Protein AF-A0A2M7G965-F1 (afdb_monomer)

Radius of gyration: 26.77 Å; Cα contacts (8 Å, |Δi|>4): 1631; chains: 1; bounding box: 67×63×74 Å

InterPro domains:
  IPR008928 Six-hairpin glycosidase superfamily [SSF48208] (296-675)
  IPR011613 GH15-like domain [PF00723] (325-667)
  IPR012341 Six-hairpin glycosidase-like superfamily [G3DSA:1.50.10.10] (325-678)

Mean predicted aligned error: 6.91 Å

Solvent-accessible surface area (backbone atoms only — not comparable to full-atom values): 34037 Å² total; per-residue (Å²): 139,88,85,85,85,86,82,86,83,90,78,88,84,88,87,87,86,82,89,76,94,77,78,91,80,74,77,78,80,75,79,66,72,75,85,74,64,77,84,58,80,70,55,25,70,82,32,62,48,42,24,42,46,53,58,22,38,49,15,36,31,33,41,30,33,20,25,64,72,4,39,40,50,31,36,63,22,37,46,40,32,21,45,68,35,46,48,39,54,30,37,30,37,33,42,51,29,42,30,38,72,92,42,63,44,50,54,52,75,25,48,77,77,49,55,38,46,47,82,70,46,50,40,37,35,35,30,29,34,34,88,84,64,39,39,38,38,36,40,41,36,38,38,43,77,90,50,49,31,41,38,39,43,39,38,39,32,32,67,33,95,50,65,40,41,56,33,26,47,34,44,38,40,27,57,14,39,79,66,43,29,69,61,21,34,31,33,56,41,78,93,75,38,25,39,38,40,32,23,95,61,38,20,31,26,36,36,49,64,56,73,51,67,37,38,23,25,4,30,34,79,26,86,84,55,88,46,58,35,19,73,67,39,44,60,83,73,57,53,88,52,42,50,55,40,66,12,84,57,53,74,15,36,28,34,25,38,23,46,62,66,38,75,42,47,50,69,38,73,52,75,51,41,40,38,46,17,50,22,76,37,67,66,51,4,47,51,51,44,54,55,53,56,73,51,54,68,71,56,57,52,48,54,48,38,50,51,38,46,59,54,55,70,53,42,68,76,68,88,84,55,50,75,68,46,46,54,34,47,54,41,27,56,51,48,49,55,41,38,29,21,76,61,22,31,32,30,41,16,92,39,82,44,91,80,64,31,45,32,23,30,60,55,51,32,47,50,38,27,49,35,35,41,75,28,60,35,54,72,58,26,51,33,29,54,52,34,51,58,70,43,46,42,97,74,24,43,56,52,54,26,19,38,38,87,50,49,68,70,47,67,72,50,83,50,50,18,45,50,28,35,42,8,40,54,32,28,49,50,46,50,50,22,68,78,70,63,42,51,73,58,46,61,73,44,42,70,56,33,52,32,20,49,61,35,52,60,76,28,42,38,89,86,54,28,37,46,35,45,17,25,39,98,82,74,79,51,66,58,24,25,36,44,48,34,38,22,24,33,27,26,15,19,47,28,38,15,50,57,23,47,79,70,67,39,53,71,59,14,52,53,27,42,54,48,20,50,34,23,52,52,15,47,62,69,61,27,51,38,77,94,78,44,31,57,25,43,16,33,37,70,87,82,71,40,61,35,77,40,51,37,46,62,50,52,27,32,35,54,65,31,46,76,41,59,50,77,39,67,59,53,47,37,30,51,52,49,40,58,70,71,30,46,46,96,80,57,36,20,21,62,41,63,87,48,62,70,79,75,34,36,26,21,40,43,42,20,19,50,52,14,31,49,28,18,54,55,71,38,50,72,61,14,50,55,28,50,48,39,49,44,50,58,12,63,68,42,56,53,31,51,40,28,46,27,42,37,82,88,79,63,42,54,66,28,52,28,48,16,36,48,21,26,27,29,49,49,49,24,51,48,20,63,74,36,39,77,75,68,67,89

Organism: NCBI:txid2014261

pLDDT: mean 90.23, std 17.29, range [21.44, 98.94]

Secondary structure (DSSP, 8-state):
---------------------------------TTTSTT-PPPGGGS--S-EEEEEE-SS-EEEEE-TTSGGG-TT-EEEEE-STT--B-EEEEEEEEEETTEEEEGGGSEEEEEEEPTTS--EEEEEE-TTSSEEEEEEEEE-SSSSEEEEEEEEEE-SSSPEEEEEEEEEEEE-TTSSSTT-EEEEETTTTEEEEEETTEEEEEEESS--SEEEEEEES-TT-----HHHHGGGT------EEE-SSSSEEEEEEEPPPEEE-TT-EEEEEEEEEEESSHHHHHHHHHHHHHS-HHHHHHHHHHHHHHHHHTS---TT--HHHHHHHHHHHHHHHHTB-TTS-B-S-S--SSS---SB-HHHHHHHHHHHHHHT-HHHHHHHHHHHHHH--TTS---SEE-TTS-EEE---TTTS-HHHHHHHHHHHHHHHHHH--HHHHHHHHHHHHHHHHHHHTTB-TTT--B-SB--TTSS--SBEEHHHHHHHHHHHHHHHHHHHHHT-HHHHHHHHHHHHHHHHHIIIIIEETTTTEE-SEEETTTTEEE---BGGGGGGTTTT-SS-TT-HHHHHHHHHHHHHHB-TTS-B-SBTT--GGGG---HHHHHHHHHHHHHHT-HHHHHHHHHHHHHHHHTSTT----S-EETTTTEE-S-SS-HHHHHHHHHHHHHHH-GGGS--

Sequence (681 aa):
MNSRIRLLTCLAFVLAGCSTASPPLTPPLSQAPAALTAQREAISAIVGDAPNFAASSNGDFLTVVSGPDGRGAKAGALVELYWPNLGEDHLWDAYSGVRYNGKFYWLHQFKLEKQWVEPDSDIVVSRFLSPDGKLQAESRDLVLRDQPVHTRNLTLRNLSGQALEDLSVYFYEFLTANLLPQGDHLAFLPASGSLHHYDQNSHFAIGLEKAPAQFQCGGVQNLLTRAKDARQDAQDGKLTGNSQVSAYVGLGVNGTLATAPVRLEAGQSLSERSFITAGNSVEAAQEALQRARQTPWPAMVQQNQVFWRDYLAKTRMPAHLSVEEQAVYRRALIVLQQNSARTGAHIAAPTSTSPPYRFSWPRDGSFIALTQLQTGHPEETRRFLEFMAKAQKSNGGWAINYRTDGRPWYDFGDRQNEHDEVGTIPWMMVEYARQTGEWAWLQTQWPVIQKACEFLLRFQDSRTGLIGPTRDLWELSTSDSWTYSNAAVFAGFKAGAEAARRRGENAAAQRYEAAAERVKQGIYQYLWVEQGGYYGRGYHLDSRRQDLKVEAANLALVWPFGVFEAQDVRMQKMAEKIMTDLSSAQGGIRRYTGDRYYDGQPWPVTTSWMAIYYARLGKPELARKLQAVNTRYAQMTGSLQLGEQYDEKLQRWVSATPLTWSEAKYILSALALENPAGLKP

Structure (mmCIF, N/CA/C/O backbone):
data_AF-A0A2M7G965-F1
#
_entry.id   AF-A0A2M7G965-F1
#
loop_
_atom_site.group_PDB
_atom_site.id
_atom_site.type_symbol
_atom_site.label_atom_id
_atom_site.label_alt_id
_atom_site.label_comp_id
_atom_site.label_asym_id
_atom_site.label_entity_id
_atom_site.label_seq_id
_atom_site.pdbx_PDB_ins_code
_atom_site.Cartn_x
_atom_site.Cartn_y
_atom_site.Cartn_z
_atom_site.occupancy
_atom_site.B_iso_or_equiv
_atom_site.auth_seq_id
_atom_site.auth_comp_id
_atom_site.auth_asym_id
_atom_site.auth_atom_id
_atom_site.pdbx_PDB_model_num
ATOM 1 N N . MET A 1 1 ? 25.036 38.001 27.177 1.00 28.09 1 MET A N 1
ATOM 2 C CA . MET A 1 1 ? 26.089 37.202 26.504 1.00 28.09 1 MET A CA 1
ATOM 3 C C . MET A 1 1 ? 26.277 35.928 27.320 1.00 28.09 1 MET A C 1
ATOM 5 O O . MET A 1 1 ? 26.886 35.977 28.370 1.00 28.09 1 MET A O 1
ATOM 9 N N . ASN A 1 2 ? 25.433 34.925 27.090 1.00 26.36 2 ASN A N 1
ATOM 10 C CA . ASN A 1 2 ? 25.642 33.778 26.189 1.00 26.36 2 ASN A CA 1
ATOM 11 C C . ASN A 1 2 ? 26.622 32.729 26.737 1.00 26.36 2 ASN A C 1
ATOM 13 O O . ASN A 1 2 ? 27.746 32.600 26.266 1.00 26.36 2 ASN A O 1
ATOM 17 N N . SER A 1 3 ? 26.120 31.919 27.665 1.00 21.44 3 SER A N 1
ATOM 18 C CA . SER A 1 3 ? 26.615 30.584 27.997 1.00 21.44 3 SER A CA 1
ATOM 19 C C . SER A 1 3 ? 25.645 29.560 27.389 1.00 21.44 3 SER A C 1
ATOM 21 O O . SER A 1 3 ? 24.506 29.419 27.826 1.00 21.44 3 SER A O 1
ATOM 23 N N . ARG A 1 4 ? 26.071 28.892 26.308 1.00 27.06 4 ARG A N 1
ATOM 24 C CA . ARG A 1 4 ? 25.324 27.815 25.639 1.00 27.06 4 ARG A CA 1
ATOM 25 C C . ARG A 1 4 ? 25.779 26.468 26.197 1.00 27.06 4 ARG A C 1
ATOM 27 O O . ARG A 1 4 ? 26.908 26.058 25.950 1.00 27.06 4 ARG A O 1
ATOM 34 N N . ILE A 1 5 ? 24.878 25.775 26.884 1.00 25.30 5 ILE A N 1
ATOM 35 C CA . ILE A 1 5 ? 24.984 24.345 27.186 1.00 25.30 5 ILE A CA 1
ATOM 36 C C . ILE A 1 5 ? 24.265 23.606 26.050 1.00 25.30 5 ILE A C 1
ATOM 38 O O . ILE A 1 5 ? 23.071 23.802 25.838 1.00 25.30 5 ILE A O 1
ATOM 42 N N . ARG A 1 6 ? 25.007 22.808 25.273 1.00 26.36 6 ARG A N 1
ATOM 43 C CA . ARG A 1 6 ? 24.467 21.853 24.292 1.00 26.36 6 ARG A CA 1
ATOM 44 C C . ARG A 1 6 ? 24.345 20.498 24.987 1.00 26.36 6 ARG A C 1
ATOM 46 O O . ARG A 1 6 ? 25.364 19.959 25.408 1.00 26.36 6 ARG A O 1
ATOM 53 N N . LEU A 1 7 ? 23.132 19.956 25.084 1.00 24.11 7 LEU A N 1
ATOM 54 C CA . LEU A 1 7 ? 22.889 18.582 25.522 1.00 24.11 7 LEU A CA 1
ATOM 55 C C . LEU A 1 7 ? 22.423 17.733 24.326 1.00 24.11 7 LEU A C 1
ATOM 57 O O . LEU A 1 7 ? 21.395 18.015 23.722 1.00 24.11 7 LEU A O 1
ATOM 61 N N . LEU A 1 8 ? 23.268 16.755 23.994 1.00 24.86 8 LEU A N 1
ATOM 62 C CA . LEU A 1 8 ? 23.039 15.437 23.382 1.00 24.86 8 LEU A CA 1
ATOM 63 C C . LEU A 1 8 ? 21.819 15.217 22.462 1.00 24.86 8 LEU A C 1
ATOM 65 O O . LEU A 1 8 ? 20.726 14.875 22.900 1.00 24.86 8 LEU A O 1
ATOM 69 N N . THR A 1 9 ? 22.098 15.243 21.158 1.00 23.14 9 THR A N 1
ATOM 70 C CA . THR A 1 9 ? 21.414 14.493 20.095 1.00 23.14 9 THR A CA 1
ATOM 71 C C . THR A 1 9 ? 22.074 13.116 19.948 1.00 23.14 9 THR A C 1
ATOM 73 O O . THR A 1 9 ? 23.281 13.044 19.718 1.00 23.14 9 THR A O 1
ATOM 76 N N . CYS A 1 10 ? 21.315 12.020 20.029 1.00 23.47 10 CYS A N 1
ATOM 77 C CA . CYS A 1 10 ? 21.798 10.704 19.596 1.00 23.47 10 CYS A CA 1
ATOM 78 C C . CYS A 1 10 ? 21.475 10.498 18.111 1.00 23.47 10 CYS A C 1
ATOM 80 O O . CYS A 1 10 ? 20.319 10.376 17.716 1.00 23.47 10 CYS A O 1
ATOM 82 N N . LEU A 1 11 ? 22.543 10.501 17.313 1.00 25.81 11 LEU A N 1
ATOM 83 C CA . LEU A 1 11 ? 22.617 10.171 15.893 1.00 25.81 11 LEU A CA 1
ATOM 84 C C . LEU A 1 11 ? 22.506 8.653 15.681 1.00 25.81 11 LEU A C 1
ATOM 86 O O . LEU A 1 11 ? 23.224 7.884 16.319 1.00 25.81 11 LEU A O 1
ATOM 90 N N . ALA A 1 12 ? 21.710 8.253 14.693 1.00 25.64 12 ALA A N 1
ATOM 91 C CA . ALA A 1 12 ? 21.940 7.038 13.921 1.00 25.64 12 ALA A CA 1
ATOM 92 C C . ALA A 1 12 ? 23.026 7.321 12.867 1.00 25.64 12 ALA A C 1
ATOM 94 O O . ALA A 1 12 ? 22.913 8.308 12.143 1.00 25.64 12 ALA A O 1
ATOM 95 N N . PHE A 1 13 ? 24.053 6.473 12.758 1.00 24.20 13 PHE A N 1
ATOM 96 C CA . PHE A 1 13 ? 24.934 6.410 11.585 1.00 24.20 13 PHE A CA 1
ATOM 97 C C . PHE A 1 13 ? 25.390 4.974 11.314 1.00 24.20 13 PHE A C 1
ATOM 99 O O . PHE A 1 13 ? 25.798 4.245 12.215 1.00 24.20 13 PHE A O 1
ATOM 106 N N . VAL A 1 14 ? 25.323 4.616 10.033 1.00 25.00 14 VAL A N 1
ATOM 107 C CA . VAL A 1 14 ? 25.831 3.394 9.402 1.00 25.00 14 VAL A CA 1
ATOM 108 C C . VAL A 1 14 ? 27.294 3.602 8.997 1.00 25.00 14 VAL A C 1
ATOM 110 O O . VAL A 1 14 ? 27.613 4.646 8.433 1.00 25.00 14 VAL A O 1
ATOM 113 N N . LEU A 1 15 ? 28.150 2.590 9.178 1.00 23.97 15 LEU A N 1
ATOM 114 C CA . LEU A 1 15 ? 29.378 2.390 8.394 1.00 23.97 15 LEU A CA 1
ATOM 115 C C . LEU A 1 15 ? 29.600 0.887 8.151 1.00 23.97 15 LEU A C 1
ATOM 117 O O . LEU A 1 15 ? 29.485 0.079 9.069 1.00 23.97 15 LEU A O 1
ATOM 121 N N . ALA A 1 16 ? 29.929 0.531 6.907 1.00 26.11 16 ALA A N 1
ATOM 122 C CA . ALA A 1 16 ? 30.300 -0.812 6.466 1.00 26.11 16 ALA A CA 1
ATOM 123 C C . ALA A 1 16 ? 31.820 -0.914 6.229 1.00 26.11 16 ALA A C 1
ATOM 125 O O . ALA A 1 16 ? 32.428 0.053 5.771 1.00 26.11 16 ALA A O 1
ATOM 126 N N . GLY A 1 17 ? 32.413 -2.095 6.461 1.00 21.48 17 GLY A N 1
ATOM 127 C CA . GLY A 1 17 ? 33.759 -2.432 5.976 1.00 21.48 17 GLY A CA 1
ATOM 128 C C . GLY A 1 17 ? 34.437 -3.657 6.619 1.00 21.48 17 GLY A C 1
ATOM 129 O O . GLY A 1 17 ? 34.958 -3.557 7.719 1.00 21.48 17 GLY A O 1
ATOM 130 N N . CYS A 1 18 ? 34.508 -4.751 5.848 1.00 22.33 18 CYS A N 1
ATOM 131 C CA . CYS A 1 18 ? 35.461 -5.883 5.873 1.00 22.33 18 CYS A CA 1
ATOM 132 C C . CYS A 1 18 ? 35.489 -6.927 7.022 1.00 22.33 18 CYS A C 1
ATOM 134 O O . CYS A 1 18 ? 35.914 -6.679 8.140 1.00 22.33 18 CYS A O 1
ATOM 136 N N . SER A 1 19 ? 35.138 -8.160 6.616 1.00 25.80 19 SER A N 1
ATOM 137 C CA . SER A 1 19 ? 35.571 -9.503 7.056 1.00 25.80 19 SER A CA 1
ATOM 138 C C . SER A 1 19 ? 36.103 -9.719 8.481 1.00 25.80 19 SER A C 1
ATOM 140 O O . SER A 1 19 ? 37.234 -9.372 8.803 1.00 25.80 19 SER A O 1
ATOM 142 N N . THR A 1 20 ? 35.386 -10.522 9.261 1.00 23.69 20 THR A N 1
ATOM 143 C CA . THR A 1 20 ? 35.738 -11.904 9.660 1.00 23.69 20 THR A CA 1
ATOM 144 C C . THR A 1 20 ? 34.626 -12.418 10.580 1.00 23.69 20 THR A C 1
ATOM 146 O O . THR A 1 20 ? 33.887 -11.635 11.167 1.00 23.69 20 THR A O 1
ATOM 149 N N . ALA A 1 21 ? 34.421 -13.735 10.605 1.00 35.72 21 ALA A N 1
ATOM 150 C CA . ALA A 1 21 ? 33.314 -14.399 11.288 1.00 35.72 21 ALA A CA 1
ATOM 151 C C . ALA A 1 21 ? 33.079 -13.890 12.724 1.00 35.72 21 ALA A C 1
ATOM 153 O O . ALA A 1 21 ? 34.016 -13.773 13.511 1.00 35.72 21 ALA A O 1
ATOM 154 N N . SER A 1 22 ? 31.820 -13.627 13.080 1.00 23.62 22 SER A N 1
ATOM 155 C CA . SER A 1 22 ? 31.388 -13.391 14.462 1.00 23.62 22 SER A CA 1
ATOM 156 C C . SER A 1 22 ? 29.929 -13.847 14.660 1.00 23.62 22 SER A C 1
ATOM 158 O O . SER A 1 22 ? 29.160 -13.836 13.696 1.00 23.62 22 SER A O 1
ATOM 160 N N . PRO A 1 23 ? 29.585 -14.343 15.865 1.00 24.80 23 PRO A N 1
ATOM 161 C CA . PRO A 1 23 ? 28.440 -15.222 16.156 1.00 24.80 23 PRO A CA 1
ATOM 162 C C . PRO A 1 23 ? 27.104 -14.448 16.202 1.00 24.80 23 PRO A C 1
ATOM 164 O O . PRO A 1 23 ? 27.127 -13.220 16.104 1.00 24.80 23 PRO A O 1
ATOM 167 N N . PRO A 1 24 ? 25.930 -15.113 16.314 1.00 25.56 24 PRO A N 1
ATOM 168 C CA . PRO A 1 24 ? 24.646 -14.421 16.210 1.00 25.56 24 PRO A CA 1
ATOM 169 C C . PRO A 1 24 ? 24.498 -13.388 17.333 1.00 25.56 24 PRO A C 1
ATOM 171 O O . PRO A 1 24 ? 24.444 -13.728 18.513 1.00 25.56 24 PRO A O 1
ATOM 174 N N . LEU A 1 25 ? 24.435 -12.113 16.953 1.00 25.77 25 LEU A N 1
ATOM 175 C CA . LEU A 1 25 ? 24.103 -11.010 17.845 1.00 25.77 25 LEU A CA 1
ATOM 176 C C . LEU A 1 25 ? 22.585 -10.988 18.051 1.00 25.77 25 LEU A C 1
ATOM 178 O O . LEU A 1 25 ? 21.855 -10.297 17.348 1.00 25.77 25 LEU A O 1
ATOM 182 N N . THR A 1 26 ? 22.104 -11.737 19.041 1.00 30.33 26 THR A N 1
ATOM 183 C CA . THR A 1 26 ? 20.927 -11.310 19.808 1.00 30.33 26 THR A CA 1
ATOM 184 C C . THR A 1 26 ? 21.256 -9.957 20.444 1.00 30.33 26 THR A C 1
ATOM 186 O O . THR A 1 26 ? 22.244 -9.885 21.182 1.00 30.33 26 THR A O 1
ATOM 189 N N . PRO A 1 27 ? 20.490 -8.881 20.200 1.00 26.42 27 PRO A N 1
ATOM 190 C CA . PRO A 1 27 ? 20.708 -7.643 20.928 1.00 26.42 27 PRO A CA 1
ATOM 191 C C . PRO A 1 27 ? 20.364 -7.887 22.407 1.00 26.42 27 PRO A C 1
ATOM 193 O O . PRO A 1 27 ? 19.311 -8.463 22.701 1.00 26.42 27 PRO A O 1
ATOM 196 N N . PRO A 1 28 ? 21.210 -7.473 23.363 1.00 25.08 28 PRO A N 1
ATOM 197 C CA . PRO A 1 28 ? 20.785 -7.419 24.746 1.00 25.08 28 PRO A CA 1
ATOM 198 C C . PRO A 1 28 ? 19.730 -6.316 24.841 1.00 25.08 28 PRO A C 1
ATOM 200 O O . PRO A 1 28 ? 20.027 -5.141 24.629 1.00 25.08 28 PRO A O 1
ATOM 203 N N . LEU A 1 29 ? 18.490 -6.702 25.146 1.00 29.89 29 LEU A N 1
ATOM 204 C CA . LEU A 1 29 ? 17.491 -5.805 25.719 1.00 29.89 29 LEU A CA 1
ATOM 205 C C . LEU A 1 29 ? 18.148 -5.116 26.920 1.00 29.89 29 LEU A C 1
ATOM 207 O O . LEU A 1 29 ? 18.305 -5.724 27.981 1.00 29.89 29 LEU A O 1
ATOM 211 N N . SER A 1 30 ? 18.593 -3.871 26.748 1.00 29.30 30 SER A N 1
ATOM 212 C CA . SER A 1 30 ? 19.029 -3.067 27.878 1.00 29.30 30 SER A CA 1
ATOM 213 C C . SER A 1 30 ? 17.794 -2.830 28.739 1.00 29.30 30 SER A C 1
ATOM 215 O O . SER A 1 30 ? 16.777 -2.292 28.299 1.00 29.30 30 SER A O 1
ATOM 217 N N . GLN A 1 31 ? 17.846 -3.350 29.962 1.00 32.12 31 GLN A N 1
ATOM 218 C CA . GLN A 1 31 ? 16.770 -3.236 30.928 1.00 32.12 31 GLN A CA 1
ATOM 219 C C . GLN A 1 31 ? 16.563 -1.754 31.255 1.00 32.12 31 GLN A C 1
ATOM 221 O O . GLN A 1 31 ? 17.319 -1.159 32.023 1.00 32.12 31 GLN A O 1
ATOM 226 N N . ALA A 1 32 ? 15.525 -1.155 30.670 1.00 29.23 32 ALA A N 1
ATOM 227 C CA . ALA A 1 32 ? 14.912 0.041 31.228 1.00 29.23 32 ALA A CA 1
ATOM 228 C C . ALA A 1 32 ? 14.488 -0.262 32.681 1.00 29.23 32 ALA A C 1
ATOM 230 O O . ALA A 1 32 ? 14.146 -1.414 32.973 1.00 29.23 32 ALA A O 1
ATOM 231 N N . PRO A 1 33 ? 14.500 0.716 33.606 1.00 30.86 33 PRO A N 1
ATOM 232 C CA . PRO A 1 33 ? 14.264 0.454 35.023 1.00 30.86 33 PRO A CA 1
ATOM 233 C C . PRO A 1 33 ? 12.919 -0.257 35.229 1.00 30.86 33 PRO A C 1
ATOM 235 O O . PRO A 1 33 ? 11.853 0.328 35.037 1.00 30.86 33 PRO A O 1
ATOM 238 N N . ALA A 1 34 ? 12.984 -1.529 35.628 1.00 32.78 34 ALA A N 1
ATOM 239 C CA . ALA A 1 34 ? 11.876 -2.485 35.691 1.00 32.78 34 ALA A CA 1
ATOM 240 C C . ALA A 1 34 ? 10.718 -2.105 36.643 1.00 32.78 34 ALA A C 1
ATOM 242 O O . ALA A 1 34 ? 9.738 -2.836 36.745 1.00 32.78 34 ALA A O 1
ATOM 243 N N . ALA A 1 35 ? 10.797 -0.967 37.336 1.00 29.77 35 ALA A N 1
ATOM 244 C CA . ALA A 1 35 ? 9.801 -0.535 38.315 1.00 29.77 35 ALA A CA 1
ATOM 245 C C . ALA A 1 35 ? 8.691 0.378 37.745 1.00 29.77 35 ALA A C 1
ATOM 247 O O . ALA A 1 35 ? 7.685 0.577 38.418 1.00 29.77 35 ALA A O 1
ATOM 248 N N . LEU A 1 36 ? 8.826 0.911 36.519 1.00 33.28 36 LEU A N 1
ATOM 249 C CA . LEU A 1 36 ? 7.827 1.810 35.892 1.00 33.28 36 LEU A CA 1
ATOM 250 C C . LEU A 1 36 ? 7.246 1.284 34.565 1.00 33.28 36 LEU A C 1
ATOM 252 O O . LEU A 1 36 ? 6.258 1.815 34.064 1.00 33.28 36 LEU A O 1
ATOM 256 N N . THR A 1 37 ? 7.810 0.204 34.024 1.00 36.97 37 THR A N 1
ATOM 257 C CA . THR A 1 37 ? 7.294 -0.553 32.869 1.00 36.97 37 THR A CA 1
ATOM 258 C C . THR A 1 37 ? 6.225 -1.586 33.248 1.00 36.97 37 THR A C 1
ATOM 260 O O . THR A 1 37 ? 5.579 -2.145 32.371 1.00 36.97 37 THR A O 1
ATOM 263 N N . ALA A 1 38 ? 5.976 -1.811 34.542 1.00 35.00 38 ALA A N 1
ATOM 264 C CA . ALA A 1 38 ? 5.057 -2.843 35.029 1.00 35.00 38 ALA A CA 1
ATOM 265 C C . ALA A 1 38 ? 3.551 -2.496 34.923 1.00 35.00 38 ALA A C 1
ATOM 267 O O . ALA A 1 38 ? 2.721 -3.352 35.214 1.00 35.00 38 ALA A O 1
ATOM 268 N N . GLN A 1 39 ? 3.170 -1.270 34.529 1.00 48.78 39 GLN A N 1
ATOM 269 C CA . GLN A 1 39 ? 1.764 -0.808 34.548 1.00 48.78 39 GLN A CA 1
ATOM 270 C C . GLN A 1 39 ? 1.172 -0.394 33.190 1.00 48.78 39 GLN A C 1
ATOM 272 O O . GLN A 1 39 ? 0.000 -0.018 33.132 1.00 48.78 39 GLN A O 1
ATOM 277 N N . ARG A 1 40 ? 1.925 -0.475 32.087 1.00 59.69 40 ARG A N 1
ATOM 278 C CA . ARG A 1 40 ? 1.427 -0.080 30.762 1.00 59.69 40 ARG A CA 1
ATOM 279 C C . ARG A 1 40 ? 1.667 -1.188 29.746 1.00 59.69 40 ARG A C 1
ATOM 281 O O . ARG A 1 40 ? 2.793 -1.646 29.590 1.00 59.69 40 ARG A O 1
ATOM 288 N N . GLU A 1 41 ? 0.609 -1.593 29.044 1.00 69.12 41 GLU A N 1
ATOM 289 C CA . GLU A 1 41 ? 0.755 -2.376 27.813 1.00 69.12 41 GLU A CA 1
ATOM 290 C C . GLU A 1 41 ? 1.631 -1.601 26.823 1.00 69.12 41 GLU A C 1
ATOM 292 O O . GLU A 1 41 ? 1.655 -0.366 26.835 1.00 69.12 41 GLU A O 1
ATOM 297 N N . ALA A 1 42 ? 2.343 -2.320 25.959 1.00 66.12 42 ALA A N 1
ATOM 298 C CA . ALA A 1 42 ? 3.178 -1.699 24.947 1.00 66.12 42 ALA A CA 1
ATOM 299 C C . ALA A 1 42 ? 2.386 -0.678 24.112 1.00 66.12 42 ALA A C 1
ATOM 301 O O . ALA A 1 42 ? 1.246 -0.935 23.718 1.00 66.12 42 ALA A O 1
ATOM 302 N N . ILE A 1 43 ? 2.986 0.484 23.844 1.00 72.81 43 ILE A N 1
ATOM 303 C CA . ILE A 1 43 ? 2.454 1.411 22.841 1.00 72.81 43 ILE A CA 1
ATOM 304 C C . ILE A 1 43 ? 2.597 0.706 21.500 1.00 72.81 43 ILE A C 1
ATOM 306 O O . ILE A 1 43 ? 3.704 0.259 21.184 1.00 72.81 43 ILE A O 1
ATOM 310 N N . SER A 1 44 ? 1.515 0.621 20.725 1.00 72.31 44 SER A N 1
ATOM 311 C CA . SER A 1 44 ? 1.565 -0.046 19.418 1.00 72.31 44 SER A CA 1
ATOM 312 C C . SER A 1 44 ? 2.671 0.573 18.571 1.00 72.31 44 SER A C 1
ATOM 314 O O . SER A 1 44 ? 3.477 -0.141 17.985 1.00 72.31 44 SER A O 1
ATOM 316 N N . ALA A 1 45 ? 2.839 1.895 18.668 1.00 66.69 45 ALA A N 1
ATOM 317 C CA . ALA A 1 45 ? 3.916 2.627 18.025 1.00 66.69 45 ALA A CA 1
ATOM 318 C C . ALA A 1 45 ? 5.320 1.995 18.101 1.00 66.69 45 ALA A C 1
ATOM 320 O O . ALA A 1 45 ? 6.098 2.099 17.152 1.00 66.69 45 ALA A O 1
ATOM 321 N N . ILE A 1 46 ? 5.617 1.360 19.237 1.00 65.38 46 ILE A N 1
ATOM 322 C CA . ILE A 1 46 ? 6.945 0.903 19.657 1.00 65.38 46 ILE A CA 1
ATOM 3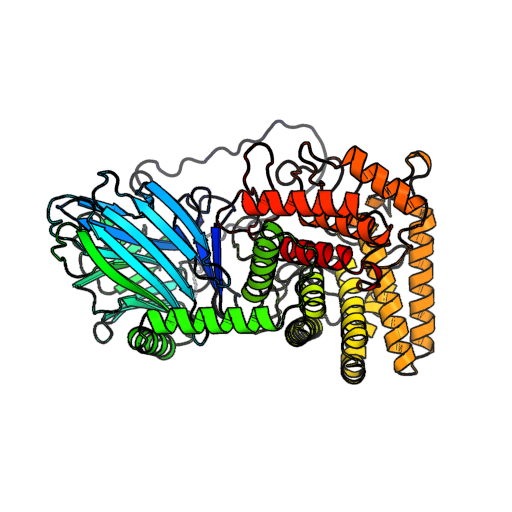23 C C . ILE A 1 46 ? 7.095 -0.622 19.522 1.00 65.38 46 ILE A C 1
ATOM 325 O O . ILE A 1 46 ? 8.217 -1.125 19.503 1.00 65.38 46 ILE A O 1
ATOM 329 N N . VAL A 1 47 ? 5.990 -1.372 19.454 1.00 59.62 47 VAL A N 1
ATOM 330 C CA . VAL A 1 47 ? 6.007 -2.839 19.531 1.00 59.62 47 VAL A CA 1
ATOM 331 C C . VAL A 1 47 ? 5.194 -3.454 18.403 1.00 59.62 47 VAL A C 1
ATOM 333 O O . VAL A 1 47 ? 4.010 -3.171 18.257 1.00 59.62 47 VAL A O 1
ATOM 336 N N . GLY A 1 48 ? 5.825 -4.371 17.674 1.00 53.91 48 GLY A N 1
ATOM 337 C CA . GLY A 1 48 ? 5.216 -5.129 16.586 1.00 53.91 48 GLY A CA 1
ATOM 338 C C . GLY A 1 48 ? 5.502 -4.513 15.221 1.00 53.91 48 GLY A C 1
ATOM 339 O O . GLY A 1 48 ? 5.353 -3.308 15.028 1.00 53.91 48 GLY A O 1
ATOM 340 N N . ASP A 1 49 ? 5.897 -5.370 14.287 1.00 54.66 49 ASP A N 1
ATOM 341 C CA . ASP A 1 49 ? 5.888 -5.067 12.861 1.00 54.66 49 ASP A CA 1
ATOM 342 C C . ASP A 1 49 ? 4.543 -5.506 12.259 1.00 54.66 49 ASP A C 1
ATOM 344 O O . ASP A 1 49 ? 3.727 -6.153 12.922 1.00 54.66 49 ASP A O 1
ATOM 348 N N . ALA A 1 50 ? 4.306 -5.135 11.002 1.00 57.91 50 ALA A N 1
ATOM 349 C CA . ALA A 1 50 ? 3.231 -5.658 10.163 1.00 57.91 50 ALA A CA 1
ATOM 350 C C . ALA A 1 50 ? 3.000 -7.184 10.366 1.00 57.91 50 ALA A C 1
ATOM 352 O O . ALA A 1 50 ? 3.960 -7.927 10.594 1.00 57.91 50 ALA A O 1
ATOM 353 N N . PRO A 1 51 ? 1.748 -7.675 10.256 1.00 66.00 51 PRO A N 1
ATOM 354 C CA . PRO A 1 51 ? 0.698 -7.102 9.412 1.00 66.00 51 PRO A CA 1
ATOM 355 C C . PRO A 1 51 ? -0.421 -6.347 10.144 1.00 66.00 51 PRO A C 1
ATOM 357 O O . PRO A 1 51 ? -1.048 -6.838 11.082 1.00 66.00 51 PRO A O 1
ATOM 360 N N . ASN A 1 52 ? -0.745 -5.161 9.630 1.00 81.12 52 ASN A N 1
ATOM 361 C CA . ASN A 1 52 ? -2.003 -4.483 9.930 1.00 81.12 52 ASN A CA 1
ATOM 362 C C . ASN A 1 52 ? -3.185 -5.221 9.268 1.00 81.12 52 ASN A C 1
ATOM 364 O O . ASN A 1 52 ? -2.988 -5.983 8.321 1.00 81.12 52 ASN A O 1
ATOM 368 N N . PHE A 1 53 ? -4.416 -5.025 9.762 1.00 91.31 53 PHE A N 1
ATOM 369 C CA . PHE A 1 53 ? -5.571 -5.764 9.236 1.00 91.31 53 PHE A CA 1
ATOM 370 C C . PHE A 1 53 ? -6.147 -5.133 7.966 1.00 91.31 53 PHE A C 1
ATOM 372 O O . PHE A 1 53 ? -6.210 -5.786 6.925 1.00 91.31 53 PHE A O 1
ATOM 379 N N . ALA A 1 54 ? -6.610 -3.884 8.065 1.00 94.62 54 ALA A N 1
ATOM 380 C CA . ALA A 1 54 ? -7.198 -3.150 6.950 1.00 94.62 54 ALA A CA 1
ATOM 381 C C . ALA A 1 54 ? -7.228 -1.642 7.234 1.00 94.62 54 ALA A C 1
ATOM 383 O O . ALA A 1 54 ? -7.307 -1.211 8.385 1.00 94.62 54 ALA A O 1
ATOM 384 N N . ALA A 1 55 ? -7.212 -0.849 6.164 1.00 95.38 55 ALA A N 1
ATOM 385 C CA . ALA A 1 55 ? -7.323 0.603 6.216 1.00 95.38 55 ALA A CA 1
ATOM 386 C C . ALA A 1 55 ? -8.678 1.095 5.687 1.00 95.38 55 ALA A C 1
ATOM 388 O O . ALA A 1 55 ? -9.349 0.373 4.941 1.00 95.38 55 ALA A O 1
ATOM 389 N N . SER A 1 56 ? -9.021 2.343 6.019 1.00 97.50 56 SER A N 1
ATOM 390 C CA . SER A 1 56 ? -10.043 3.162 5.351 1.00 97.50 56 SER A CA 1
ATOM 391 C C . SER A 1 56 ? -9.449 4.522 4.975 1.00 97.50 56 SER A C 1
ATOM 393 O O . SER A 1 56 ? -8.626 5.051 5.721 1.00 97.50 56 SER A O 1
ATOM 395 N N . SER A 1 57 ? -9.805 5.069 3.807 1.00 97.38 57 SER A N 1
ATOM 396 C CA . SER A 1 57 ? -9.139 6.261 3.255 1.00 97.38 57 SER A CA 1
ATOM 397 C C . SER A 1 57 ? -10.005 7.055 2.284 1.00 97.38 57 SER A C 1
ATOM 399 O O . SER A 1 57 ? -10.765 6.482 1.504 1.00 97.38 57 SER A O 1
ATOM 401 N N . ASN A 1 58 ? -9.814 8.378 2.251 1.00 96.38 58 ASN A N 1
ATOM 402 C CA . ASN A 1 58 ? -10.388 9.280 1.242 1.00 96.38 58 ASN A CA 1
ATOM 403 C C . ASN A 1 58 ? -9.338 9.990 0.352 1.00 96.38 58 ASN A C 1
ATOM 405 O O . ASN A 1 58 ? -9.675 10.942 -0.363 1.00 96.38 58 ASN A O 1
ATOM 409 N N . GLY A 1 59 ? -8.077 9.544 0.409 1.00 94.50 59 GLY A N 1
ATOM 410 C CA . GLY A 1 59 ? -6.933 10.118 -0.314 1.00 94.50 59 GLY A CA 1
ATOM 411 C C . GLY A 1 59 ? -6.322 11.376 0.324 1.00 94.50 59 GLY A C 1
ATOM 412 O O . GLY A 1 59 ? -5.253 11.816 -0.095 1.00 94.50 59 GLY A O 1
ATOM 413 N N . ASP A 1 60 ? -6.975 11.963 1.328 1.00 95.69 60 ASP A N 1
ATOM 414 C CA . ASP A 1 60 ? -6.404 13.007 2.194 1.00 95.69 60 ASP A CA 1
ATOM 415 C C . ASP A 1 60 ? -6.110 12.471 3.601 1.00 95.69 60 ASP A C 1
ATOM 417 O O . ASP A 1 60 ? -5.073 12.760 4.194 1.00 95.69 60 ASP A O 1
ATOM 421 N N . PHE A 1 61 ? -7.017 11.636 4.100 1.00 97.44 61 PHE A N 1
ATOM 422 C CA . PHE A 1 61 ? -7.010 11.055 5.430 1.00 97.44 61 PHE A CA 1
ATOM 423 C C . PHE A 1 61 ? -7.108 9.533 5.319 1.00 97.44 61 PHE A C 1
ATOM 425 O O . PHE A 1 61 ? -7.954 9.035 4.570 1.00 97.44 61 PHE A O 1
ATOM 432 N N . LEU A 1 62 ? -6.269 8.804 6.055 1.00 97.56 62 LEU A N 1
ATOM 433 C CA . LEU A 1 62 ? -6.283 7.338 6.113 1.00 97.56 62 LEU A CA 1
ATOM 434 C C . LEU A 1 62 ? -6.092 6.872 7.547 1.00 97.56 62 LEU A C 1
ATOM 436 O O . LEU A 1 62 ? -5.218 7.379 8.240 1.00 97.56 62 LEU A O 1
ATOM 440 N N . THR A 1 63 ? -6.866 5.881 7.978 1.00 97.06 63 THR A N 1
ATOM 441 C CA . THR A 1 63 ? -6.633 5.195 9.254 1.00 97.06 63 THR A CA 1
ATOM 442 C C . THR A 1 63 ? -6.488 3.701 9.056 1.00 97.06 63 THR A C 1
ATOM 444 O O . THR A 1 63 ? -7.087 3.122 8.146 1.00 97.06 63 THR A O 1
ATOM 447 N N . VAL A 1 64 ? -5.699 3.077 9.928 1.00 95.00 64 VAL A N 1
ATOM 448 C CA . VAL A 1 64 ? -5.416 1.642 9.886 1.00 95.00 64 VAL A CA 1
ATOM 449 C C . VAL A 1 64 ? -5.905 0.969 11.159 1.00 95.00 64 VAL A C 1
ATOM 451 O O . VAL A 1 64 ? -5.532 1.368 12.263 1.00 95.00 64 VAL A O 1
ATOM 454 N N . VAL A 1 65 ? -6.724 -0.071 10.992 1.00 94.81 65 VAL A N 1
ATOM 455 C CA . VAL A 1 65 ? -7.172 -0.950 12.074 1.00 94.81 65 VAL A CA 1
ATOM 456 C C . VAL A 1 65 ? -6.227 -2.149 12.172 1.00 94.81 65 VAL A C 1
ATOM 458 O O . VAL A 1 65 ? -5.913 -2.796 11.169 1.00 94.81 65 VAL A O 1
ATOM 461 N N . SER A 1 66 ? -5.782 -2.473 13.382 1.00 92.06 66 SER A N 1
ATOM 462 C CA . SER A 1 66 ? -4.896 -3.607 13.664 1.00 92.06 66 SER A CA 1
ATOM 463 C C . SER A 1 66 ? -5.641 -4.941 13.786 1.00 92.06 66 SER A C 1
ATOM 465 O O . SER A 1 66 ? -6.793 -5.018 14.231 1.00 92.06 66 SER A O 1
ATOM 467 N N . GLY A 1 67 ? -4.944 -6.016 13.413 1.00 89.19 67 GLY A N 1
ATOM 468 C CA . GLY A 1 67 ? -5.344 -7.399 13.680 1.00 89.19 67 GLY A CA 1
ATOM 469 C C . GLY A 1 67 ? -4.774 -7.929 15.004 1.00 89.19 67 GLY A C 1
ATOM 470 O O . GLY A 1 67 ? -4.108 -7.184 15.725 1.00 89.19 67 GLY A O 1
ATOM 471 N N . PRO A 1 68 ? -5.006 -9.214 15.332 1.00 82.88 68 PRO A N 1
ATOM 472 C CA . PRO A 1 68 ? -4.471 -9.837 16.548 1.00 82.88 68 PRO A CA 1
ATOM 473 C C . PRO A 1 68 ? -2.937 -9.901 16.564 1.00 82.88 68 PRO A C 1
ATOM 475 O O . PRO A 1 68 ? -2.336 -9.703 17.613 1.00 82.88 68 PRO A O 1
ATOM 478 N N . ASP A 1 69 ? -2.318 -10.101 15.399 1.00 76.38 69 ASP A N 1
ATOM 479 C CA . ASP A 1 69 ? -0.859 -10.157 15.232 1.00 76.38 69 ASP A CA 1
ATOM 480 C C . ASP A 1 69 ? -0.260 -8.825 14.751 1.00 76.38 69 ASP A C 1
ATOM 482 O O . ASP A 1 69 ? 0.913 -8.772 14.389 1.00 76.38 69 ASP A O 1
ATOM 486 N N . GLY A 1 70 ? -1.073 -7.765 14.689 1.00 72.50 70 GLY A N 1
ATOM 487 C CA . GLY A 1 70 ? -0.645 -6.460 14.195 1.00 72.50 70 GLY A CA 1
ATOM 488 C C . GLY A 1 70 ? 0.121 -5.646 15.232 1.00 72.50 70 GLY A C 1
ATOM 489 O O . GLY A 1 70 ? 0.378 -6.089 16.354 1.00 72.50 70 GLY A O 1
ATOM 490 N N . ARG A 1 71 ? 0.437 -4.403 14.862 1.00 72.06 71 ARG A N 1
ATOM 491 C CA . ARG A 1 71 ? 1.122 -3.424 15.713 1.00 72.06 71 ARG A CA 1
ATOM 492 C C . ARG A 1 71 ? 0.478 -3.358 17.113 1.00 72.06 71 ARG A C 1
ATOM 494 O O . ARG A 1 71 ? -0.730 -3.178 17.253 1.00 72.06 71 ARG A O 1
ATOM 501 N N . GLY A 1 72 ? 1.284 -3.571 18.152 1.00 72.62 72 GLY A N 1
ATOM 502 C CA . GLY A 1 72 ? 0.879 -3.618 19.562 1.00 72.62 72 GLY A CA 1
ATOM 503 C C . GLY A 1 72 ? 0.072 -4.840 20.010 1.00 72.62 72 GLY A C 1
ATOM 504 O O . GLY A 1 72 ? -0.247 -4.919 21.195 1.00 72.62 72 GLY A O 1
ATOM 505 N N . ALA A 1 73 ? -0.255 -5.775 19.108 1.00 80.06 73 ALA A N 1
ATOM 506 C CA . ALA A 1 73 ? -1.130 -6.930 19.345 1.00 80.06 73 ALA A CA 1
ATOM 507 C C . ALA A 1 73 ? -2.505 -6.555 19.942 1.00 80.06 73 ALA A C 1
ATOM 509 O O . ALA A 1 73 ? -3.085 -7.282 20.751 1.00 80.06 73 ALA A O 1
ATOM 510 N N . LYS A 1 74 ? -3.036 -5.385 19.557 1.00 88.38 74 LYS A N 1
ATOM 511 C CA . LYS A 1 74 ? -4.335 -4.873 20.020 1.00 88.38 74 LYS A CA 1
ATOM 512 C C . LYS A 1 74 ? -5.361 -4.983 18.905 1.00 88.38 74 LYS A C 1
ATOM 514 O O . LYS A 1 74 ? -5.531 -4.040 18.141 1.00 88.38 74 LYS A O 1
ATOM 519 N N . ALA A 1 75 ? -6.045 -6.117 18.786 1.00 91.62 75 ALA A N 1
ATOM 520 C CA . ALA A 1 75 ? -7.047 -6.296 17.735 1.00 91.62 75 ALA A CA 1
ATOM 521 C C . ALA A 1 75 ? -8.138 -5.205 17.782 1.00 91.62 75 ALA A C 1
ATOM 523 O O . ALA A 1 75 ? -8.712 -4.931 18.837 1.00 91.62 75 ALA A O 1
ATOM 524 N N . GLY A 1 76 ? -8.431 -4.596 16.629 1.00 93.69 76 GLY A N 1
ATOM 525 C CA . GLY A 1 76 ? -9.440 -3.542 16.484 1.00 93.69 76 GLY A CA 1
ATOM 526 C C . GLY A 1 76 ? -9.038 -2.167 17.020 1.00 93.69 76 GLY A C 1
ATOM 527 O O . GLY A 1 76 ? -9.887 -1.274 17.081 1.00 93.69 76 GLY A O 1
ATOM 528 N N . ALA A 1 77 ? -7.783 -1.958 17.417 1.00 94.44 77 ALA A N 1
ATOM 529 C CA . ALA A 1 77 ? -7.267 -0.617 17.670 1.00 94.44 77 ALA A CA 1
ATOM 530 C C . ALA A 1 77 ? -6.996 0.113 16.347 1.00 94.44 77 ALA A C 1
ATOM 532 O O . ALA A 1 77 ? -6.754 -0.510 15.315 1.00 94.44 77 ALA A O 1
ATOM 533 N N . LEU A 1 78 ? -7.041 1.440 16.377 1.00 94.56 78 LEU A N 1
ATOM 534 C CA . LEU A 1 78 ? -6.395 2.264 15.368 1.00 94.56 78 LEU A CA 1
ATOM 535 C C . LEU A 1 78 ? -4.929 2.407 15.756 1.00 94.56 78 LEU A C 1
ATOM 537 O O . LEU A 1 78 ? -4.623 2.765 16.896 1.00 94.56 78 LEU A O 1
ATOM 541 N N . VAL A 1 79 ? -4.041 2.124 14.811 1.00 91.12 79 VAL A N 1
ATOM 542 C CA . VAL A 1 79 ? -2.595 2.072 15.073 1.00 91.12 79 VAL A CA 1
ATOM 543 C C . VAL A 1 79 ? -1.781 3.021 14.208 1.00 91.12 79 VAL A C 1
ATOM 545 O O . VAL A 1 79 ? -0.614 3.254 14.518 1.00 91.12 79 VAL A O 1
ATOM 548 N N . GLU A 1 80 ? -2.388 3.559 13.148 1.00 91.69 80 GLU A N 1
ATOM 549 C CA . GLU A 1 80 ? -1.808 4.561 12.251 1.00 91.69 80 GLU A CA 1
ATOM 550 C C . GLU A 1 80 ? -2.919 5.486 11.727 1.00 91.69 80 GLU A C 1
ATOM 552 O O . GLU A 1 80 ? -4.059 5.050 11.499 1.00 91.69 80 GLU A O 1
ATOM 557 N N . LEU A 1 81 ? -2.583 6.765 11.545 1.00 94.69 81 LEU A N 1
ATOM 558 C CA . LEU A 1 81 ? -3.478 7.802 11.029 1.00 94.69 81 LEU A CA 1
ATOM 559 C C . LEU A 1 81 ? -2.671 8.775 10.179 1.00 94.69 81 LEU A C 1
ATOM 561 O O . LEU A 1 81 ? -1.890 9.561 10.711 1.00 94.69 81 LEU A O 1
ATOM 565 N N . TYR A 1 82 ? -2.890 8.755 8.868 1.00 95.06 82 TYR A N 1
ATOM 566 C CA . TYR A 1 82 ? -2.138 9.567 7.926 1.00 95.06 82 TYR A CA 1
ATOM 567 C C . TYR A 1 82 ? -2.904 10.803 7.473 1.00 95.06 82 TYR A C 1
ATOM 569 O O . TYR A 1 82 ? -3.999 10.683 6.919 1.00 95.06 82 TYR A O 1
ATOM 577 N N . TRP A 1 83 ? -2.303 11.980 7.653 1.00 95.12 83 TRP A N 1
ATOM 578 C CA . TRP A 1 83 ? -2.847 13.267 7.209 1.00 95.12 83 TRP A CA 1
ATOM 579 C C . TRP A 1 83 ? -1.748 14.352 7.139 1.00 95.12 83 TRP A C 1
ATOM 581 O O . TRP A 1 83 ? -0.753 14.252 7.851 1.00 95.12 83 TRP A O 1
ATOM 591 N N . PRO A 1 84 ? -1.888 15.409 6.320 1.00 93.88 84 PRO A N 1
ATOM 592 C CA . PRO A 1 84 ? -2.742 15.493 5.136 1.00 93.88 84 PRO A CA 1
ATOM 593 C C . PRO A 1 84 ? -2.172 14.671 3.979 1.00 93.88 84 PRO A C 1
ATOM 595 O O . PRO A 1 84 ? -0.990 14.321 3.976 1.00 93.88 84 PRO A O 1
ATOM 598 N N . ASN A 1 85 ? -2.995 14.390 2.968 1.00 94.12 85 ASN A N 1
ATOM 599 C CA . ASN A 1 85 ? -2.608 13.671 1.747 1.00 94.12 85 ASN A CA 1
ATOM 600 C C . ASN A 1 85 ? -1.848 12.363 2.008 1.00 94.12 85 ASN A C 1
ATOM 602 O O . ASN A 1 85 ? -0.870 12.066 1.321 1.00 94.12 85 ASN A O 1
ATOM 606 N N . LEU A 1 86 ? -2.256 11.609 3.033 1.00 94.88 86 LEU A N 1
ATOM 607 C CA . LEU A 1 86 ? -1.594 10.364 3.451 1.00 94.88 86 LEU A CA 1
ATOM 608 C C . LEU A 1 86 ? -0.115 10.546 3.871 1.00 94.88 86 LEU A C 1
ATOM 610 O O . LEU A 1 86 ? 0.663 9.595 3.871 1.00 94.88 86 LEU A O 1
ATOM 614 N N . GLY A 1 87 ? 0.301 11.781 4.166 1.00 86.69 87 GLY A N 1
ATOM 615 C CA . GLY A 1 87 ? 1.708 12.171 4.159 1.00 86.69 87 GLY A CA 1
ATOM 616 C C . GLY A 1 87 ? 2.465 12.019 5.471 1.00 86.69 87 GLY A C 1
ATOM 617 O O . GLY A 1 87 ? 3.662 11.757 5.415 1.00 86.69 87 GLY A O 1
ATOM 618 N N . GLU A 1 88 ? 1.834 12.190 6.630 1.00 89.00 88 GLU A N 1
ATOM 619 C CA . GLU A 1 88 ? 2.457 12.005 7.950 1.00 89.00 88 GLU A CA 1
ATOM 620 C C . GLU A 1 88 ? 1.558 11.157 8.834 1.00 89.00 88 GLU A C 1
ATOM 622 O O . GLU A 1 88 ? 0.349 11.342 8.791 1.00 89.00 88 GLU A O 1
ATOM 627 N N . ASP A 1 89 ? 2.151 10.257 9.618 1.00 91.31 89 ASP A N 1
ATOM 628 C CA . ASP A 1 89 ? 1.449 9.474 10.637 1.00 91.31 89 ASP A CA 1
ATOM 629 C C . ASP A 1 89 ? 1.348 10.283 11.935 1.00 91.31 89 ASP A C 1
ATOM 631 O O . ASP A 1 89 ? 2.354 10.813 12.415 1.00 91.31 89 ASP A O 1
ATOM 635 N N . HIS A 1 90 ? 0.142 10.373 12.491 1.00 92.50 90 HIS A N 1
ATOM 636 C CA . HIS A 1 90 ? -0.155 11.139 13.701 1.00 92.50 90 HIS A CA 1
ATOM 637 C C . HIS A 1 90 ? -0.727 10.291 14.827 1.00 92.50 90 HIS A C 1
ATOM 639 O O . HIS A 1 90 ? -1.306 10.846 15.756 1.00 92.50 90 HIS A O 1
ATOM 645 N N . LEU A 1 91 ? -0.627 8.963 14.762 1.00 90.81 91 LEU A N 1
ATOM 646 C CA . LEU A 1 91 ? -1.241 8.100 15.764 1.00 90.81 91 LEU A CA 1
ATOM 647 C C . LEU A 1 91 ? -0.249 7.105 16.345 1.00 90.81 91 LEU A C 1
ATOM 649 O O . LEU A 1 91 ? 0.450 6.388 15.634 1.00 90.81 91 LEU A O 1
ATOM 653 N N . TRP A 1 92 ? -0.250 7.014 17.672 1.00 88.31 92 TRP A N 1
ATOM 654 C CA . TRP A 1 92 ? 0.395 5.912 18.370 1.00 88.31 92 TRP A CA 1
ATOM 655 C C . TRP A 1 92 ? -0.582 4.816 18.760 1.00 88.31 92 TRP A C 1
ATOM 657 O O . TRP A 1 92 ? -0.229 3.640 18.680 1.00 88.31 92 TRP A O 1
ATOM 667 N N . ASP A 1 93 ? -1.772 5.198 19.224 1.00 88.88 93 ASP A N 1
ATOM 668 C CA . ASP A 1 93 ? -2.823 4.276 19.640 1.00 88.88 93 ASP A CA 1
ATOM 669 C C . ASP A 1 93 ? -4.165 5.002 19.772 1.00 88.88 93 ASP A C 1
ATOM 671 O O . ASP A 1 93 ? -4.245 6.031 20.436 1.00 88.88 93 ASP A O 1
ATOM 675 N N . ALA A 1 94 ? -5.244 4.436 19.237 1.00 94.69 94 ALA A N 1
ATOM 676 C CA . ALA A 1 94 ? -6.597 4.811 19.642 1.00 94.69 94 ALA A CA 1
ATOM 677 C C . ALA A 1 94 ? -7.510 3.585 19.689 1.00 94.69 94 ALA A C 1
ATOM 679 O O . ALA A 1 94 ? -7.508 2.746 18.790 1.00 94.69 94 ALA A O 1
ATOM 680 N N . TYR A 1 95 ? -8.286 3.446 20.759 1.00 95.00 95 TYR A N 1
ATOM 681 C CA . TYR A 1 95 ? -9.160 2.290 20.954 1.00 95.00 95 TYR A CA 1
ATOM 682 C C . TYR A 1 95 ? -10.276 2.581 21.953 1.00 95.00 95 TYR A C 1
ATOM 684 O O . TYR A 1 95 ? -10.272 3.580 22.673 1.00 95.00 95 TYR A O 1
ATOM 692 N N . SER A 1 96 ? -11.258 1.685 21.982 1.00 97.19 96 SER A N 1
ATOM 693 C CA . SER A 1 96 ? -12.413 1.796 22.865 1.00 97.19 96 SER A CA 1
ATOM 694 C C . SER A 1 96 ? -12.272 0.893 24.089 1.00 97.19 96 SER A C 1
ATOM 696 O O . SER A 1 96 ? -11.661 -0.178 24.034 1.00 97.19 96 SER A O 1
ATOM 698 N N . GLY A 1 97 ? -12.876 1.317 25.192 1.00 97.06 97 GLY A N 1
ATOM 699 C CA . GLY A 1 97 ? -13.076 0.533 26.403 1.00 97.06 97 GLY A CA 1
ATOM 700 C C . GLY A 1 97 ? -14.541 0.537 26.812 1.00 97.06 97 GLY A C 1
ATOM 701 O O . GLY A 1 97 ? -15.319 1.391 26.386 1.00 97.06 97 GLY A O 1
ATOM 702 N N . VAL A 1 98 ? -14.921 -0.428 27.636 1.00 97.81 98 VAL A N 1
ATOM 703 C CA . VAL A 1 98 ? -16.269 -0.553 28.185 1.00 97.81 98 VAL A CA 1
ATOM 704 C C . VAL A 1 98 ? -16.196 -0.817 29.678 1.00 97.81 98 VAL A C 1
ATOM 706 O O . VAL A 1 98 ? -15.364 -1.596 30.150 1.00 97.81 98 VAL A O 1
ATOM 709 N N . ARG A 1 99 ? -17.096 -0.189 30.428 1.00 97.44 99 ARG A N 1
ATOM 710 C CA . ARG A 1 99 ? -17.363 -0.522 31.824 1.00 97.44 99 ARG A CA 1
ATOM 711 C C . ARG A 1 99 ? -18.785 -1.030 31.937 1.00 97.44 99 ARG A C 1
ATOM 713 O O . ARG A 1 99 ? -19.657 -0.442 31.323 1.00 97.44 99 ARG A O 1
ATOM 720 N N . TYR A 1 100 ? -19.010 -2.093 32.700 1.00 97.31 100 TYR A N 1
ATOM 721 C CA . TYR A 1 100 ? -20.344 -2.554 33.094 1.00 97.31 100 TYR A CA 1
ATOM 722 C C . TYR A 1 100 ? -20.246 -3.415 34.353 1.00 97.31 100 TYR A C 1
ATOM 724 O O . TYR A 1 100 ? -19.224 -4.062 34.597 1.00 97.31 100 TYR A O 1
ATOM 732 N N . ASN A 1 101 ? -21.298 -3.420 35.174 1.00 95.44 101 ASN A N 1
ATOM 733 C CA . ASN A 1 101 ? -21.360 -4.159 36.440 1.00 95.44 101 ASN A CA 1
ATOM 734 C C . ASN A 1 101 ? -20.113 -3.934 37.323 1.00 95.44 101 ASN A C 1
ATOM 736 O O . ASN A 1 101 ? -19.552 -4.872 37.895 1.00 95.44 101 ASN A O 1
ATOM 740 N N . GLY A 1 102 ? -19.628 -2.687 37.369 1.00 92.69 102 GLY A N 1
ATOM 741 C CA . GLY A 1 102 ? -18.450 -2.285 38.144 1.00 92.69 102 GLY A CA 1
ATOM 742 C C . GLY A 1 102 ? -17.088 -2.739 37.600 1.00 92.69 102 GLY A C 1
ATOM 743 O O . GLY A 1 102 ? -16.078 -2.454 38.240 1.00 92.69 102 GLY A O 1
ATOM 744 N N . LYS A 1 103 ? -17.022 -3.412 36.444 1.00 94.75 103 LYS A N 1
ATOM 745 C CA . LYS A 1 103 ? -15.767 -3.872 35.823 1.00 94.75 103 LYS A CA 1
ATOM 746 C C . LYS A 1 103 ? -15.450 -3.077 34.567 1.00 94.75 103 LYS A C 1
ATOM 748 O O . LYS A 1 103 ? -16.358 -2.774 33.803 1.00 94.75 103 LYS A O 1
ATOM 753 N N . PHE A 1 104 ? -1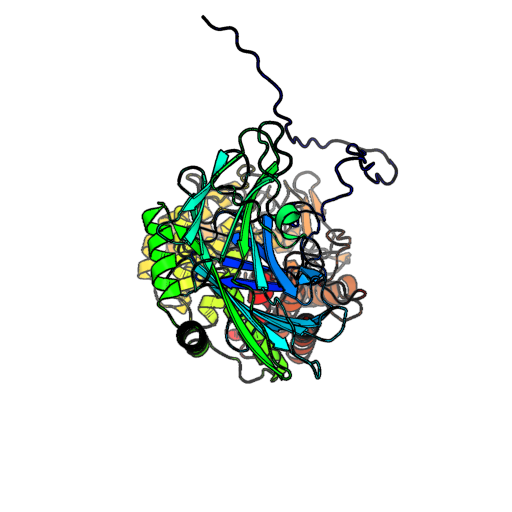4.172 -2.781 34.349 1.00 95.81 104 PHE A N 1
ATOM 754 C CA . PHE A 1 104 ? -13.664 -2.093 33.163 1.00 95.81 104 PHE A CA 1
ATOM 755 C C . PHE A 1 104 ? -12.831 -3.045 32.300 1.00 95.81 104 PHE A C 1
ATOM 757 O O . PHE A 1 104 ? -12.041 -3.828 32.831 1.00 95.81 104 PHE A O 1
ATOM 764 N N . TYR A 1 105 ? -12.968 -2.923 30.982 1.00 95.56 105 TYR A N 1
ATOM 765 C CA . TYR A 1 105 ? -12.178 -3.650 29.995 1.00 95.56 105 TYR A CA 1
ATOM 766 C C . TYR A 1 105 ? -11.849 -2.757 28.799 1.00 95.56 105 TYR A C 1
ATOM 768 O O . TYR A 1 105 ? -12.711 -2.031 28.303 1.00 95.56 105 TYR A O 1
ATOM 776 N N . TRP A 1 106 ? -10.633 -2.870 28.271 1.00 95.62 106 TRP A N 1
ATOM 777 C CA . TRP A 1 106 ? -10.357 -2.411 26.909 1.00 95.62 106 TRP A CA 1
ATOM 778 C C . TRP A 1 106 ? -10.855 -3.450 25.900 1.00 95.62 106 TRP A C 1
ATOM 780 O O . TRP A 1 106 ? -10.790 -4.648 26.176 1.00 95.62 106 TRP A O 1
ATOM 790 N N . LEU A 1 107 ? -11.338 -3.028 24.726 1.00 95.88 107 LEU A N 1
ATOM 791 C CA . LEU A 1 107 ? -11.912 -3.974 23.759 1.00 95.88 107 LEU A CA 1
ATOM 792 C C . LEU A 1 107 ? -10.905 -5.011 23.250 1.00 95.88 107 LEU A C 1
ATOM 794 O O . LEU A 1 107 ? -11.292 -6.149 23.019 1.00 95.88 107 LEU A O 1
ATOM 798 N N . HIS A 1 108 ? -9.615 -4.683 23.142 1.00 93.06 108 HIS A N 1
ATOM 799 C CA . HIS A 1 108 ? -8.596 -5.665 22.744 1.00 93.06 108 HIS A CA 1
ATOM 800 C C . HIS A 1 108 ? -8.341 -6.751 23.803 1.00 93.06 108 HIS A C 1
ATOM 802 O O . HIS A 1 108 ? -7.645 -7.721 23.525 1.00 93.06 108 HIS A O 1
ATOM 808 N N . GLN A 1 109 ? -8.903 -6.610 25.008 1.00 93.75 109 GLN A N 1
ATOM 809 C CA . GLN A 1 109 ? -8.899 -7.646 26.047 1.00 93.75 109 GLN A CA 1
ATOM 810 C C . GLN A 1 109 ? -10.094 -8.604 25.914 1.00 93.75 109 GLN A C 1
ATOM 812 O O . GLN A 1 109 ? -10.156 -9.619 26.609 1.00 93.75 109 GLN A O 1
ATOM 817 N N . PHE A 1 110 ? -11.065 -8.286 25.052 1.00 96.81 110 PHE A N 1
ATOM 818 C CA . PHE A 1 110 ? -12.134 -9.208 24.694 1.00 96.81 110 PHE A CA 1
ATOM 819 C C . PHE A 1 110 ? -11.609 -10.254 23.707 1.00 96.81 110 PHE A C 1
ATOM 821 O O . PHE A 1 110 ? -10.643 -10.033 22.977 1.00 96.81 110 PHE A O 1
ATOM 828 N N . LYS A 1 111 ? -12.290 -11.400 23.632 1.00 97.12 111 LYS A N 1
ATOM 829 C CA . LYS A 1 111 ? -11.999 -12.398 22.604 1.00 97.12 111 LYS A CA 1
ATOM 830 C C . LYS A 1 111 ? -12.441 -11.851 21.247 1.00 97.12 111 LYS A C 1
ATOM 832 O O . LYS A 1 111 ? -13.636 -11.641 21.049 1.00 97.12 111 LYS A O 1
ATOM 837 N N . LEU A 1 112 ? -11.512 -11.680 20.308 1.00 96.44 112 LEU A N 1
ATOM 838 C CA . LEU A 1 112 ? -11.845 -11.414 18.906 1.00 96.44 112 LEU A CA 1
ATOM 839 C C . LEU A 1 112 ? -12.589 -12.630 18.327 1.00 96.44 112 LEU A C 1
ATOM 841 O O . LEU A 1 112 ? -12.027 -13.718 18.222 1.00 96.44 112 LEU A O 1
ATOM 845 N N . GLU A 1 113 ? -13.864 -12.458 17.976 1.00 96.75 113 GLU A N 1
ATOM 846 C CA . GLU A 1 113 ? -14.675 -13.501 17.337 1.00 96.75 113 GLU A CA 1
ATOM 847 C C . GLU A 1 113 ? -14.467 -13.511 15.825 1.00 96.75 113 GLU A C 1
ATOM 849 O O . GLU A 1 113 ? -14.398 -14.574 15.208 1.00 96.75 113 GLU A O 1
ATOM 854 N N . LYS A 1 114 ? -14.413 -12.317 15.223 1.00 96.12 114 LYS A N 1
ATOM 855 C CA . LYS A 1 114 ? -14.267 -12.150 13.778 1.00 96.12 114 LYS A CA 1
ATOM 856 C C . LYS A 1 114 ? -13.775 -10.747 13.437 1.00 96.12 114 LYS A C 1
ATOM 858 O O . LYS A 1 114 ? -14.204 -9.774 14.054 1.00 96.12 114 LYS A O 1
ATOM 863 N N . GLN A 1 115 ? -12.958 -10.653 12.395 1.00 95.75 115 GLN A N 1
ATOM 864 C CA . GLN A 1 115 ? -12.591 -9.399 11.746 1.00 95.75 115 GLN A CA 1
ATOM 865 C C . GLN A 1 115 ? -12.781 -9.544 10.233 1.00 95.75 115 GLN A C 1
ATOM 867 O O . GLN A 1 115 ? -12.440 -10.588 9.675 1.00 95.75 115 GLN A O 1
ATOM 872 N N . TRP A 1 116 ? -13.383 -8.551 9.583 1.00 96.94 116 TRP A N 1
ATOM 873 C CA . TRP A 1 116 ? -13.583 -8.535 8.129 1.00 96.94 116 TRP A CA 1
ATOM 874 C C . TRP A 1 116 ? -13.706 -7.103 7.610 1.00 96.94 116 TRP A C 1
ATOM 876 O O . TRP A 1 116 ? -13.897 -6.166 8.384 1.00 96.94 116 TRP A O 1
ATOM 886 N N . VAL A 1 117 ? -13.609 -6.936 6.296 1.00 97.75 117 VAL A N 1
ATOM 887 C CA . VAL A 1 117 ? -13.996 -5.695 5.615 1.00 97.75 117 VAL A CA 1
ATOM 888 C C . VAL A 1 117 ? -15.349 -5.924 4.955 1.00 97.75 117 VAL A C 1
ATOM 890 O O . VAL A 1 117 ? -15.556 -6.972 4.338 1.00 97.75 117 VAL A O 1
ATOM 893 N N . GLU A 1 118 ? -16.295 -4.998 5.117 1.00 96.69 118 GLU A N 1
ATOM 894 C CA . GLU A 1 118 ? -17.592 -5.120 4.447 1.00 96.69 118 GLU A CA 1
ATOM 895 C C . GLU A 1 118 ? -17.402 -5.178 2.919 1.00 96.69 118 GLU A C 1
ATOM 897 O O . GLU A 1 118 ? -16.652 -4.360 2.374 1.00 96.69 118 GLU A O 1
ATOM 902 N N . PRO A 1 119 ? -18.059 -6.125 2.217 1.00 94.25 119 PRO A N 1
ATOM 903 C CA . PRO A 1 119 ? -17.915 -6.274 0.772 1.00 94.25 119 PRO A CA 1
ATOM 904 C C . PRO A 1 119 ? -18.164 -4.970 0.013 1.00 94.25 119 PRO A C 1
ATOM 906 O O . PRO A 1 119 ? -19.063 -4.209 0.368 1.00 94.25 119 PRO A O 1
ATOM 909 N N . ASP A 1 120 ? -17.383 -4.744 -1.044 1.00 95.06 120 ASP A N 1
ATOM 910 C CA . ASP A 1 120 ? -17.478 -3.571 -1.923 1.00 95.06 120 ASP A CA 1
ATOM 911 C C . ASP A 1 120 ? -17.471 -2.232 -1.160 1.00 95.06 120 ASP A C 1
ATOM 913 O O . ASP A 1 120 ? -18.127 -1.264 -1.543 1.00 95.06 120 ASP A O 1
ATOM 917 N N . SER A 1 121 ? -16.709 -2.186 -0.064 1.00 96.88 121 SER A N 1
ATOM 918 C CA . SER A 1 121 ? -16.479 -0.998 0.752 1.00 96.88 121 SER A CA 1
ATOM 919 C C . SER A 1 121 ? -15.079 -1.016 1.374 1.00 96.88 121 SER A C 1
ATOM 921 O O . SER A 1 121 ? -14.307 -1.968 1.209 1.00 96.88 121 SER A O 1
ATOM 923 N N . ASP A 1 122 ? -14.757 0.018 2.144 1.00 96.75 122 ASP A N 1
ATOM 924 C CA . ASP A 1 122 ? -13.617 0.009 3.055 1.00 96.75 122 ASP A CA 1
ATOM 925 C C . ASP A 1 122 ? -13.993 0.110 4.536 1.00 96.75 122 ASP A C 1
ATOM 927 O O . ASP A 1 122 ? -13.166 0.495 5.362 1.00 96.75 122 ASP A O 1
ATOM 931 N N . ILE A 1 123 ? -15.223 -0.273 4.884 1.00 98.44 123 ILE A N 1
ATOM 932 C CA . ILE A 1 123 ? -15.668 -0.316 6.276 1.00 98.44 123 ILE A CA 1
ATOM 933 C C . ILE A 1 123 ? -15.040 -1.536 6.948 1.00 98.44 123 ILE A C 1
ATOM 935 O O . ILE A 1 123 ? -15.323 -2.684 6.589 1.00 98.44 123 ILE A O 1
ATOM 939 N N . VAL A 1 124 ? -14.189 -1.287 7.938 1.00 98.31 124 VAL A N 1
ATOM 940 C CA . VAL A 1 124 ? -13.516 -2.341 8.699 1.00 98.31 124 VAL A CA 1
ATOM 941 C C . VAL A 1 124 ? -14.374 -2.716 9.899 1.00 98.31 124 VAL A C 1
ATOM 943 O O . VAL A 1 124 ? -14.818 -1.843 10.644 1.00 98.31 124 VAL A O 1
ATOM 946 N N . VAL A 1 125 ? -14.605 -4.014 10.100 1.00 98.44 125 VAL A N 1
ATOM 947 C CA . VAL A 1 125 ? -15.455 -4.521 11.179 1.00 98.44 125 VAL A CA 1
ATOM 948 C C . VAL A 1 125 ? -14.675 -5.460 12.083 1.00 98.44 125 VAL A C 1
ATOM 950 O O . VAL A 1 125 ? -14.057 -6.419 11.618 1.00 98.44 125 VAL A O 1
ATOM 953 N N . SER A 1 126 ? -14.746 -5.205 13.388 1.00 98.06 126 SER A N 1
ATOM 954 C CA . SER A 1 126 ? -14.163 -6.068 14.416 1.00 98.06 126 SER A CA 1
ATOM 955 C C . SER A 1 126 ? -15.232 -6.448 15.435 1.00 98.06 126 SER A C 1
ATOM 957 O O . SER A 1 126 ? -15.874 -5.579 16.025 1.00 98.06 126 SER A O 1
ATOM 959 N N . ARG A 1 127 ? -15.440 -7.752 15.640 1.00 98.44 127 ARG A N 1
ATOM 960 C CA . ARG A 1 127 ? -16.423 -8.288 16.587 1.00 98.44 127 ARG A CA 1
ATOM 961 C C . ARG A 1 127 ? -15.737 -9.024 17.722 1.00 98.44 127 ARG A C 1
ATOM 963 O O . ARG A 1 127 ? -14.889 -9.885 17.491 1.00 98.44 127 ARG A O 1
ATOM 970 N N . PHE A 1 128 ? -16.176 -8.728 18.934 1.00 98.50 128 PHE A N 1
ATOM 971 C CA . PHE A 1 128 ? -15.579 -9.196 20.167 1.00 98.50 128 PHE A CA 1
ATOM 972 C C . PHE A 1 128 ? -16.622 -9.735 21.142 1.00 98.50 128 PHE A C 1
ATOM 974 O O . PHE A 1 128 ? -17.745 -9.232 21.201 1.00 98.50 128 PHE A O 1
ATOM 981 N N . LEU A 1 129 ? -16.207 -10.691 21.969 1.00 98.56 129 LEU A N 1
ATOM 982 C CA . LEU A 1 129 ? -16.984 -11.216 23.086 1.00 98.56 129 LEU A CA 1
ATOM 983 C C . LEU A 1 129 ? -16.262 -10.944 24.408 1.00 98.56 129 LEU A C 1
ATOM 985 O O . LEU A 1 129 ? -15.072 -11.248 24.546 1.00 98.56 129 LEU A O 1
ATOM 989 N N . SER A 1 130 ? -16.986 -10.386 25.380 1.00 98.25 130 SER A N 1
ATOM 990 C CA . SER A 1 130 ? -16.442 -10.083 26.702 1.00 98.25 130 SER A CA 1
ATOM 991 C C . SER A 1 130 ? -15.893 -11.333 27.402 1.00 98.25 130 SER A C 1
ATOM 993 O O . SER A 1 130 ? -16.397 -12.436 27.172 1.00 98.25 130 SER A O 1
ATOM 995 N N . PRO A 1 131 ? -14.900 -11.198 28.306 1.00 97.06 131 PRO A N 1
ATOM 996 C CA . PRO A 1 131 ? -14.327 -12.342 29.020 1.00 97.06 131 PRO A CA 1
ATOM 997 C C . PRO A 1 131 ? -15.346 -13.181 29.806 1.00 97.06 131 PRO A C 1
ATOM 999 O O . PRO A 1 131 ? -15.137 -14.373 30.003 1.00 97.06 131 PRO A O 1
ATOM 1002 N N . ASP A 1 132 ? -16.448 -12.573 30.255 1.00 96.38 132 ASP A N 1
ATOM 1003 C CA . ASP A 1 132 ? -17.544 -13.255 30.956 1.00 96.38 132 ASP A CA 1
ATOM 1004 C C . ASP A 1 132 ? -18.682 -13.733 30.031 1.00 96.38 132 ASP A C 1
ATOM 1006 O O . ASP A 1 132 ? -19.675 -14.273 30.519 1.00 96.38 132 ASP A O 1
ATOM 1010 N N . GLY A 1 133 ? -18.562 -13.521 28.716 1.00 97.31 133 GLY A N 1
ATOM 1011 C CA . GLY A 1 133 ? -19.537 -13.929 27.704 1.00 97.31 133 GLY A CA 1
ATOM 1012 C C . GLY A 1 133 ? -20.861 -13.154 27.712 1.00 97.31 133 GLY A C 1
ATOM 1013 O O . GLY A 1 133 ? -21.794 -13.553 27.018 1.00 97.31 133 GLY A O 1
ATOM 1014 N N . LYS A 1 134 ? -20.983 -12.074 28.496 1.00 98.00 134 LYS A N 1
ATOM 1015 C CA . LYS A 1 134 ? -22.248 -11.338 28.678 1.00 98.00 134 LYS A CA 1
ATOM 1016 C C . LYS A 1 134 ? -22.470 -10.203 27.684 1.00 98.00 134 LYS A C 1
ATOM 1018 O O . LYS A 1 134 ? -23.615 -9.802 27.486 1.00 98.00 134 LYS A O 1
ATOM 1023 N N . LEU A 1 135 ? -21.408 -9.671 27.085 1.00 98.56 135 LEU A N 1
ATOM 1024 C CA . LEU A 1 135 ? -21.462 -8.503 26.211 1.00 98.56 135 LEU A CA 1
ATOM 1025 C C . LEU A 1 135 ? -20.728 -8.801 24.903 1.00 98.56 135 LEU A C 1
ATOM 1027 O O . LEU A 1 135 ? -19.546 -9.141 24.910 1.00 98.56 135 LEU A O 1
ATOM 1031 N N . GLN A 1 136 ? -21.421 -8.637 23.780 1.00 98.62 136 GLN A N 1
ATOM 1032 C CA . GLN A 1 136 ? -20.794 -8.611 22.460 1.00 98.62 136 GLN A CA 1
ATOM 1033 C C . GLN A 1 136 ? -20.579 -7.162 22.035 1.00 98.62 136 GLN A C 1
ATOM 1035 O O . GLN A 1 136 ? -21.477 -6.333 22.186 1.00 98.62 136 GLN A O 1
ATOM 1040 N N . ALA A 1 137 ? -19.404 -6.874 21.491 1.00 98.69 137 ALA A N 1
ATOM 1041 C CA . ALA A 1 137 ? -19.045 -5.574 20.948 1.00 98.69 137 ALA A CA 1
ATOM 1042 C C . ALA A 1 137 ? -18.718 -5.710 19.457 1.00 98.69 137 ALA A C 1
ATOM 1044 O O . ALA A 1 137 ? -17.938 -6.579 19.077 1.00 98.69 137 ALA A O 1
ATOM 1045 N N . GLU A 1 138 ? -19.291 -4.862 18.609 1.00 98.75 138 GLU A N 1
ATOM 1046 C CA . GLU A 1 138 ? -18.955 -4.763 17.186 1.00 98.75 138 GLU A CA 1
ATOM 1047 C C . GLU A 1 138 ? -18.534 -3.323 16.878 1.00 98.75 138 GLU A C 1
ATOM 1049 O O . GLU A 1 138 ? -19.342 -2.404 17.016 1.00 98.75 138 GLU A O 1
ATOM 1054 N N . SER A 1 139 ? -17.273 -3.121 16.489 1.00 98.38 139 SER A N 1
ATOM 1055 C CA . SER A 1 139 ? -16.796 -1.839 15.968 1.00 98.38 139 SER A CA 1
ATOM 1056 C C . SER A 1 139 ? -16.898 -1.833 14.449 1.00 98.38 139 SER A C 1
ATOM 1058 O O . SER A 1 139 ? -16.506 -2.802 13.796 1.00 98.38 139 SER A O 1
ATOM 1060 N N . ARG A 1 140 ? -17.421 -0.738 13.895 1.00 98.69 140 ARG A N 1
ATOM 1061 C CA . ARG A 1 140 ? -17.367 -0.430 12.465 1.00 98.69 140 ARG A CA 1
ATOM 1062 C C . ARG A 1 140 ? -16.629 0.878 12.262 1.00 98.69 140 ARG A C 1
ATOM 1064 O O . ARG A 1 140 ? -17.044 1.908 12.794 1.00 98.69 140 ARG A O 1
ATOM 1071 N N . ASP A 1 141 ? -15.552 0.808 11.503 1.00 98.62 141 ASP A N 1
ATOM 1072 C CA . ASP A 1 141 ? -14.559 1.856 11.327 1.00 98.62 141 ASP A CA 1
ATOM 1073 C C . ASP A 1 141 ? -14.556 2.321 9.868 1.00 98.62 141 ASP A C 1
ATOM 1075 O O . ASP A 1 141 ? -14.419 1.497 8.962 1.00 98.62 141 ASP A O 1
ATOM 1079 N N . LEU A 1 142 ? -14.704 3.629 9.631 1.00 97.44 142 LEU A N 1
ATOM 1080 C CA . LEU A 1 142 ? -14.604 4.208 8.286 1.00 97.44 142 LEU A CA 1
ATOM 1081 C C . LEU A 1 142 ? -14.086 5.649 8.307 1.00 97.44 142 LEU A C 1
ATOM 1083 O O . LEU A 1 142 ? -14.277 6.388 9.275 1.00 97.44 142 LEU A O 1
ATOM 1087 N N . VAL A 1 143 ? -13.456 6.056 7.209 1.00 98.50 143 VAL A N 1
ATOM 1088 C CA . VAL A 1 143 ? -13.109 7.446 6.906 1.00 98.50 143 VAL A CA 1
ATOM 1089 C C . VAL A 1 143 ? -14.186 8.047 6.000 1.00 98.50 143 VAL A C 1
ATOM 1091 O O . VAL A 1 143 ? -14.580 7.452 4.993 1.00 98.50 143 VAL A O 1
ATOM 1094 N N . LEU A 1 144 ? -14.679 9.236 6.353 1.00 97.56 144 LEU A N 1
ATOM 1095 C CA . LEU A 1 144 ? -15.689 9.942 5.562 1.00 97.56 144 LEU A CA 1
ATOM 1096 C C . LEU A 1 144 ? -15.114 10.407 4.219 1.00 97.56 144 LEU A C 1
ATOM 1098 O O . LEU A 1 144 ? -13.958 10.816 4.116 1.00 97.56 144 LEU A O 1
ATOM 1102 N N . ARG A 1 145 ? -15.923 10.342 3.157 1.00 92.25 145 ARG A N 1
ATOM 1103 C CA . ARG A 1 145 ? -15.451 10.580 1.781 1.00 92.25 145 ARG A CA 1
ATOM 1104 C C . ARG A 1 145 ? -15.135 12.044 1.477 1.00 92.25 145 ARG A C 1
ATOM 1106 O O . ARG A 1 145 ? -14.269 12.314 0.647 1.00 92.25 145 ARG A O 1
ATOM 1113 N N . ASP A 1 146 ? -15.833 12.965 2.124 1.00 91.25 146 ASP A N 1
ATOM 1114 C CA . ASP A 1 146 ? -15.838 14.402 1.843 1.00 91.25 146 ASP A CA 1
ATOM 1115 C C . ASP A 1 146 ? -15.006 15.234 2.832 1.00 91.25 146 ASP A C 1
ATOM 1117 O O . ASP A 1 146 ? -14.680 16.384 2.539 1.00 91.25 146 ASP A O 1
ATOM 1121 N N . GLN A 1 147 ? -14.600 14.658 3.966 1.00 94.00 147 GLN A N 1
ATOM 1122 C CA . GLN A 1 147 ? -13.852 15.356 5.013 1.00 94.00 147 GLN A CA 1
ATOM 1123 C C . GLN A 1 147 ? -12.845 14.442 5.736 1.00 94.00 147 GLN A C 1
ATOM 1125 O O . GLN A 1 147 ? -13.063 13.231 5.798 1.00 94.00 147 GLN A O 1
ATOM 1130 N N . PRO A 1 148 ? -11.746 14.990 6.293 1.00 96.81 148 PRO A N 1
ATOM 1131 C CA . PRO A 1 148 ? -10.707 14.233 7.000 1.00 96.81 148 PRO A CA 1
ATOM 1132 C C . PRO A 1 148 ? -11.184 13.797 8.394 1.00 96.81 148 PRO A C 1
ATOM 1134 O O . PRO A 1 148 ? -10.792 14.346 9.424 1.00 96.81 148 PRO A O 1
ATOM 1137 N N . VAL A 1 149 ? -12.104 12.835 8.411 1.00 98.38 149 VAL A N 1
ATOM 1138 C CA . VAL A 1 149 ? -12.761 12.338 9.618 1.00 98.38 149 VAL A CA 1
ATOM 1139 C C . VAL A 1 149 ? -12.742 10.824 9.603 1.00 98.38 149 VAL A C 1
ATOM 1141 O O . VAL A 1 149 ? -13.355 10.203 8.735 1.00 98.38 149 VAL A O 1
ATOM 1144 N N . HIS A 1 150 ? -12.104 10.239 10.608 1.00 98.62 150 HIS A N 1
ATOM 1145 C CA . HIS A 1 150 ? -12.361 8.861 10.987 1.00 98.62 150 HIS A CA 1
ATOM 1146 C C . HIS A 1 150 ? -13.538 8.814 11.958 1.00 98.62 150 HIS A C 1
ATOM 1148 O O . HIS A 1 150 ? -13.618 9.608 12.900 1.00 98.62 150 HIS A O 1
ATOM 1154 N N . THR A 1 151 ? -14.432 7.854 11.754 1.00 98.44 151 THR A N 1
ATOM 1155 C CA . THR A 1 151 ? -15.501 7.545 12.693 1.00 98.44 151 THR A CA 1
ATOM 1156 C C . THR A 1 151 ? -15.535 6.060 13.017 1.00 98.44 151 THR A C 1
ATOM 1158 O O . THR A 1 151 ? -15.341 5.205 12.149 1.00 98.44 151 THR A O 1
ATOM 1161 N N . ARG A 1 152 ? -15.823 5.774 14.287 1.00 98.44 152 ARG A N 1
ATOM 1162 C CA . ARG A 1 152 ? -16.069 4.432 14.801 1.00 98.44 152 ARG A CA 1
ATOM 1163 C C . ARG A 1 152 ? -17.465 4.376 15.387 1.00 98.44 152 ARG A C 1
ATOM 1165 O O . ARG A 1 152 ? -17.771 5.124 16.314 1.00 98.44 152 ARG A O 1
ATOM 1172 N N . ASN A 1 153 ? -18.284 3.458 14.891 1.00 98.44 153 ASN A N 1
ATOM 1173 C CA . ASN A 1 153 ? -19.555 3.097 15.504 1.00 98.44 153 ASN A CA 1
ATOM 1174 C C . ASN A 1 153 ? -19.378 1.801 16.304 1.00 98.44 153 ASN A C 1
ATOM 1176 O O . ASN A 1 153 ? -19.134 0.747 15.717 1.00 98.44 153 ASN A O 1
ATOM 1180 N N . LEU A 1 154 ? -19.489 1.884 17.631 1.00 98.62 154 LEU A N 1
ATOM 1181 C CA . LEU A 1 154 ? -19.399 0.740 18.533 1.00 98.62 154 LEU A CA 1
ATOM 1182 C C . LEU A 1 154 ? -20.800 0.306 18.963 1.00 98.62 154 LEU A C 1
ATOM 1184 O O . LEU A 1 154 ? -21.459 1.003 19.734 1.00 98.62 154 LEU A O 1
ATOM 1188 N N . THR A 1 155 ? -21.235 -0.863 18.501 1.00 98.69 155 THR A N 1
ATOM 1189 C CA . THR A 1 155 ? -22.495 -1.478 18.922 1.00 98.69 155 THR A CA 1
ATOM 1190 C C . THR A 1 155 ? -22.233 -2.522 20.002 1.00 98.69 155 THR A C 1
ATOM 1192 O O . THR A 1 155 ? -21.468 -3.463 19.804 1.00 98.69 155 THR A O 1
ATOM 1195 N N . LEU A 1 156 ? -22.892 -2.366 21.146 1.00 98.75 156 LEU A N 1
ATOM 1196 C CA . LEU A 1 156 ? -22.812 -3.246 22.306 1.00 98.75 156 LEU A CA 1
ATOM 1197 C C . LEU A 1 156 ? -24.133 -3.989 22.472 1.00 98.75 156 LEU A C 1
ATOM 1199 O O . LEU A 1 156 ? -25.182 -3.354 22.549 1.00 98.75 156 LEU A O 1
ATOM 1203 N N . ARG A 1 157 ? -24.102 -5.321 22.536 1.00 98.69 157 ARG A N 1
ATOM 1204 C CA . ARG A 1 157 ? -25.288 -6.171 22.704 1.00 98.69 157 ARG A CA 1
ATOM 1205 C C . ARG A 1 157 ? -25.186 -7.001 23.976 1.00 98.69 157 ARG A C 1
ATOM 1207 O O . ARG A 1 157 ? -24.243 -7.775 24.137 1.00 98.69 157 ARG A O 1
ATOM 1214 N N . ASN A 1 158 ? -26.187 -6.878 24.844 1.00 98.62 158 ASN A N 1
ATOM 1215 C CA . ASN A 1 158 ? -26.303 -7.708 26.036 1.00 98.62 158 ASN A CA 1
ATOM 1216 C C . ASN A 1 158 ? -26.771 -9.118 25.644 1.00 98.62 158 ASN A C 1
ATOM 1218 O O . ASN A 1 158 ? -27.888 -9.301 25.159 1.00 98.62 158 ASN A O 1
ATOM 1222 N N . LEU A 1 159 ? -25.905 -10.108 25.850 1.00 98.31 159 LEU A N 1
ATOM 1223 C CA . LEU A 1 159 ? -26.175 -11.522 25.582 1.00 98.31 159 LEU A CA 1
ATOM 1224 C C . LEU A 1 159 ? -26.650 -12.286 26.825 1.00 98.31 159 LEU A C 1
ATOM 1226 O O . LEU A 1 159 ? -26.990 -13.464 26.732 1.00 98.31 159 LEU A O 1
ATOM 1230 N N . SER A 1 160 ? -26.652 -11.645 27.993 1.00 96.94 160 SER A N 1
ATOM 1231 C CA . SER A 1 160 ? -27.068 -12.277 29.241 1.00 96.94 160 SER A CA 1
ATOM 12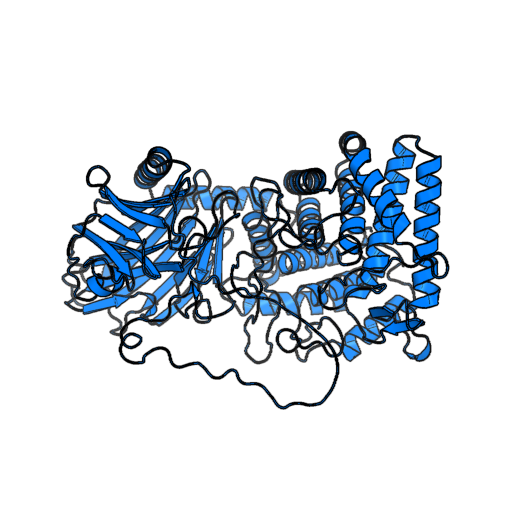32 C C . SER A 1 160 ? -28.589 -12.240 29.433 1.00 96.94 160 SER A C 1
ATOM 1234 O O . SER A 1 160 ? -29.300 -11.452 28.810 1.00 96.94 160 SER A O 1
ATOM 1236 N N . GLY A 1 161 ? -29.095 -13.083 30.337 1.00 97.06 161 GLY A N 1
ATOM 1237 C CA . GLY A 1 161 ? -30.506 -13.083 30.745 1.00 97.06 161 GLY A CA 1
ATOM 1238 C C . GLY A 1 161 ? -30.874 -12.005 31.772 1.00 97.06 161 GLY A C 1
ATOM 1239 O O . GLY A 1 161 ? -31.968 -12.051 32.323 1.00 97.06 161 GLY A O 1
ATOM 1240 N N . GLN A 1 162 ? -29.964 -11.078 32.086 1.00 97.19 162 GLN A N 1
ATOM 1241 C CA . GLN A 1 162 ? -30.150 -10.022 33.086 1.00 97.19 162 GLN A CA 1
ATOM 1242 C C . GLN A 1 162 ? -29.712 -8.671 32.513 1.00 97.19 162 GLN A C 1
ATOM 1244 O O . GLN A 1 162 ? -28.996 -8.618 31.515 1.00 97.19 162 GLN A O 1
ATOM 1249 N N . ALA A 1 163 ? -30.130 -7.572 33.138 1.00 97.94 163 ALA A N 1
ATOM 1250 C CA . ALA A 1 163 ? -29.633 -6.250 32.775 1.00 97.94 163 ALA A CA 1
ATOM 1251 C C . ALA A 1 163 ? -28.134 -6.113 33.096 1.00 97.94 163 ALA A C 1
ATOM 1253 O O . ALA A 1 163 ? -27.643 -6.670 34.081 1.00 97.94 163 ALA A O 1
ATOM 1254 N N . LEU A 1 164 ? -27.413 -5.364 32.262 1.00 98.12 164 LEU A N 1
ATOM 1255 C CA . LEU A 1 164 ? -26.076 -4.869 32.580 1.00 98.12 164 LEU A CA 1
ATOM 1256 C C . LEU A 1 164 ? -26.218 -3.452 33.132 1.00 98.12 164 LEU A C 1
ATOM 1258 O O . LEU A 1 164 ? -26.766 -2.578 32.459 1.00 98.12 164 LEU A O 1
ATOM 1262 N N . GLU A 1 165 ? -25.737 -3.244 34.351 1.00 97.62 165 GLU A N 1
ATOM 1263 C CA . GLU A 1 165 ? -25.764 -1.950 35.029 1.00 97.62 165 GLU A CA 1
ATOM 1264 C C . GLU A 1 165 ? -24.486 -1.161 34.735 1.00 97.62 165 GLU A C 1
ATOM 1266 O O . GLU A 1 165 ? -23.437 -1.738 34.425 1.00 97.62 165 GLU A O 1
ATOM 1271 N N . ASP A 1 166 ? -24.565 0.161 34.881 1.00 95.12 166 ASP A N 1
ATOM 1272 C CA . ASP A 1 166 ? -23.436 1.085 34.735 1.00 95.12 166 ASP A CA 1
ATOM 1273 C C . ASP A 1 166 ? -22.648 0.908 33.425 1.00 95.12 166 ASP A C 1
ATOM 1275 O O . ASP A 1 166 ? -21.420 1.032 33.417 1.00 95.12 166 ASP A O 1
ATOM 1279 N N . LEU A 1 167 ? -23.337 0.587 32.322 1.00 97.94 167 LEU A N 1
ATOM 1280 C CA . LEU A 1 167 ? -22.704 0.434 31.019 1.00 97.94 167 LEU A CA 1
ATOM 1281 C C . LEU A 1 167 ? -22.237 1.800 30.512 1.00 97.94 167 LEU A C 1
ATOM 1283 O O . LEU A 1 167 ? -23.063 2.655 30.203 1.00 97.94 167 LEU A O 1
ATOM 1287 N N . SER A 1 168 ? -20.930 1.998 30.378 1.00 97.69 168 SER A N 1
ATOM 1288 C CA . SER A 1 168 ? -20.349 3.185 29.748 1.00 97.69 168 SER A CA 1
ATOM 1289 C C . SER A 1 168 ? -19.241 2.813 28.769 1.00 97.69 168 SER A C 1
ATOM 1291 O O . SER A 1 168 ? -18.567 1.788 28.908 1.00 97.69 168 SER A O 1
ATOM 1293 N N . VAL A 1 169 ? -19.069 3.656 27.752 1.00 98.25 169 VAL A N 1
ATOM 1294 C CA . VAL A 1 169 ? -18.059 3.500 26.705 1.00 98.25 169 VAL A CA 1
ATOM 1295 C C . VAL A 1 169 ? -16.993 4.564 26.879 1.00 98.25 169 VAL A C 1
ATOM 1297 O O . VAL A 1 169 ? -17.306 5.730 27.106 1.00 98.25 169 VAL A O 1
ATOM 1300 N N . TYR A 1 170 ? -15.740 4.151 26.747 1.00 98.44 170 TYR A N 1
ATOM 1301 C CA . TYR A 1 170 ? -14.560 4.997 26.818 1.00 98.44 170 TYR A CA 1
ATOM 1302 C C . TYR A 1 170 ? -13.880 5.006 25.458 1.00 98.44 170 TYR A C 1
ATOM 1304 O O . TYR A 1 170 ? -13.733 3.960 24.827 1.00 98.44 170 TYR A O 1
ATOM 1312 N N . PHE A 1 171 ? -13.439 6.174 25.019 1.00 97.88 171 PHE A N 1
ATOM 1313 C CA . PHE A 1 171 ? -12.688 6.352 23.786 1.00 97.88 171 PHE A CA 1
ATOM 1314 C C . PHE A 1 171 ? -11.357 6.985 24.140 1.00 97.88 171 PHE A C 1
ATOM 1316 O O . PHE A 1 171 ? -11.323 8.114 24.626 1.00 97.88 171 PHE A O 1
ATOM 1323 N N . TYR A 1 172 ? -10.294 6.213 23.944 1.00 97.19 172 TYR A N 1
ATOM 1324 C CA . TYR A 1 172 ? -8.924 6.600 24.222 1.00 97.19 172 TYR A CA 1
ATOM 1325 C C . TYR A 1 172 ? -8.216 6.981 22.926 1.00 97.19 172 TYR A C 1
ATOM 1327 O O . TYR A 1 172 ? -8.322 6.257 21.933 1.00 97.19 172 TYR A O 1
ATOM 1335 N N . GLU A 1 173 ? -7.468 8.076 22.963 1.00 95.44 173 GLU A N 1
ATOM 1336 C CA . GLU A 1 173 ? -6.573 8.501 21.894 1.00 95.44 173 GLU A CA 1
ATOM 1337 C C . GLU A 1 173 ? -5.193 8.836 22.453 1.00 95.44 173 GLU A C 1
ATOM 1339 O O . GLU A 1 173 ? -5.052 9.364 23.559 1.00 95.44 173 GLU A O 1
ATOM 1344 N N . PHE A 1 174 ? -4.176 8.491 21.677 1.00 93.50 174 PHE A N 1
ATOM 1345 C CA . PHE A 1 174 ? -2.813 8.938 21.857 1.00 93.50 174 PHE A CA 1
ATOM 1346 C C . PHE A 1 174 ? -2.247 9.315 20.489 1.00 93.50 174 PHE A C 1
ATOM 1348 O O . PHE A 1 174 ? -1.645 8.487 19.794 1.00 93.50 174 PHE A O 1
ATOM 1355 N N . LEU A 1 175 ? -2.499 10.559 20.090 1.00 92.19 175 LEU A N 1
ATOM 1356 C CA . LEU A 1 175 ? -1.964 11.135 18.862 1.00 92.19 175 LEU A CA 1
ATOM 1357 C C . LEU A 1 175 ? -0.532 11.670 19.046 1.00 92.19 175 LEU A C 1
ATOM 1359 O O . LEU A 1 175 ? -0.076 11.921 20.162 1.00 92.19 175 LEU A O 1
ATOM 1363 N N . THR A 1 176 ? 0.158 11.837 17.920 1.00 87.75 176 THR A N 1
ATOM 1364 C CA . THR A 1 176 ? 1.435 12.548 17.778 1.00 87.75 176 THR A CA 1
ATOM 1365 C C . THR A 1 176 ? 1.332 13.543 16.640 1.00 87.75 176 THR A C 1
ATOM 1367 O O . THR A 1 176 ? 1.585 13.187 15.485 1.00 87.75 176 THR A O 1
ATOM 1370 N N . ALA A 1 177 ? 0.925 14.774 16.936 1.00 79.44 177 ALA A N 1
ATOM 1371 C CA . ALA A 1 177 ? 0.742 15.776 15.899 1.00 79.44 177 ALA A CA 1
ATOM 1372 C C . ALA A 1 177 ? 2.127 16.132 15.320 1.00 79.44 177 ALA A C 1
ATOM 1374 O O . ALA A 1 177 ? 2.932 16.775 15.968 1.00 79.44 177 ALA A O 1
ATOM 1375 N N . ASN A 1 178 ? 2.427 15.689 14.093 1.00 72.38 178 ASN A N 1
ATOM 1376 C CA . ASN A 1 178 ? 3.735 15.806 13.416 1.00 72.38 178 ASN A CA 1
ATOM 1377 C C . ASN A 1 178 ? 4.824 14.784 13.832 1.00 72.38 178 ASN A C 1
ATOM 1379 O O . ASN A 1 178 ? 5.991 15.149 13.982 1.00 72.38 178 ASN A O 1
ATOM 1383 N N . LEU A 1 179 ? 4.480 13.488 13.904 1.00 67.12 179 LEU A N 1
ATOM 1384 C CA . LEU A 1 179 ? 5.375 12.319 14.098 1.00 67.12 179 LEU A CA 1
ATOM 1385 C C . LEU A 1 179 ? 6.011 12.159 15.485 1.00 67.12 179 LEU A C 1
ATOM 1387 O O . LEU A 1 179 ? 6.184 11.029 15.948 1.00 67.12 179 LEU A O 1
ATOM 1391 N N . LEU A 1 180 ? 6.430 13.252 16.121 1.00 73.06 180 LEU A N 1
ATOM 1392 C CA . LEU A 1 180 ? 7.060 13.226 17.436 1.00 73.06 180 LEU A CA 1
ATOM 1393 C C . LEU A 1 180 ? 6.102 13.797 18.482 1.00 73.06 180 LEU A C 1
ATOM 1395 O O . LEU A 1 180 ? 5.495 14.829 18.242 1.00 73.06 180 LEU A O 1
ATOM 1399 N N . PRO A 1 181 ? 6.000 13.177 19.666 1.00 73.56 181 PRO A N 1
ATOM 1400 C CA . PRO A 1 181 ? 5.073 13.612 20.710 1.00 73.56 181 PRO A CA 1
ATOM 1401 C C . PRO A 1 181 ? 5.531 14.895 21.427 1.00 73.56 181 PRO A C 1
ATOM 1403 O O . PRO A 1 181 ? 4.825 15.407 22.295 1.00 73.56 181 PRO A O 1
ATOM 1406 N N . GLN A 1 182 ? 6.758 15.367 21.171 1.00 78.19 182 GLN A N 1
ATOM 1407 C CA . GLN A 1 182 ? 7.282 16.583 21.787 1.00 78.19 182 GLN A CA 1
ATOM 1408 C C . GLN A 1 182 ? 6.731 17.810 21.063 1.00 78.19 182 GLN A C 1
ATOM 1410 O O . GLN A 1 182 ? 6.993 17.986 19.880 1.00 78.19 182 GLN A O 1
ATOM 1415 N N . GLY A 1 183 ? 6.053 18.688 21.803 1.00 81.88 183 GLY A N 1
ATOM 1416 C CA . GLY A 1 183 ? 5.339 19.838 21.234 1.00 81.88 183 GLY A CA 1
ATOM 1417 C C . GLY A 1 183 ? 3.822 19.671 21.246 1.00 81.88 183 GLY A C 1
ATOM 1418 O O . GLY A 1 183 ? 3.110 20.662 21.129 1.00 81.88 183 GLY A O 1
ATOM 1419 N N . ASP A 1 184 ? 3.327 18.458 21.498 1.00 89.19 184 ASP A N 1
ATOM 1420 C CA . ASP A 1 184 ? 1.894 18.201 21.532 1.00 89.19 184 ASP A CA 1
ATOM 1421 C C . ASP A 1 184 ? 1.203 18.864 22.725 1.00 89.19 184 ASP A C 1
ATOM 1423 O O . ASP A 1 184 ? 1.617 18.763 23.891 1.00 89.19 184 ASP A O 1
ATOM 1427 N N . HIS A 1 185 ? 0.074 19.486 22.420 1.00 92.62 185 HIS A N 1
ATOM 1428 C CA . HIS A 1 185 ? -0.849 20.078 23.367 1.00 92.62 185 HIS A CA 1
ATOM 1429 C C . HIS A 1 185 ? -2.201 19.383 23.256 1.00 92.62 185 HIS A C 1
ATOM 1431 O O . HIS A 1 185 ? -2.700 19.153 22.157 1.00 92.62 185 HIS A O 1
ATOM 1437 N N . LEU A 1 186 ? -2.815 19.092 24.400 1.00 95.25 186 LEU A N 1
ATOM 1438 C CA . LEU A 1 186 ? -4.155 18.525 24.465 1.00 95.25 186 LEU A CA 1
ATOM 1439 C C . LEU A 1 186 ? -5.004 19.350 25.422 1.00 95.25 186 LEU A C 1
ATOM 1441 O O . LEU A 1 186 ? -4.613 19.558 26.573 1.00 95.25 186 LEU A O 1
ATOM 1445 N N . ALA A 1 187 ? -6.167 19.792 24.958 1.00 97.00 187 ALA A N 1
ATOM 1446 C CA . ALA A 1 187 ? -7.134 20.522 25.765 1.00 97.00 187 ALA A CA 1
ATOM 1447 C C . ALA A 1 187 ? -8.555 19.995 25.545 1.00 97.00 187 ALA A C 1
ATOM 1449 O O . ALA A 1 187 ? -8.945 19.662 24.432 1.00 97.00 187 ALA A O 1
ATOM 1450 N N . PHE A 1 188 ? -9.363 19.963 26.597 1.00 98.00 188 PHE A N 1
ATOM 1451 C CA . PHE A 1 188 ? -10.801 19.766 26.491 1.00 98.00 188 PHE A CA 1
ATOM 1452 C C . PHE A 1 188 ? -11.472 21.111 26.211 1.00 98.00 188 PHE A C 1
ATOM 1454 O O . PHE A 1 188 ? -11.290 22.066 26.965 1.00 98.00 188 PHE A O 1
ATOM 1461 N N . LEU A 1 189 ? -12.269 21.177 25.145 1.00 97.50 189 LEU A N 1
ATOM 1462 C CA . LEU A 1 189 ? -13.046 22.351 24.757 1.00 97.50 189 LEU A CA 1
ATOM 1463 C C . LEU A 1 189 ? -14.500 22.182 25.230 1.00 97.50 189 LEU A C 1
ATOM 1465 O O . LEU A 1 189 ? -15.250 21.412 24.621 1.00 97.50 189 LEU A O 1
ATOM 1469 N N . PRO A 1 190 ? -14.949 22.901 26.280 1.00 95.81 190 PRO A N 1
ATOM 1470 C CA . PRO A 1 190 ? -16.286 22.703 26.845 1.00 95.81 190 PRO A CA 1
ATOM 1471 C C . PRO A 1 190 ? -17.420 23.056 25.880 1.00 95.81 190 PRO A C 1
ATOM 1473 O O . PRO A 1 190 ? -18.457 22.402 25.895 1.00 95.81 190 PRO A O 1
ATOM 1476 N N . ALA A 1 191 ? -17.217 24.061 25.020 1.00 94.06 191 ALA A N 1
ATOM 1477 C CA . ALA A 1 191 ? -18.231 24.530 24.076 1.00 94.06 191 ALA A CA 1
ATOM 1478 C C . ALA A 1 191 ? -18.652 23.446 23.071 1.00 94.06 191 ALA A C 1
ATOM 1480 O O . ALA A 1 191 ? -19.824 23.349 22.718 1.00 94.06 191 ALA A O 1
ATOM 1481 N N . SER A 1 192 ? -17.703 22.615 22.635 1.00 94.75 192 SER A N 1
ATOM 1482 C CA . SER A 1 192 ? -17.954 21.507 21.714 1.00 94.75 192 SER A CA 1
ATOM 1483 C C . SER A 1 192 ? -17.978 20.140 22.402 1.00 94.75 192 SER A C 1
ATOM 1485 O O . SER A 1 192 ? -18.323 19.149 21.758 1.00 94.75 192 SER A O 1
ATOM 1487 N N . GLY A 1 193 ? -17.628 20.046 23.690 1.00 96.81 193 GLY A N 1
ATOM 1488 C CA . GLY A 1 193 ? -17.528 18.772 24.405 1.00 96.81 193 GLY A CA 1
ATOM 1489 C C . GLY A 1 193 ? -16.574 17.804 23.702 1.00 96.81 193 GLY A C 1
ATOM 1490 O O . GLY A 1 193 ? -16.943 16.662 23.420 1.00 96.81 193 GLY A O 1
ATOM 1491 N N . SER A 1 194 ? -15.393 18.289 23.321 1.00 98.19 194 SER A N 1
ATOM 1492 C CA . SER A 1 194 ? -14.395 17.536 22.552 1.00 98.19 194 SER A CA 1
ATOM 1493 C C . SER A 1 194 ? -12.996 17.764 23.102 1.00 98.19 194 SER A C 1
ATOM 1495 O O . SER A 1 194 ? -12.732 18.814 23.687 1.00 98.19 194 SER A O 1
ATOM 1497 N N . LEU A 1 195 ? -12.095 16.822 22.860 1.00 98.31 195 LEU A N 1
ATOM 1498 C CA . LEU A 1 195 ? -10.666 17.052 23.010 1.00 98.31 195 LEU A CA 1
ATOM 1499 C C . LEU A 1 195 ? -10.122 17.718 21.744 1.00 98.31 195 LEU A C 1
ATOM 1501 O O . LEU A 1 195 ? -10.559 17.410 20.635 1.00 98.31 195 LEU A O 1
ATOM 1505 N N . HIS A 1 196 ? -9.163 18.615 21.915 1.00 97.75 196 HIS A N 1
ATOM 1506 C CA . HIS A 1 196 ? -8.404 19.258 20.857 1.00 97.75 196 HIS A CA 1
ATOM 1507 C C . HIS A 1 196 ? -6.923 18.966 21.081 1.00 97.75 196 HIS A C 1
ATOM 1509 O O . HIS A 1 196 ? -6.324 19.479 22.026 1.00 97.75 196 HIS A O 1
ATOM 1515 N N . HIS A 1 197 ? -6.368 18.116 20.221 1.00 96.31 197 HIS A N 1
ATOM 1516 C CA . HIS A 1 197 ? -4.952 17.764 20.183 1.00 96.31 197 HIS A CA 1
ATOM 1517 C C . HIS A 1 197 ? -4.280 18.555 19.069 1.00 96.31 197 HIS A C 1
ATOM 1519 O O . HIS A 1 197 ? -4.797 18.586 17.952 1.00 96.31 197 HIS A O 1
ATOM 1525 N N . TYR A 1 198 ? -3.153 19.208 19.330 1.00 94.25 198 TYR A N 1
ATOM 1526 C CA . TYR A 1 198 ? -2.444 19.939 18.286 1.00 94.25 198 TYR A CA 1
ATOM 1527 C C . TYR A 1 198 ? -0.945 20.084 18.537 1.00 94.25 198 TYR A C 1
ATOM 1529 O O . TYR A 1 198 ? -0.495 20.158 19.678 1.00 94.25 198 TYR A O 1
ATOM 1537 N N . ASP A 1 199 ? -0.214 20.213 17.433 1.00 90.62 199 ASP A N 1
ATOM 1538 C CA . ASP A 1 199 ? 1.142 20.756 17.370 1.00 90.62 199 ASP A CA 1
ATOM 1539 C C . ASP A 1 199 ? 1.288 21.544 16.062 1.00 90.62 199 ASP A C 1
ATOM 1541 O O . ASP A 1 199 ? 0.965 21.060 14.969 1.00 90.62 199 ASP A O 1
ATOM 1545 N N . GLN A 1 200 ? 1.777 22.777 16.179 1.00 85.69 200 GLN A N 1
ATOM 1546 C CA . GLN A 1 200 ? 1.929 23.725 15.073 1.00 85.69 200 GLN A CA 1
ATOM 1547 C C . GLN A 1 200 ? 0.663 23.824 14.203 1.00 85.69 200 GLN A C 1
ATOM 1549 O O . GLN A 1 200 ? -0.340 24.364 14.655 1.00 85.69 200 GLN A O 1
ATOM 1554 N N . ASN A 1 201 ? 0.720 23.325 12.963 1.00 84.81 201 ASN A N 1
ATOM 1555 C CA . ASN A 1 201 ? -0.343 23.445 11.961 1.00 84.81 201 ASN A CA 1
ATOM 1556 C C . ASN A 1 201 ? -1.229 22.192 11.863 1.00 84.81 201 ASN A C 1
ATOM 1558 O O . ASN A 1 201 ? -2.085 22.119 10.982 1.00 84.81 201 ASN A O 1
ATOM 1562 N N . SER A 1 202 ? -1.010 21.198 12.725 1.00 92.38 202 SER A N 1
ATOM 1563 C CA . SER A 1 202 ? -1.780 19.956 12.749 1.00 92.38 202 SER A CA 1
ATOM 1564 C C . SER A 1 202 ? -2.731 19.988 13.935 1.00 92.38 202 SER A C 1
ATOM 1566 O O . SER A 1 202 ? -2.296 19.894 15.081 1.00 92.38 202 SER A O 1
ATOM 1568 N N . HIS A 1 203 ? -4.027 20.149 13.661 1.00 96.31 203 HIS A N 1
ATOM 1569 C CA . HIS A 1 203 ? -5.076 20.215 14.676 1.00 96.31 203 HIS A CA 1
ATOM 1570 C C . HIS A 1 203 ? -6.019 19.026 14.529 1.00 96.31 203 HIS A C 1
ATOM 1572 O O . HIS A 1 203 ? -6.561 18.792 13.449 1.00 96.31 203 HIS A O 1
ATOM 1578 N N . PHE A 1 204 ? -6.275 18.329 15.632 1.00 98.06 204 PHE A N 1
ATOM 1579 C CA . PHE A 1 204 ? -7.198 17.208 15.694 1.00 98.06 204 PHE A CA 1
ATOM 1580 C C . PHE A 1 204 ? -8.289 17.452 16.727 1.00 98.06 204 PHE A C 1
ATOM 1582 O O . PHE A 1 204 ? -7.996 17.765 17.880 1.00 98.06 204 PHE A O 1
ATOM 1589 N N . ALA A 1 205 ? -9.552 17.280 16.339 1.00 98.25 205 ALA A N 1
ATOM 1590 C CA . ALA A 1 205 ? -10.665 17.281 17.283 1.00 98.25 205 ALA A CA 1
ATOM 1591 C C . ALA A 1 205 ? -11.209 15.862 17.467 1.00 98.25 205 ALA A C 1
ATOM 1593 O O . ALA A 1 205 ? -11.564 15.196 16.488 1.00 98.25 205 ALA A O 1
ATOM 1594 N N . ILE A 1 206 ? -11.287 15.424 18.724 1.00 98.44 206 ILE A N 1
ATOM 1595 C CA . ILE A 1 206 ? -11.749 14.098 19.132 1.00 98.44 206 ILE A CA 1
ATOM 1596 C C . ILE A 1 206 ? -13.029 14.261 19.939 1.00 98.44 206 ILE A C 1
ATOM 1598 O O . ILE A 1 206 ? -13.063 14.962 20.952 1.00 98.44 206 ILE A O 1
ATOM 1602 N N . GLY A 1 207 ? -14.106 13.623 19.494 1.00 98.19 207 GLY A N 1
ATOM 1603 C CA . GLY A 1 207 ? -15.419 13.808 20.099 1.00 98.19 207 GLY A CA 1
ATOM 1604 C C . GLY A 1 207 ? -16.320 12.595 19.958 1.00 98.19 207 GLY A C 1
ATOM 1605 O O . GLY A 1 207 ? -16.097 11.722 19.123 1.00 98.19 207 GLY A O 1
ATOM 1606 N N . LEU A 1 208 ? -17.363 12.562 20.783 1.00 98.19 208 LEU A N 1
ATOM 1607 C CA . LEU A 1 208 ? -18.448 11.583 20.692 1.00 98.19 208 LEU A CA 1
ATOM 1608 C C . LEU A 1 208 ? -19.654 12.199 19.975 1.00 98.19 208 LEU A C 1
ATOM 1610 O O . LEU A 1 208 ? -19.741 13.425 19.873 1.00 98.19 208 LEU A O 1
ATOM 1614 N N . GLU A 1 209 ? -20.585 11.378 19.486 1.00 96.19 209 GLU A N 1
ATOM 1615 C CA . GLU A 1 209 ? -21.842 11.852 18.875 1.00 96.19 209 GLU A CA 1
ATOM 1616 C C . GLU A 1 209 ? -22.664 12.720 19.835 1.00 96.19 209 GLU A C 1
ATOM 1618 O O . GLU A 1 209 ? -23.177 13.766 19.442 1.00 96.19 209 GLU A O 1
ATOM 1623 N N . LYS A 1 210 ? -22.714 12.334 21.113 1.00 93.56 210 LYS A N 1
ATOM 1624 C CA . LYS A 1 210 ? -23.298 13.122 22.208 1.00 93.56 210 LYS A CA 1
ATOM 1625 C C . LYS A 1 210 ? -22.193 13.737 23.065 1.00 93.56 210 LYS A C 1
ATOM 1627 O O . LYS A 1 210 ? -21.057 13.281 23.026 1.00 93.56 210 LYS A O 1
ATOM 1632 N N . ALA A 1 211 ? -22.501 14.765 23.853 1.00 93.19 211 ALA A N 1
ATOM 1633 C CA . ALA A 1 211 ? -21.513 15.329 24.772 1.00 93.19 211 ALA A CA 1
ATOM 1634 C C . ALA A 1 211 ? -21.003 14.248 25.757 1.00 93.19 211 ALA A C 1
ATOM 1636 O O . ALA A 1 211 ? -21.817 13.476 26.276 1.00 93.19 211 ALA A O 1
ATOM 1637 N N . PRO A 1 212 ? -19.684 14.168 26.010 1.00 97.44 212 PRO A N 1
ATOM 1638 C CA . PRO A 1 212 ? -19.130 13.196 26.943 1.00 97.44 212 PRO A CA 1
ATOM 1639 C C . PRO A 1 212 ? -19.566 13.523 28.376 1.00 97.44 212 PRO A C 1
ATOM 1641 O O . PRO A 1 212 ? -19.649 14.688 28.760 1.00 97.44 212 PRO A O 1
ATOM 1644 N N . ALA A 1 213 ? -19.813 12.490 29.181 1.00 97.50 213 ALA A N 1
ATOM 1645 C CA . ALA A 1 213 ? -20.108 12.643 30.605 1.00 97.50 213 ALA A CA 1
ATOM 1646 C C . ALA A 1 213 ? -18.837 12.859 31.434 1.00 97.50 213 ALA A C 1
ATOM 1648 O O . ALA A 1 213 ? -18.885 13.473 32.497 1.00 97.50 213 ALA A O 1
ATOM 1649 N N . GLN A 1 214 ? -17.704 12.335 30.959 1.00 97.88 214 GLN A N 1
ATOM 1650 C CA . GLN A 1 214 ? -16.403 12.509 31.592 1.00 97.88 214 GLN A CA 1
ATOM 1651 C C . GLN A 1 214 ? -15.317 12.688 30.529 1.00 97.88 214 GLN A C 1
ATOM 1653 O O . GLN A 1 214 ? -15.437 12.181 29.411 1.00 97.88 214 GLN A O 1
ATOM 1658 N N . PHE A 1 215 ? -14.238 13.374 30.892 1.00 97.94 215 PHE A N 1
ATOM 1659 C CA . PHE A 1 215 ? -13.063 13.564 30.047 1.00 97.94 215 PHE A CA 1
ATOM 1660 C C . PHE A 1 215 ? -11.788 13.543 30.893 1.00 97.94 215 PHE A C 1
ATOM 1662 O O . PHE A 1 215 ? -11.830 13.788 32.097 1.00 97.94 215 PHE A O 1
ATOM 1669 N N . GLN A 1 216 ? -10.650 13.280 30.259 1.00 96.94 216 GLN A N 1
ATOM 1670 C CA . GLN A 1 216 ? -9.331 13.421 30.867 1.00 96.94 216 GLN A CA 1
ATOM 1671 C C . GLN A 1 216 ? -8.305 13.759 29.789 1.00 96.94 216 GLN A C 1
ATOM 1673 O O . GLN A 1 216 ? -8.177 13.018 28.817 1.00 96.94 216 GLN A O 1
ATOM 1678 N N . CYS A 1 217 ? -7.545 14.834 30.001 1.00 96.31 217 CYS A N 1
ATOM 1679 C CA . CYS A 1 217 ? -6.318 15.118 29.258 1.00 96.31 217 CYS A CA 1
ATOM 1680 C C . CYS A 1 217 ? -5.120 14.678 30.116 1.00 96.31 217 CYS A C 1
ATOM 1682 O O . CYS A 1 217 ? -4.903 15.218 31.204 1.00 96.31 217 CYS A O 1
ATOM 1684 N N . GLY A 1 218 ? -4.355 13.689 29.665 1.00 91.81 218 GLY A N 1
ATOM 1685 C CA . GLY A 1 218 ? -3.305 13.028 30.437 1.00 91.81 218 GLY A CA 1
ATOM 1686 C C . GLY A 1 218 ? -1.888 13.248 29.914 1.00 91.81 218 GLY A C 1
ATOM 1687 O O . GLY A 1 2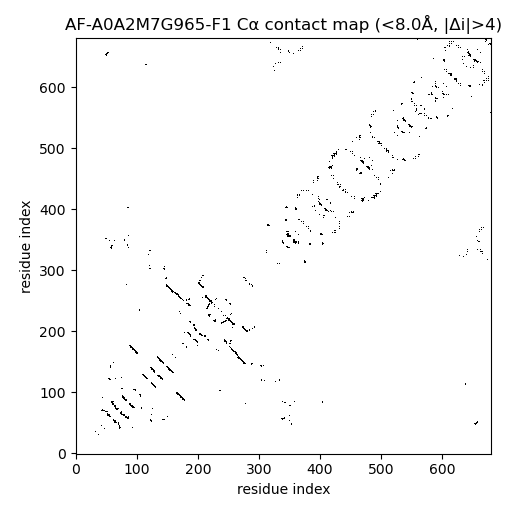18 ? -1.666 13.451 28.724 1.00 91.81 218 GLY A O 1
ATOM 1688 N N . GLY A 1 219 ? -0.911 13.210 30.825 1.00 87.62 219 GLY A N 1
ATOM 1689 C CA . GLY A 1 219 ? 0.515 13.255 30.495 1.00 87.62 219 GLY A CA 1
ATOM 1690 C C . GLY A 1 219 ? 1.152 11.874 30.631 1.00 87.62 219 GLY A C 1
ATOM 1691 O O . GLY A 1 219 ? 1.047 11.238 31.678 1.00 87.62 219 GLY A O 1
ATOM 1692 N N . VAL A 1 220 ? 1.853 11.410 29.596 1.00 82.69 220 VAL A N 1
ATOM 1693 C CA . VAL A 1 220 ? 2.482 10.082 29.593 1.00 82.69 220 VAL A CA 1
ATOM 1694 C C . VAL A 1 220 ? 3.932 10.183 30.047 1.00 82.69 220 VAL A C 1
ATOM 1696 O O . VAL A 1 220 ? 4.767 10.765 29.352 1.00 82.69 220 VAL A O 1
ATOM 1699 N N . GLN A 1 221 ? 4.239 9.594 31.209 1.00 71.56 221 GLN A N 1
ATOM 1700 C CA . GLN A 1 221 ? 5.578 9.634 31.825 1.00 71.56 221 GLN A CA 1
ATOM 1701 C C . GLN A 1 221 ? 6.166 11.054 31.882 1.00 71.56 221 GLN A C 1
ATOM 1703 O O . GLN A 1 221 ? 7.369 11.267 31.738 1.00 71.56 221 GLN A O 1
ATOM 1708 N N . ASN A 1 222 ? 5.298 12.049 32.043 1.00 62.44 222 ASN A N 1
ATOM 1709 C CA . ASN A 1 222 ? 5.697 13.440 32.027 1.00 62.44 222 ASN A CA 1
ATOM 1710 C C . ASN A 1 222 ? 6.119 13.839 33.446 1.00 62.44 222 ASN A C 1
ATOM 1712 O O . ASN A 1 222 ? 5.305 13.902 34.362 1.00 62.44 222 ASN A O 1
ATOM 1716 N N . LEU A 1 223 ? 7.422 14.066 33.620 1.00 59.50 223 LEU A N 1
ATOM 1717 C CA . LEU A 1 223 ? 8.050 14.342 34.918 1.00 59.50 223 LEU A CA 1
ATOM 1718 C C . LEU A 1 223 ? 7.733 15.747 35.458 1.00 59.50 223 LEU A C 1
ATOM 1720 O O . LEU A 1 223 ? 8.041 16.042 36.611 1.00 59.50 223 LEU A O 1
ATOM 1724 N N . LEU A 1 224 ? 7.142 16.617 34.632 1.00 59.00 224 LEU A N 1
ATOM 1725 C CA . LEU A 1 224 ? 6.842 18.011 34.967 1.00 59.00 224 LEU A CA 1
ATOM 1726 C C . LEU A 1 224 ? 5.347 18.273 35.190 1.00 59.00 224 LEU A C 1
ATOM 1728 O O . LEU A 1 224 ? 4.984 19.367 35.621 1.00 59.00 224 LEU A O 1
ATOM 1732 N N . THR A 1 225 ? 4.474 17.295 34.932 1.00 61.56 225 THR A N 1
ATOM 1733 C CA . THR A 1 225 ? 3.029 17.414 35.165 1.00 61.56 225 THR A CA 1
ATOM 1734 C C . THR A 1 225 ? 2.533 16.391 36.180 1.00 61.56 225 THR A C 1
ATOM 1736 O O . THR A 1 225 ? 3.034 15.276 36.272 1.00 61.56 225 THR A O 1
ATOM 1739 N N . ARG A 1 226 ? 1.503 16.774 36.939 1.00 64.00 226 ARG A N 1
ATOM 1740 C CA . ARG A 1 226 ? 0.741 15.859 37.806 1.00 64.00 226 ARG A CA 1
ATOM 1741 C C . ARG A 1 226 ? -0.464 15.241 37.090 1.00 64.00 226 ARG A C 1
ATOM 1743 O O . ARG A 1 226 ? -1.208 14.486 37.712 1.00 64.00 226 ARG A O 1
ATOM 1750 N N . ALA A 1 227 ? -0.686 15.582 35.817 1.00 70.69 227 ALA A N 1
ATOM 1751 C CA . ALA A 1 227 ? -1.769 15.022 35.021 1.00 70.69 227 ALA A CA 1
ATOM 1752 C C . ALA A 1 227 ? -1.547 13.518 34.825 1.00 70.69 227 ALA A C 1
ATOM 1754 O O . ALA A 1 227 ? -0.594 13.110 34.162 1.00 70.69 227 ALA A O 1
ATOM 1755 N N . LYS A 1 228 ? -2.438 12.703 35.398 1.00 81.44 228 LYS A N 1
ATOM 1756 C CA . LYS A 1 228 ? -2.430 11.250 35.215 1.00 81.44 228 LYS A CA 1
ATOM 1757 C C . LYS A 1 228 ? -2.618 10.891 33.743 1.00 81.44 228 LYS A C 1
ATOM 1759 O O . LYS A 1 228 ? -3.394 11.549 33.051 1.00 81.44 228 LYS A O 1
ATOM 1764 N N . ASP A 1 229 ? -1.955 9.823 33.307 1.00 88.50 229 ASP A N 1
ATOM 1765 C CA . ASP A 1 229 ? -2.185 9.185 32.008 1.00 88.50 229 ASP A CA 1
ATOM 1766 C C . ASP A 1 229 ? -3.685 8.873 31.844 1.00 88.50 229 ASP A C 1
ATOM 1768 O O . ASP A 1 229 ? -4.265 8.168 32.675 1.00 88.50 229 ASP A O 1
ATOM 1772 N N . ALA A 1 230 ? -4.310 9.386 30.780 1.00 92.94 230 ALA A N 1
ATOM 1773 C CA . ALA A 1 230 ? -5.746 9.258 30.554 1.00 92.94 230 ALA A CA 1
ATOM 1774 C C . ALA A 1 230 ? -6.191 7.805 30.336 1.00 92.94 230 ALA A C 1
ATOM 1776 O O . ALA A 1 230 ? -7.333 7.456 30.645 1.00 92.94 230 ALA A O 1
ATOM 1777 N N . ARG A 1 231 ? -5.291 6.935 29.854 1.00 92.19 231 ARG A N 1
ATOM 1778 C CA . ARG A 1 231 ? -5.539 5.494 29.740 1.00 92.19 231 ARG A CA 1
ATOM 1779 C C . ARG A 1 231 ? -5.627 4.853 31.118 1.00 92.19 231 ARG A C 1
ATOM 1781 O O . ARG A 1 231 ? -6.506 4.035 31.360 1.00 92.19 231 ARG A O 1
ATOM 1788 N N . GLN A 1 232 ? -4.680 5.167 32.001 1.00 89.31 232 GLN A N 1
ATOM 1789 C CA . GLN A 1 232 ? -4.638 4.591 33.346 1.00 89.31 232 GLN A CA 1
ATOM 1790 C C . GLN A 1 232 ? -5.812 5.101 34.186 1.00 89.31 232 GLN A C 1
ATOM 1792 O O . GLN A 1 232 ? -6.463 4.316 34.869 1.00 89.31 232 GLN A O 1
ATOM 1797 N N . ASP A 1 233 ? -6.115 6.393 34.073 1.00 91.50 233 ASP A N 1
ATOM 1798 C CA . ASP A 1 233 ? -7.216 7.043 34.787 1.00 91.50 233 ASP A CA 1
ATOM 1799 C C . ASP A 1 233 ? -8.593 6.484 34.386 1.00 91.50 233 ASP A C 1
ATOM 1801 O O . ASP A 1 233 ? -9.519 6.477 35.181 1.00 91.50 233 ASP A O 1
ATOM 1805 N N . ALA A 1 234 ? -8.737 5.931 33.177 1.00 92.69 234 ALA A N 1
ATOM 1806 C CA . ALA A 1 234 ? -9.979 5.284 32.753 1.00 92.69 234 ALA A CA 1
ATOM 1807 C C . ALA A 1 234 ? -10.274 3.959 33.485 1.00 92.69 234 ALA A C 1
ATOM 1809 O O . ALA A 1 234 ? -11.432 3.548 33.558 1.00 92.69 234 ALA A O 1
ATOM 1810 N N . GLN A 1 235 ? -9.256 3.271 34.017 1.00 89.50 235 GLN A N 1
ATOM 1811 C CA . GLN A 1 235 ? -9.383 1.874 34.460 1.00 89.50 235 GLN A CA 1
ATOM 1812 C C . GLN A 1 235 ? -10.189 1.697 35.755 1.00 89.50 235 GLN A C 1
ATOM 1814 O O . GLN A 1 235 ? -10.739 0.620 35.984 1.00 89.50 235 GLN A O 1
ATOM 1819 N N . ASP A 1 236 ? -10.305 2.737 36.584 1.00 88.12 236 ASP A N 1
ATOM 1820 C CA . ASP A 1 236 ? -11.194 2.743 37.756 1.00 88.12 236 ASP A CA 1
ATOM 1821 C C . ASP A 1 236 ? -12.618 3.241 37.421 1.00 88.12 236 ASP A C 1
ATOM 1823 O O . ASP A 1 236 ? -13.501 3.267 38.288 1.00 88.12 236 ASP A O 1
ATOM 1827 N N . GLY A 1 237 ? -12.842 3.594 36.147 1.00 86.50 237 GLY A N 1
ATOM 1828 C CA . GLY A 1 237 ? -14.044 4.169 35.546 1.00 86.50 237 GLY A CA 1
ATOM 1829 C C . GLY A 1 237 ? -14.428 5.570 36.012 1.00 86.50 237 GLY A C 1
ATOM 1830 O O . GLY A 1 237 ? -15.580 5.965 35.806 1.00 86.50 237 GLY A O 1
ATOM 1831 N N . LYS A 1 238 ? -13.506 6.320 36.618 1.00 90.62 238 LYS A N 1
ATOM 1832 C CA . LYS A 1 238 ? -13.696 7.721 36.994 1.00 90.62 238 LYS A CA 1
ATOM 1833 C C . LYS A 1 238 ? -12.548 8.564 36.449 1.00 90.62 238 LYS A C 1
ATOM 1835 O O . LYS A 1 238 ? -11.468 8.614 37.020 1.00 90.62 238 LYS A O 1
ATOM 1840 N N . LEU A 1 239 ? -12.823 9.300 35.379 1.00 94.25 239 LEU A N 1
ATOM 1841 C CA . LEU A 1 239 ? -11.862 10.254 34.841 1.00 94.25 239 LEU A CA 1
ATOM 1842 C C . LEU A 1 239 ? -11.738 11.470 35.770 1.00 94.25 239 LEU A C 1
ATOM 1844 O O . LEU A 1 239 ? -12.737 12.042 36.208 1.00 94.25 239 LEU A O 1
ATOM 1848 N N . THR A 1 240 ? -10.500 11.871 36.050 1.00 93.44 240 THR A N 1
ATOM 1849 C CA . THR A 1 240 ? -10.143 12.952 36.979 1.00 93.44 240 THR A CA 1
ATOM 1850 C C . THR A 1 240 ? -10.626 14.322 36.486 1.00 93.44 240 THR A C 1
ATOM 1852 O O . THR A 1 240 ? -10.865 15.210 37.305 1.00 93.44 240 THR A O 1
ATOM 1855 N N . GLY A 1 241 ? -10.796 14.513 35.173 1.00 94.12 241 GLY A N 1
ATOM 1856 C CA . GLY A 1 241 ? -11.315 15.764 34.611 1.00 94.12 241 GLY A CA 1
ATOM 1857 C C . GLY A 1 241 ? -10.250 16.823 34.337 1.00 94.12 241 GLY A C 1
ATOM 1858 O O . GLY A 1 241 ? -10.568 18.011 34.305 1.00 94.12 241 GLY A O 1
ATOM 1859 N N . ASN A 1 242 ? -8.983 16.439 34.148 1.00 94.25 242 ASN A N 1
ATOM 1860 C CA . ASN A 1 242 ? -7.957 17.401 33.760 1.00 94.25 242 ASN A CA 1
ATOM 1861 C C . ASN A 1 242 ? -8.268 17.972 32.367 1.00 94.25 242 ASN A C 1
ATOM 1863 O O . ASN A 1 242 ? -8.424 17.223 31.401 1.00 94.25 242 ASN A O 1
ATOM 1867 N N . SER A 1 243 ? -8.355 19.298 32.269 1.00 94.62 243 SER A N 1
ATOM 1868 C CA . SER A 1 243 ? -8.835 19.986 31.067 1.00 94.62 243 SER A CA 1
ATOM 1869 C C . SER A 1 243 ? -7.743 20.331 30.069 1.00 94.62 243 SER A C 1
ATOM 1871 O O . SER A 1 243 ? -8.071 20.684 28.945 1.00 94.62 243 SER A O 1
ATOM 1873 N N . GLN A 1 244 ? -6.468 20.276 30.456 1.00 93.50 244 GLN A N 1
ATOM 1874 C CA . GLN A 1 244 ? -5.366 20.563 29.542 1.00 93.50 244 GLN A CA 1
ATOM 1875 C C . GLN A 1 244 ? -4.047 19.954 30.005 1.00 93.50 244 GLN A C 1
ATOM 1877 O O . GLN A 1 244 ? -3.785 19.813 31.202 1.00 93.50 244 GLN A O 1
ATOM 1882 N N . VAL A 1 245 ? -3.187 19.628 29.052 1.00 91.06 245 VAL A N 1
ATOM 1883 C CA . VAL A 1 245 ? -1.840 19.112 29.293 1.00 91.06 245 VAL A CA 1
ATOM 1884 C C . VAL A 1 245 ? -0.959 19.404 28.079 1.00 91.06 245 VAL A C 1
ATOM 1886 O O . VAL A 1 245 ? -1.441 19.659 26.977 1.00 91.06 245 VAL A O 1
ATOM 1889 N N . SER A 1 246 ? 0.354 19.432 28.277 1.00 87.56 246 SER A N 1
ATOM 1890 C CA . SER A 1 246 ? 1.322 19.697 27.211 1.00 87.56 246 SER A CA 1
ATOM 1891 C C . SER A 1 246 ? 2.567 18.838 27.393 1.00 87.56 246 SER A C 1
ATOM 1893 O O . SER A 1 246 ? 3.051 18.657 28.519 1.00 87.56 246 SER A O 1
ATOM 1895 N N . ALA A 1 247 ? 3.083 18.302 26.291 1.00 80.62 247 ALA A N 1
ATOM 1896 C CA . ALA A 1 247 ? 4.261 17.447 26.261 1.00 80.62 247 ALA A CA 1
ATOM 1897 C C . ALA A 1 247 ? 5.531 18.262 25.982 1.00 80.62 247 ALA A C 1
ATOM 1899 O O . ALA A 1 247 ? 6.017 18.337 24.856 1.00 80.62 247 ALA A O 1
ATOM 1900 N N . TYR A 1 248 ? 6.107 18.838 27.042 1.00 69.81 248 TYR A N 1
ATOM 1901 C CA . TYR A 1 248 ? 7.441 19.452 26.985 1.00 69.81 248 TYR A CA 1
ATOM 1902 C C . TYR A 1 248 ? 8.559 18.453 27.322 1.00 69.81 248 TYR A C 1
ATOM 1904 O O . TYR A 1 248 ? 9.605 18.446 26.681 1.00 69.81 248 TYR A O 1
ATOM 1912 N N . VAL A 1 249 ? 8.338 17.603 28.335 1.00 65.38 249 VAL A N 1
ATOM 1913 C CA . VAL A 1 249 ? 9.266 16.552 28.784 1.00 65.38 249 VAL A CA 1
ATOM 1914 C C . VAL A 1 249 ? 8.444 15.318 29.163 1.00 65.38 249 VAL A C 1
ATOM 1916 O O . VAL A 1 249 ? 7.716 15.339 30.151 1.00 65.38 249 VAL A O 1
ATOM 1919 N N . GLY A 1 250 ? 8.525 14.251 28.371 1.00 68.81 250 GLY A N 1
ATOM 1920 C CA . GLY A 1 250 ? 7.742 13.024 28.550 1.00 68.81 250 GLY A CA 1
ATOM 1921 C C . GLY A 1 250 ? 7.589 12.256 27.237 1.00 68.81 250 GLY A C 1
ATOM 1922 O O . GLY A 1 250 ? 8.200 12.621 26.231 1.00 68.81 250 GLY A O 1
ATOM 1923 N N . LEU A 1 251 ? 6.766 11.205 27.248 1.00 76.12 251 LEU A N 1
ATOM 1924 C CA . LEU A 1 251 ? 6.454 10.418 26.048 1.00 76.12 251 LEU A CA 1
ATOM 1925 C C . LEU A 1 251 ? 5.285 10.987 25.232 1.00 76.12 251 LEU A C 1
ATOM 1927 O O . LEU A 1 251 ? 5.027 10.466 24.160 1.00 76.12 251 LEU A O 1
ATOM 1931 N N . GLY A 1 252 ? 4.576 12.011 25.716 1.00 87.50 252 GLY A N 1
ATOM 1932 C CA . GLY A 1 252 ? 3.482 12.666 24.990 1.00 87.50 252 GLY A CA 1
ATOM 1933 C C . GLY A 1 252 ? 2.275 12.998 25.863 1.00 87.50 252 GLY A C 1
ATOM 1934 O O . GLY A 1 252 ? 2.328 12.879 27.095 1.00 87.50 252 GLY A O 1
ATOM 1935 N N . VAL A 1 253 ? 1.192 13.419 25.215 1.00 90.94 253 VAL A N 1
ATOM 1936 C CA . VAL A 1 253 ? -0.124 13.660 25.824 1.00 90.94 253 VAL A CA 1
ATOM 1937 C C . VAL A 1 253 ? -1.153 12.708 25.236 1.00 90.94 253 VAL A C 1
ATOM 1939 O O . VAL A 1 253 ? -1.010 12.275 24.100 1.00 90.94 253 VAL A O 1
ATOM 1942 N N . ASN A 1 254 ? -2.160 12.344 26.021 1.00 94.00 254 ASN A N 1
ATOM 1943 C CA . ASN A 1 254 ? -3.212 11.438 25.578 1.00 94.00 254 ASN A CA 1
ATOM 1944 C C . ASN A 1 254 ? -4.562 11.798 26.193 1.00 94.00 254 ASN A C 1
ATOM 1946 O O . ASN A 1 254 ? -4.632 12.492 27.210 1.00 94.00 254 ASN A O 1
ATOM 1950 N N . GLY A 1 255 ? -5.635 11.320 25.581 1.00 96.38 255 GLY A N 1
ATOM 1951 C CA . GLY A 1 255 ? -6.989 11.724 25.910 1.00 96.38 255 GLY A CA 1
ATOM 1952 C C . GLY A 1 255 ? -7.926 10.548 26.113 1.00 96.38 255 GLY A C 1
ATOM 1953 O O . GLY A 1 255 ? -7.830 9.536 25.423 1.00 96.38 255 GLY A O 1
ATOM 1954 N N . THR A 1 256 ? -8.874 10.699 27.038 1.00 98.00 256 THR A N 1
ATOM 1955 C CA . THR A 1 256 ? -10.014 9.781 27.162 1.00 98.00 256 THR A CA 1
ATOM 1956 C C . THR A 1 256 ? -11.312 10.568 27.286 1.00 98.00 256 THR A C 1
ATOM 1958 O O . THR A 1 256 ? -11.407 11.489 28.097 1.00 98.00 256 THR A O 1
ATOM 1961 N N . LEU A 1 257 ? -12.331 10.172 26.524 1.00 98.50 257 LEU A N 1
ATOM 1962 C CA . LEU A 1 257 ? -13.724 10.602 26.689 1.00 98.50 257 LEU A CA 1
ATOM 1963 C C . LEU A 1 257 ? -14.584 9.415 27.127 1.00 98.50 257 LEU A C 1
ATOM 1965 O O . LEU A 1 257 ? -14.370 8.306 26.641 1.00 98.50 257 LEU A O 1
ATOM 1969 N N . ALA A 1 258 ? -15.572 9.640 27.997 1.00 98.31 258 ALA A N 1
ATOM 1970 C CA . ALA A 1 258 ? -16.503 8.599 28.434 1.00 98.31 258 ALA A CA 1
ATOM 1971 C C . ALA A 1 258 ? -17.971 9.014 28.286 1.00 98.31 258 ALA A C 1
ATOM 1973 O O . ALA A 1 258 ? -18.333 10.167 28.543 1.00 98.31 258 ALA A O 1
ATOM 1974 N N . THR A 1 259 ? -18.827 8.065 27.905 1.00 98.31 259 THR A N 1
ATOM 1975 C CA . THR A 1 259 ? -20.284 8.252 27.855 1.00 98.31 259 THR A CA 1
ATOM 1976 C C . THR A 1 259 ? -20.903 8.204 29.252 1.00 98.31 259 THR A C 1
ATOM 1978 O O . THR A 1 259 ? -20.288 7.741 30.217 1.00 98.31 259 THR A O 1
ATOM 1981 N N . ALA A 1 260 ? -22.137 8.700 29.378 1.00 96.62 260 ALA A N 1
ATOM 1982 C CA . ALA A 1 260 ? -22.906 8.527 30.605 1.00 96.62 260 ALA A CA 1
ATOM 1983 C C . ALA A 1 260 ? -23.206 7.033 30.835 1.00 96.62 260 ALA A C 1
ATOM 1985 O O . ALA A 1 260 ? -23.472 6.324 29.860 1.00 96.62 260 ALA A O 1
ATOM 1986 N N . PRO A 1 261 ? -23.184 6.550 32.090 1.00 96.44 261 PRO A N 1
ATOM 1987 C CA . PRO A 1 261 ? -23.571 5.181 32.389 1.00 96.44 261 PRO A CA 1
ATOM 1988 C C . PRO A 1 261 ? -25.051 4.966 32.061 1.00 96.44 261 PRO A C 1
ATOM 1990 O O . PRO A 1 261 ? -25.899 5.801 32.385 1.00 96.44 261 PRO A O 1
ATOM 1993 N N . VAL A 1 262 ? -25.359 3.829 31.446 1.00 97.62 262 VAL A N 1
ATOM 1994 C CA . VAL A 1 262 ? -26.729 3.405 31.149 1.00 97.62 262 VAL A CA 1
ATOM 1995 C C . VAL A 1 262 ? -26.972 1.980 31.630 1.00 97.62 262 VAL A C 1
ATOM 1997 O O . VAL A 1 262 ? -26.053 1.173 31.748 1.00 97.62 262 VAL A O 1
ATOM 2000 N N . ARG A 1 263 ? -28.237 1.657 31.880 1.00 98.12 263 ARG A N 1
ATOM 2001 C CA . ARG A 1 263 ? -28.691 0.282 32.081 1.00 98.12 263 ARG A CA 1
ATOM 2002 C C . ARG A 1 263 ? -29.052 -0.318 30.725 1.00 98.12 263 ARG A C 1
ATOM 2004 O O . ARG A 1 263 ? -29.840 0.278 29.992 1.00 98.12 263 ARG A O 1
ATOM 2011 N N . LEU A 1 264 ? -28.488 -1.478 30.393 1.00 98.31 264 LEU A N 1
ATOM 2012 C CA . LEU A 1 264 ? -28.775 -2.195 29.148 1.00 98.31 264 LEU A CA 1
ATOM 2013 C C . LEU A 1 264 ? -29.525 -3.493 29.458 1.00 98.31 264 LEU A C 1
ATOM 2015 O O . LEU A 1 264 ? -28.938 -4.435 29.996 1.00 98.31 264 LEU A O 1
ATOM 2019 N N . GLU A 1 265 ? -30.816 -3.560 29.125 1.00 98.44 265 GLU A N 1
ATOM 2020 C CA . GLU A 1 265 ? -31.639 -4.740 29.430 1.00 98.44 265 GLU A CA 1
ATOM 2021 C C . GLU A 1 265 ? -31.186 -5.982 28.651 1.00 98.44 265 GLU A C 1
ATOM 2023 O O . GLU A 1 265 ? -30.456 -5.902 27.658 1.00 98.44 265 GLU A O 1
ATOM 2028 N N . ALA A 1 266 ? -31.630 -7.155 29.106 1.00 98.12 266 ALA A N 1
ATOM 2029 C CA . ALA A 1 266 ? -31.362 -8.425 28.437 1.00 98.12 266 ALA A CA 1
ATOM 2030 C C . ALA A 1 266 ? -31.766 -8.366 26.951 1.00 98.12 266 ALA A C 1
ATOM 2032 O O . ALA A 1 266 ? -32.875 -7.958 26.605 1.00 98.12 266 ALA A O 1
ATOM 2033 N N . GLY A 1 267 ? -30.852 -8.760 26.062 1.00 97.50 267 GLY A N 1
ATOM 2034 C CA . GLY A 1 267 ? -31.073 -8.769 24.614 1.00 97.50 267 GLY A CA 1
ATOM 2035 C C . GLY A 1 267 ? -31.033 -7.403 23.919 1.00 97.50 267 GLY A C 1
ATOM 2036 O O . GLY A 1 267 ? -31.038 -7.378 22.686 1.00 97.50 267 GLY A O 1
ATOM 2037 N N . GLN A 1 268 ? -30.968 -6.286 24.654 1.00 98.38 268 GLN A N 1
ATOM 2038 C CA . GLN A 1 268 ? -30.893 -4.951 24.057 1.00 98.38 268 GLN A CA 1
ATOM 2039 C C . GLN A 1 268 ? -29.510 -4.643 23.473 1.00 98.38 268 GLN A C 1
ATOM 2041 O O . GLN A 1 268 ? -28.493 -5.251 23.828 1.00 98.38 268 GLN A O 1
ATOM 2046 N N . SER A 1 269 ? -29.490 -3.643 22.589 1.00 98.31 269 SER A N 1
ATOM 2047 C CA . SER A 1 269 ? -28.274 -3.076 22.021 1.00 98.31 269 SER A CA 1
ATOM 2048 C C . SER A 1 269 ? -28.190 -1.569 22.239 1.00 98.31 269 SER A C 1
ATOM 2050 O O . SER A 1 269 ? -29.188 -0.861 22.139 1.00 98.31 269 SER A O 1
ATOM 2052 N N . LEU A 1 270 ? -26.972 -1.093 22.477 1.00 97.62 270 LEU A N 1
ATOM 2053 C CA . LEU A 1 270 ? -26.586 0.315 22.522 1.00 97.62 270 LEU A CA 1
ATOM 2054 C C . LEU A 1 270 ? -25.583 0.573 21.396 1.00 97.62 270 LEU A C 1
ATOM 2056 O O . LEU A 1 270 ? -24.750 -0.286 21.121 1.00 97.62 270 LEU A O 1
ATOM 2060 N N . SER A 1 271 ? -25.641 1.734 20.747 1.00 97.56 271 SER A N 1
ATOM 2061 C CA . SER A 1 271 ? -24.580 2.174 19.834 1.00 97.56 271 SER A CA 1
ATOM 2062 C C . SER A 1 271 ? -24.036 3.520 20.277 1.00 97.56 271 SER A C 1
ATOM 2064 O O . SER A 1 271 ? -24.810 4.444 20.518 1.00 97.56 271 SER A O 1
ATOM 2066 N N . GLU A 1 272 ? -22.715 3.610 20.363 1.00 97.94 272 GLU A N 1
ATOM 2067 C CA . GLU A 1 272 ? -21.984 4.831 20.689 1.00 97.94 272 GLU A CA 1
ATOM 2068 C C . GLU A 1 272 ? -20.980 5.115 19.577 1.00 97.94 272 GLU A C 1
ATOM 2070 O O . GLU A 1 272 ? -20.286 4.208 19.105 1.00 97.94 272 GLU A O 1
ATOM 2075 N N . ARG A 1 273 ? -20.906 6.374 19.142 1.00 97.69 273 ARG A N 1
ATOM 2076 C CA . ARG A 1 273 ? -20.058 6.774 18.018 1.00 97.69 273 ARG A CA 1
ATOM 2077 C C . ARG A 1 273 ? -19.018 7.797 18.441 1.00 97.69 273 ARG A C 1
ATOM 2079 O O . ARG A 1 273 ? -19.341 8.763 19.135 1.00 97.69 273 ARG A O 1
ATOM 2086 N N . SER A 1 274 ? -17.791 7.597 17.973 1.00 98.38 274 SER A N 1
ATOM 2087 C CA . SER A 1 274 ? -16.674 8.521 18.154 1.00 98.38 274 SER A CA 1
ATOM 2088 C C . SER A 1 274 ? -16.114 9.009 16.825 1.00 98.38 274 SER A C 1
ATOM 2090 O O . SER A 1 274 ? -16.319 8.401 15.768 1.00 98.38 274 SER A O 1
ATOM 2092 N N . PHE A 1 275 ? -15.386 10.116 16.907 1.00 98.56 275 PHE A N 1
ATOM 2093 C CA . PHE A 1 275 ? -14.778 10.804 15.782 1.00 98.56 275 PHE A CA 1
ATOM 2094 C C . PHE A 1 275 ? -13.356 11.231 16.129 1.00 98.56 275 PHE A C 1
ATOM 2096 O O . PHE A 1 275 ? -13.119 11.728 17.231 1.00 98.56 275 PHE A O 1
ATOM 2103 N N . ILE A 1 276 ? -12.450 11.092 15.164 1.00 98.56 276 ILE A N 1
ATOM 2104 C CA . ILE A 1 276 ? -11.162 11.788 15.124 1.00 98.56 276 ILE A CA 1
ATOM 2105 C C . ILE A 1 276 ? -11.160 12.583 13.824 1.00 98.56 276 ILE A C 1
ATOM 2107 O O . ILE A 1 276 ? -11.331 12.016 12.744 1.00 98.56 276 ILE A O 1
ATOM 2111 N N . THR A 1 277 ? -11.017 13.895 13.931 1.00 98.25 277 THR A N 1
ATOM 2112 C CA . THR A 1 277 ? -11.064 14.824 12.795 1.00 98.25 277 THR A CA 1
ATOM 2113 C C . THR A 1 277 ? -9.752 15.576 12.697 1.00 98.25 277 THR A C 1
ATOM 2115 O O . THR A 1 277 ? -9.138 15.806 13.735 1.00 98.25 277 THR A O 1
ATOM 2118 N N . ALA A 1 278 ? -9.333 15.964 11.494 1.00 97.38 278 ALA A N 1
ATOM 2119 C CA . ALA A 1 278 ? -8.142 16.785 11.291 1.00 97.38 278 ALA A CA 1
ATOM 2120 C C . ALA A 1 278 ? -8.450 18.105 10.579 1.00 97.38 278 ALA A C 1
ATOM 2122 O O . ALA A 1 278 ? -9.398 18.213 9.801 1.00 97.38 278 ALA A O 1
ATOM 2123 N N . GLY A 1 279 ? -7.620 19.110 10.833 1.00 96.19 279 GLY A N 1
ATOM 2124 C CA . GLY A 1 279 ? -7.695 20.420 10.208 1.00 96.19 279 GLY A CA 1
ATOM 2125 C C . GLY A 1 279 ? -6.371 21.169 10.313 1.00 96.19 279 GLY A C 1
ATOM 2126 O O . GLY A 1 279 ? -5.542 20.901 11.180 1.00 96.19 279 GLY A O 1
ATOM 2127 N N . ASN A 1 280 ? -6.183 22.138 9.420 1.00 94.50 280 ASN A N 1
ATOM 2128 C CA . ASN A 1 280 ? -5.049 23.067 9.449 1.00 94.50 280 ASN A CA 1
ATOM 2129 C C . ASN A 1 280 ? -5.243 24.228 10.443 1.00 94.50 280 ASN A C 1
ATOM 2131 O O . ASN A 1 280 ? -4.378 25.092 10.558 1.00 94.50 280 ASN A O 1
ATOM 2135 N N . SER A 1 281 ? -6.386 24.265 11.127 1.00 95.88 281 SER A N 1
ATOM 2136 C CA . SER A 1 281 ? -6.689 25.162 12.235 1.00 95.88 281 SER A CA 1
ATOM 2137 C C . SER A 1 281 ? -7.648 24.470 13.206 1.00 95.88 281 SER A C 1
ATOM 2139 O O . SER A 1 281 ? -8.269 23.451 12.874 1.00 95.88 281 SER A O 1
ATOM 2141 N N . VAL A 1 282 ? -7.792 25.031 14.410 1.00 95.94 282 VAL A N 1
ATOM 2142 C CA . VAL A 1 282 ? -8.767 24.533 15.390 1.00 95.94 282 VAL A CA 1
ATOM 2143 C C . VAL A 1 282 ? -10.197 24.649 14.859 1.00 95.94 282 VAL A C 1
ATOM 2145 O O . VAL A 1 282 ? -10.982 23.720 15.031 1.00 95.94 282 VAL A O 1
ATOM 2148 N N . GLU A 1 283 ? -10.520 25.733 14.151 1.00 97.06 283 GLU A N 1
ATOM 2149 C CA . GLU A 1 283 ? -11.834 25.960 13.543 1.00 97.06 283 GLU A CA 1
ATOM 2150 C C . GLU A 1 283 ? -12.143 24.881 12.505 1.00 97.06 283 GLU A C 1
ATOM 2152 O O . GLU A 1 283 ? -13.194 24.253 12.583 1.00 97.06 283 GLU A O 1
ATOM 2157 N N . ALA A 1 284 ? -11.202 24.584 11.601 1.00 97.19 284 ALA A N 1
ATOM 2158 C CA . ALA A 1 284 ? -11.395 23.568 10.566 1.00 97.19 284 ALA A CA 1
ATOM 2159 C C . ALA A 1 284 ? -11.644 22.166 11.156 1.00 97.19 284 ALA A C 1
ATOM 2161 O O . ALA A 1 284 ? -12.545 21.453 10.706 1.00 97.19 284 ALA A O 1
ATOM 2162 N N . ALA A 1 285 ? -10.883 21.781 12.189 1.00 97.69 285 ALA A N 1
ATOM 2163 C CA . ALA A 1 285 ? -11.076 20.501 12.872 1.00 97.69 285 ALA A CA 1
ATOM 2164 C C . ALA A 1 285 ? -12.433 20.446 13.607 1.00 97.69 285 ALA A C 1
ATOM 2166 O O . ALA A 1 285 ? -13.174 19.466 13.498 1.00 97.69 285 ALA A O 1
ATOM 2167 N N . GLN A 1 286 ? -12.810 21.517 14.313 1.00 98.06 286 GLN A N 1
ATOM 2168 C CA . GLN A 1 286 ? -14.083 21.591 15.041 1.00 98.06 286 GLN A CA 1
ATOM 2169 C C . GLN A 1 286 ? -15.302 21.633 14.103 1.00 98.06 286 GLN A C 1
ATOM 2171 O O . GLN A 1 286 ? -16.306 20.973 14.380 1.00 98.06 286 GLN A O 1
ATOM 2176 N N . GLU A 1 287 ? -15.219 22.336 12.971 1.00 97.81 287 GLU A N 1
ATOM 2177 C CA . GLU A 1 287 ? -16.266 22.347 11.942 1.00 97.81 287 GLU A CA 1
ATOM 2178 C C . GLU A 1 287 ? -16.480 20.952 11.340 1.00 97.81 287 GLU A C 1
ATOM 2180 O O . GLU A 1 287 ? -17.623 20.504 11.203 1.00 97.81 287 GLU A O 1
ATOM 2185 N N . ALA A 1 288 ? -15.396 20.231 11.025 1.00 97.81 288 ALA A N 1
ATOM 2186 C CA . ALA A 1 288 ? -15.478 18.855 10.537 1.00 97.81 288 ALA A CA 1
ATOM 2187 C C . ALA A 1 288 ? -16.150 17.929 11.568 1.00 97.81 288 ALA A C 1
ATOM 2189 O O . ALA A 1 288 ? -17.031 17.140 11.210 1.00 97.81 288 ALA A O 1
ATOM 2190 N N . LEU A 1 289 ? -15.805 18.071 12.855 1.00 98.31 289 LEU A N 1
ATOM 2191 C CA . LEU A 1 289 ? -16.445 17.334 13.949 1.00 98.31 289 LEU A CA 1
ATOM 2192 C C . LEU A 1 289 ? -17.942 17.656 14.062 1.00 98.31 289 LEU A C 1
ATOM 2194 O O . LEU A 1 289 ? -18.764 16.745 14.198 1.00 98.31 289 LEU A O 1
ATOM 2198 N N . GLN A 1 290 ? -18.320 18.934 13.982 1.00 97.38 290 GLN A N 1
ATOM 2199 C CA . GLN A 1 290 ? -19.719 19.352 14.061 1.00 97.38 290 GLN A CA 1
ATOM 2200 C C . GLN A 1 290 ? -20.546 18.789 12.897 1.00 97.38 290 GLN A C 1
ATOM 2202 O O . GLN A 1 290 ? -21.623 18.236 13.131 1.00 97.38 290 GLN A O 1
ATOM 2207 N N . ARG A 1 291 ? -20.032 18.857 11.661 1.00 97.06 291 ARG A N 1
ATOM 2208 C CA . ARG A 1 291 ? -20.690 18.257 10.487 1.00 97.06 291 ARG A CA 1
ATOM 2209 C C . ARG A 1 291 ? -20.822 16.740 10.614 1.00 97.06 291 ARG A C 1
ATOM 2211 O O . ARG A 1 291 ? -21.876 16.183 10.303 1.00 97.06 291 ARG A O 1
ATOM 2218 N N . ALA A 1 292 ? -19.779 16.066 11.107 1.00 97.31 292 ALA A N 1
ATOM 2219 C CA . ALA A 1 292 ? -19.807 14.619 11.314 1.00 97.31 292 ALA A CA 1
ATOM 2220 C C . ALA A 1 292 ? -20.900 14.205 12.317 1.00 97.31 292 ALA A C 1
ATOM 2222 O O . ALA A 1 292 ? -21.659 13.280 12.042 1.00 97.31 292 ALA A O 1
ATOM 2223 N N . ARG A 1 293 ? -21.055 14.933 13.432 1.00 97.12 293 ARG A N 1
ATOM 2224 C CA . ARG A 1 293 ? -22.118 14.690 14.430 1.00 97.12 293 ARG A CA 1
ATOM 2225 C C . ARG A 1 293 ? -23.532 14.861 13.880 1.00 97.12 293 ARG A C 1
ATOM 2227 O O . ARG A 1 293 ? -24.449 14.185 14.331 1.00 97.12 293 ARG A O 1
ATOM 2234 N N . GLN A 1 294 ? -23.713 15.766 12.923 1.00 95.69 294 GLN A N 1
ATOM 2235 C CA . GLN A 1 294 ? -25.009 16.019 12.288 1.00 95.69 294 GLN A CA 1
ATOM 2236 C C . GLN A 1 294 ? -25.375 14.965 11.238 1.00 95.69 294 GLN A C 1
ATOM 2238 O O . GLN A 1 294 ? -26.527 14.903 10.812 1.00 95.69 294 GLN A O 1
ATOM 2243 N N . THR A 1 295 ? -24.418 14.133 10.821 1.00 96.00 295 THR A N 1
ATOM 2244 C CA . THR A 1 295 ? -24.634 13.114 9.797 1.00 96.00 295 THR A CA 1
ATOM 2245 C C . THR A 1 295 ? -24.994 11.773 10.462 1.00 96.00 295 THR A C 1
ATOM 2247 O O . THR A 1 295 ? -24.208 11.226 11.240 1.00 96.00 295 THR A O 1
ATOM 2250 N N . PRO A 1 296 ? -26.177 11.192 10.195 1.00 96.12 296 PRO A N 1
ATOM 2251 C CA . PRO A 1 296 ? -26.546 9.893 10.758 1.00 96.12 296 PRO A CA 1
ATOM 2252 C C . PRO A 1 296 ? -25.648 8.760 10.241 1.00 96.12 296 PRO A C 1
ATOM 2254 O O . PRO A 1 296 ? -25.274 8.754 9.068 1.00 96.12 296 PRO A O 1
ATOM 2257 N N . TRP A 1 297 ? -25.370 7.750 11.075 1.00 96.50 297 TRP A N 1
ATOM 2258 C CA . TRP A 1 297 ? -24.553 6.588 10.681 1.00 96.50 297 TRP A CA 1
ATOM 2259 C C . TRP A 1 297 ? -25.009 5.919 9.372 1.00 96.50 297 TRP A C 1
ATOM 2261 O O . TRP A 1 297 ? -24.161 5.706 8.504 1.00 96.50 297 TRP A O 1
ATOM 2271 N N . PRO A 1 298 ? -26.316 5.649 9.151 1.00 97.38 298 PRO A N 1
ATOM 2272 C CA . PRO A 1 298 ? -26.759 5.049 7.893 1.00 97.38 298 PRO A CA 1
ATOM 2273 C C . PRO A 1 298 ? -26.405 5.892 6.663 1.00 97.38 298 PRO A C 1
ATOM 2275 O O . PRO A 1 298 ? -26.084 5.332 5.620 1.00 97.38 298 PRO A O 1
ATOM 2278 N N . ALA A 1 299 ? -26.409 7.224 6.786 1.00 97.06 299 ALA A N 1
ATOM 2279 C CA . ALA A 1 299 ? -26.031 8.117 5.695 1.00 97.06 299 ALA A CA 1
ATOM 2280 C C . ALA A 1 299 ? -24.520 8.060 5.412 1.00 97.06 299 ALA A C 1
ATOM 2282 O O . ALA A 1 299 ? -24.130 8.011 4.249 1.00 97.06 299 ALA A O 1
ATOM 2283 N N . MET A 1 300 ? -23.675 7.995 6.451 1.00 97.06 300 MET A N 1
ATOM 2284 C CA . MET A 1 300 ? -22.219 7.823 6.299 1.00 97.06 300 MET A CA 1
ATOM 2285 C C . MET A 1 300 ? -21.881 6.515 5.569 1.00 97.06 300 MET A C 1
ATOM 2287 O O . MET A 1 300 ? -21.111 6.513 4.609 1.00 97.06 300 MET A O 1
ATOM 2291 N N . VAL A 1 301 ? -22.502 5.408 5.994 1.00 97.94 301 VAL A N 1
ATOM 2292 C CA . VAL A 1 301 ? -22.332 4.086 5.369 1.00 97.94 301 VAL A CA 1
ATOM 2293 C C . VAL A 1 301 ? -22.824 4.102 3.925 1.00 97.94 301 VAL A C 1
ATOM 2295 O O . VAL A 1 301 ? -22.120 3.640 3.032 1.00 97.94 301 VAL A O 1
ATOM 2298 N N . GLN A 1 302 ? -23.998 4.684 3.669 1.00 96.94 302 GLN A N 1
ATOM 2299 C CA . GLN A 1 302 ? -24.548 4.772 2.320 1.00 96.94 302 GLN A CA 1
ATOM 2300 C C . GLN A 1 302 ? -23.643 5.583 1.385 1.00 96.94 302 GLN A C 1
ATOM 2302 O O . GLN A 1 302 ? -23.410 5.154 0.258 1.00 96.94 302 GLN A O 1
ATOM 2307 N N . GLN A 1 303 ? -23.108 6.724 1.830 1.00 97.00 303 GLN A N 1
ATOM 2308 C CA . GLN A 1 303 ? -22.165 7.522 1.037 1.00 97.00 303 GLN A CA 1
ATOM 2309 C C . GLN A 1 303 ? -20.901 6.727 0.691 1.00 97.00 303 GLN A C 1
ATOM 2311 O O . GLN A 1 303 ? -20.441 6.767 -0.451 1.00 97.00 303 GLN A O 1
ATOM 2316 N N . ASN A 1 304 ? -20.368 5.977 1.658 1.00 97.50 304 ASN A N 1
ATOM 2317 C CA . ASN A 1 304 ? -19.213 5.109 1.456 1.00 97.50 304 ASN A CA 1
ATOM 2318 C C . ASN A 1 304 ? -19.500 4.007 0.418 1.00 97.50 304 ASN A C 1
ATOM 2320 O O . ASN A 1 304 ? -18.783 3.885 -0.574 1.00 97.50 304 ASN A O 1
ATOM 2324 N N . GLN A 1 305 ? -20.597 3.269 0.594 1.00 96.88 305 GLN A N 1
ATOM 2325 C CA . GLN A 1 305 ? -21.001 2.184 -0.304 1.00 96.88 305 GLN A CA 1
ATOM 2326 C C . GLN A 1 305 ? -21.340 2.686 -1.714 1.00 96.88 305 GLN A C 1
ATOM 2328 O O . GLN A 1 305 ? -20.999 2.036 -2.698 1.00 96.88 305 GLN A O 1
ATOM 2333 N N . VAL A 1 306 ? -21.990 3.850 -1.837 1.00 97.25 306 VAL A N 1
ATOM 2334 C CA . VAL A 1 306 ? -22.256 4.494 -3.133 1.00 97.25 306 VAL A CA 1
ATOM 2335 C C . VAL A 1 306 ? -20.946 4.817 -3.841 1.00 97.25 306 VAL A C 1
ATOM 2337 O O . VAL A 1 306 ? -20.792 4.446 -5.001 1.00 97.25 306 VAL A O 1
ATOM 2340 N N . PHE A 1 307 ? -19.989 5.433 -3.142 1.00 97.06 307 PHE A N 1
ATOM 2341 C CA . PHE A 1 307 ? -18.688 5.759 -3.720 1.00 97.06 307 PHE A CA 1
ATOM 2342 C C . PHE A 1 307 ? -17.967 4.512 -4.243 1.00 97.06 307 PHE A C 1
ATOM 2344 O O . PHE A 1 307 ? -17.539 4.496 -5.396 1.00 97.06 307 PHE A O 1
ATOM 2351 N N . TRP A 1 308 ? -17.852 3.460 -3.428 1.00 97.00 308 TRP A N 1
ATOM 2352 C CA . TRP A 1 308 ? -17.124 2.255 -3.828 1.00 97.00 308 TRP A CA 1
ATOM 2353 C C . TRP A 1 308 ? -17.840 1.459 -4.909 1.00 97.00 308 TRP A C 1
ATOM 2355 O O . TRP A 1 308 ? -17.188 0.986 -5.837 1.00 97.00 308 TRP A O 1
ATOM 2365 N N . ARG A 1 309 ? -19.173 1.380 -4.867 1.00 96.06 309 ARG A N 1
ATOM 2366 C CA . ARG A 1 309 ? -19.955 0.802 -5.964 1.00 96.06 309 ARG A CA 1
ATOM 2367 C C . ARG A 1 309 ? -19.712 1.561 -7.267 1.00 96.06 309 ARG A C 1
ATOM 2369 O O . ARG A 1 309 ? -19.485 0.924 -8.289 1.00 96.06 309 ARG A O 1
ATOM 2376 N N . ASP A 1 310 ? -19.743 2.891 -7.242 1.00 95.44 310 ASP A N 1
ATOM 2377 C CA . ASP A 1 310 ? -19.560 3.713 -8.442 1.00 95.44 310 ASP A CA 1
ATOM 2378 C C . ASP A 1 310 ? -18.106 3.666 -8.947 1.00 95.44 310 ASP A C 1
ATOM 2380 O O . ASP A 1 310 ? -17.871 3.690 -10.156 1.00 95.44 310 ASP A O 1
ATOM 2384 N N . TYR A 1 311 ? -17.129 3.554 -8.039 1.00 95.31 311 TYR A N 1
ATOM 2385 C CA . TYR A 1 311 ? -15.726 3.301 -8.372 1.00 95.31 311 TYR A CA 1
ATOM 2386 C C . TYR A 1 311 ? -15.570 1.943 -9.068 1.00 95.31 311 TYR A C 1
ATOM 2388 O O . TYR A 1 311 ? -15.106 1.885 -10.204 1.00 95.31 311 TYR A O 1
ATOM 2396 N N . LEU A 1 312 ? -16.043 0.863 -8.439 1.00 95.75 312 LEU A N 1
ATOM 2397 C CA . LEU A 1 312 ? -15.962 -0.499 -8.972 1.00 95.75 312 LEU A CA 1
ATOM 2398 C C . LEU A 1 312 ? -16.780 -0.679 -10.259 1.00 95.75 312 LEU A C 1
ATOM 2400 O O . LEU A 1 312 ? -16.377 -1.446 -11.127 1.00 95.75 312 LEU A O 1
ATOM 2404 N N . ALA A 1 313 ? -17.891 0.038 -10.436 1.00 94.31 313 ALA A N 1
ATOM 2405 C CA . ALA A 1 313 ? -18.696 -0.027 -11.659 1.00 94.31 313 ALA A CA 1
ATOM 2406 C C . ALA A 1 313 ? -17.954 0.495 -12.901 1.00 94.31 313 ALA A C 1
ATOM 2408 O O . ALA A 1 313 ? -18.286 0.101 -14.018 1.00 94.31 313 ALA A O 1
ATOM 2409 N N . LYS A 1 314 ? -16.950 1.363 -12.718 1.00 91.50 314 LYS A N 1
ATOM 2410 C CA . LYS A 1 314 ? -16.058 1.813 -13.798 1.00 91.50 314 LYS A CA 1
ATOM 2411 C C . LYS A 1 314 ? -14.943 0.811 -14.087 1.00 91.50 314 LYS A C 1
ATOM 2413 O O . LYS A 1 314 ? -14.290 0.927 -15.121 1.00 91.50 314 LYS A O 1
ATOM 2418 N N . THR A 1 315 ? -14.730 -0.156 -13.192 1.00 91.12 315 THR A N 1
ATOM 2419 C CA . THR A 1 315 ? -13.627 -1.103 -13.314 1.00 91.12 315 THR A CA 1
ATOM 2420 C C . THR A 1 315 ? -13.945 -2.238 -14.275 1.00 91.12 315 THR A C 1
ATOM 2422 O O . THR A 1 315 ? -15.033 -2.819 -14.258 1.00 91.12 315 THR A O 1
ATOM 2425 N N . ARG A 1 316 ? -12.959 -2.626 -15.082 1.00 89.56 316 ARG A N 1
ATOM 2426 C CA . ARG A 1 316 ? -13.016 -3.881 -15.833 1.00 89.56 316 ARG A CA 1
ATOM 2427 C C . ARG A 1 316 ? -12.823 -5.070 -14.888 1.00 89.56 316 ARG A C 1
ATOM 2429 O O . ARG A 1 316 ? -11.765 -5.212 -14.272 1.00 89.56 316 ARG A O 1
ATOM 2436 N N . MET A 1 317 ? -13.817 -5.956 -14.847 1.00 91.12 317 MET A N 1
ATOM 2437 C CA . MET A 1 317 ? -13.763 -7.249 -14.159 1.00 91.12 317 MET A CA 1
ATOM 2438 C C . MET A 1 317 ? -13.604 -8.381 -15.185 1.00 91.12 317 MET A C 1
ATOM 2440 O O . MET A 1 317 ? -14.490 -8.532 -16.030 1.00 91.12 317 MET A O 1
ATOM 2444 N N . PRO A 1 318 ? -12.526 -9.184 -15.139 1.00 93.31 318 PRO A N 1
ATOM 2445 C CA . PRO A 1 318 ? -12.359 -10.293 -16.069 1.00 93.31 318 PRO A CA 1
ATOM 2446 C C . PRO A 1 318 ? -13.422 -11.382 -15.870 1.00 93.31 318 PRO A C 1
ATOM 2448 O O . PRO A 1 318 ? -13.665 -11.834 -14.751 1.00 93.31 318 PRO A O 1
ATOM 2451 N N . ALA A 1 319 ? -14.025 -11.854 -16.962 1.00 92.94 319 ALA A N 1
ATOM 2452 C CA . ALA A 1 319 ? -15.180 -12.761 -16.908 1.00 92.94 319 ALA A CA 1
ATOM 2453 C C . ALA A 1 319 ? -14.836 -14.186 -16.434 1.00 92.94 319 ALA A C 1
ATOM 2455 O O . ALA A 1 319 ? -15.721 -14.954 -16.067 1.00 92.94 319 ALA A O 1
ATOM 2456 N N . HIS A 1 320 ? -13.554 -14.555 -16.466 1.00 94.56 320 HIS A N 1
ATOM 2457 C CA . HIS A 1 320 ? -13.083 -15.896 -16.118 1.00 94.56 320 HIS A CA 1
ATOM 2458 C C . HIS A 1 320 ? -12.795 -16.089 -14.624 1.00 94.56 320 HIS A C 1
ATOM 2460 O O . HIS A 1 320 ? -12.448 -17.204 -14.237 1.00 94.56 320 HIS A O 1
ATOM 2466 N N . LEU A 1 321 ? -12.847 -15.024 -13.817 1.00 96.75 321 LEU A N 1
ATOM 2467 C CA . LEU A 1 321 ? -12.549 -15.114 -12.391 1.00 96.75 321 LEU A CA 1
ATOM 2468 C C . LEU A 1 321 ? -13.657 -15.880 -11.664 1.00 96.75 321 LEU A C 1
ATOM 2470 O O . LEU A 1 321 ? -14.846 -15.593 -11.836 1.00 96.75 321 LEU A O 1
ATOM 2474 N N . SER A 1 322 ? -13.253 -16.821 -10.814 1.00 96.94 322 SER A N 1
ATOM 2475 C CA . SER A 1 322 ? -14.128 -17.463 -9.826 1.00 96.94 322 SER A CA 1
ATOM 2476 C C . SER A 1 322 ? -14.714 -16.442 -8.843 1.00 96.94 322 SER A C 1
ATOM 2478 O O . SER A 1 322 ? -14.260 -15.301 -8.762 1.00 96.94 322 SER A O 1
ATOM 2480 N N . VAL A 1 323 ? -15.729 -16.838 -8.070 1.00 96.06 323 VAL A N 1
ATOM 2481 C CA . VAL A 1 323 ? -16.359 -15.954 -7.069 1.00 96.06 323 VAL A CA 1
ATOM 2482 C C . VAL A 1 323 ? -15.333 -15.494 -6.029 1.00 96.06 323 VAL A C 1
ATOM 2484 O O . VAL A 1 323 ? -15.306 -14.327 -5.636 1.00 96.06 323 VAL A O 1
ATOM 2487 N N . GLU A 1 324 ? -14.451 -16.403 -5.631 1.00 96.31 324 GLU A N 1
ATOM 2488 C CA . GLU A 1 324 ? -13.350 -16.169 -4.709 1.00 96.31 324 GLU A CA 1
ATOM 2489 C C . GLU A 1 324 ? -12.344 -15.155 -5.268 1.00 96.31 324 GLU A C 1
ATOM 2491 O O . GLU A 1 324 ? -11.991 -14.188 -4.591 1.00 96.31 324 GLU A O 1
ATOM 2496 N N . GLU A 1 325 ? -11.923 -15.334 -6.522 1.00 98.00 325 GLU A N 1
ATOM 2497 C CA . GLU A 1 325 ? -11.004 -14.411 -7.195 1.00 98.00 325 GLU A CA 1
ATOM 2498 C C . GLU A 1 325 ? -11.638 -13.036 -7.424 1.00 98.00 325 GLU A C 1
ATOM 2500 O O . GLU A 1 325 ? -10.963 -12.021 -7.275 1.00 98.00 325 GLU A O 1
ATOM 2505 N N . GLN A 1 326 ? -12.937 -12.972 -7.734 1.00 97.44 326 GLN A N 1
ATOM 2506 C CA . GLN A 1 326 ? -13.652 -11.702 -7.872 1.00 97.44 326 GLN A CA 1
ATOM 2507 C C . GLN A 1 326 ? -13.647 -10.911 -6.561 1.00 97.44 326 GLN A C 1
ATOM 2509 O O . GLN A 1 326 ? -13.457 -9.696 -6.591 1.00 97.44 326 GLN A O 1
ATOM 2514 N N . ALA A 1 327 ? -13.820 -11.576 -5.414 1.00 97.12 327 ALA A N 1
ATOM 2515 C CA . ALA A 1 327 ? -13.787 -10.912 -4.113 1.00 97.12 327 ALA A CA 1
ATOM 2516 C C . ALA A 1 327 ? -12.404 -10.302 -3.819 1.00 97.12 327 ALA A C 1
ATOM 2518 O O . ALA A 1 327 ? -12.317 -9.134 -3.433 1.00 97.12 327 ALA A O 1
ATOM 2519 N N . VAL A 1 328 ? -11.325 -11.054 -4.072 1.00 98.25 328 VAL A N 1
ATOM 2520 C CA . VAL A 1 328 ? -9.944 -10.558 -3.915 1.00 98.25 328 VAL A CA 1
ATOM 2521 C C . VAL A 1 328 ? -9.648 -9.441 -4.920 1.00 98.25 328 VAL A C 1
ATOM 2523 O O . VAL A 1 328 ? -9.103 -8.410 -4.546 1.00 98.25 328 VAL A O 1
ATOM 2526 N N . TYR A 1 329 ? -10.075 -9.578 -6.177 1.00 98.19 329 TYR A N 1
ATOM 2527 C CA . TYR A 1 329 ? -9.862 -8.565 -7.216 1.00 98.19 329 TYR A CA 1
ATOM 2528 C C . TYR A 1 329 ? -10.553 -7.233 -6.884 1.00 98.19 329 TYR A C 1
ATOM 2530 O O . TYR A 1 329 ? -9.945 -6.170 -7.008 1.00 98.19 329 TYR A O 1
ATOM 2538 N N . ARG A 1 330 ? -11.809 -7.267 -6.411 1.00 97.69 330 ARG A N 1
ATOM 2539 C CA . ARG A 1 330 ? -12.518 -6.058 -5.947 1.00 97.69 330 ARG A CA 1
ATOM 2540 C C . ARG A 1 330 ? -11.826 -5.432 -4.745 1.00 97.69 330 ARG A C 1
ATOM 2542 O O . ARG A 1 330 ? -11.699 -4.209 -4.688 1.00 97.69 330 ARG A O 1
ATOM 2549 N N . ARG A 1 331 ? -11.342 -6.252 -3.806 1.00 97.94 331 ARG A N 1
ATOM 2550 C CA . ARG A 1 331 ? -10.594 -5.742 -2.656 1.00 97.94 331 ARG A CA 1
ATOM 2551 C C . ARG A 1 331 ? -9.290 -5.072 -3.085 1.00 97.94 331 ARG A C 1
ATOM 2553 O O . ARG A 1 331 ? -9.032 -3.958 -2.637 1.00 97.94 331 ARG A O 1
ATOM 2560 N N . ALA A 1 332 ? -8.533 -5.699 -3.981 1.00 98.06 332 ALA A N 1
ATOM 2561 C CA . ALA A 1 332 ? -7.301 -5.155 -4.540 1.00 98.06 332 ALA A CA 1
ATOM 2562 C C . ALA A 1 332 ? -7.540 -3.779 -5.189 1.00 98.06 332 ALA A C 1
ATOM 2564 O O . ALA A 1 332 ? -6.820 -2.829 -4.890 1.00 98.06 332 ALA A O 1
ATOM 2565 N N . LEU A 1 333 ? -8.603 -3.634 -5.996 1.00 98.00 333 LEU A N 1
ATOM 2566 C CA . LEU A 1 333 ? -8.996 -2.359 -6.617 1.00 98.00 333 LEU A CA 1
ATOM 2567 C C . LEU A 1 333 ? -9.260 -1.258 -5.584 1.00 98.00 333 LEU A C 1
ATOM 2569 O O . LEU A 1 333 ? -8.786 -0.133 -5.741 1.00 98.00 333 LEU A O 1
ATOM 2573 N N . ILE A 1 334 ? -9.990 -1.588 -4.515 1.00 97.75 334 ILE A N 1
ATOM 2574 C CA . ILE A 1 334 ? -10.246 -0.658 -3.410 1.00 97.75 334 ILE A CA 1
ATOM 2575 C C . ILE A 1 334 ? -8.918 -0.230 -2.776 1.00 97.75 334 ILE A C 1
ATOM 2577 O O . ILE A 1 334 ? -8.679 0.967 -2.632 1.00 97.75 334 ILE A O 1
ATOM 2581 N N . VAL A 1 335 ? -8.020 -1.173 -2.471 1.00 97.44 335 VAL A N 1
ATOM 2582 C CA . VAL A 1 335 ? -6.720 -0.875 -1.844 1.00 97.44 335 VAL A CA 1
ATOM 2583 C C . VAL A 1 335 ? -5.857 0.058 -2.698 1.00 97.44 335 VAL A C 1
ATOM 2585 O O . VAL A 1 335 ? -5.256 0.983 -2.145 1.00 97.44 335 VAL A O 1
ATOM 2588 N N . LEU A 1 336 ? -5.837 -0.108 -4.029 1.00 97.19 336 LEU A N 1
ATOM 2589 C CA . LEU A 1 336 ? -5.130 0.825 -4.920 1.00 97.19 336 LEU A CA 1
ATOM 2590 C C . LEU A 1 336 ? -5.611 2.266 -4.712 1.00 97.19 336 LEU A C 1
ATOM 2592 O O . LEU A 1 336 ? -4.801 3.180 -4.539 1.00 97.19 336 LEU A O 1
ATOM 2596 N N . GLN A 1 337 ? -6.930 2.472 -4.684 1.00 96.44 337 GLN A N 1
ATOM 2597 C CA . GLN A 1 337 ? -7.504 3.801 -4.491 1.00 96.44 337 GLN A CA 1
ATOM 2598 C C . GLN A 1 337 ? -7.281 4.335 -3.074 1.00 96.44 337 GLN A C 1
ATOM 2600 O O . GLN A 1 337 ? -7.038 5.527 -2.901 1.00 96.44 337 GLN A O 1
ATOM 2605 N N . GLN A 1 338 ? -7.349 3.476 -2.055 1.00 95.94 338 GLN A N 1
ATOM 2606 C CA . GLN A 1 338 ? -7.118 3.873 -0.664 1.00 95.94 338 GLN A CA 1
ATOM 2607 C C . GLN A 1 338 ? -5.711 4.430 -0.444 1.00 95.94 338 GLN A C 1
ATOM 2609 O O . GLN A 1 338 ? -5.546 5.399 0.300 1.00 95.94 338 GLN A O 1
ATOM 2614 N N . ASN A 1 339 ? -4.726 3.847 -1.126 1.00 97.00 339 ASN A N 1
ATOM 2615 C CA . ASN A 1 339 ? -3.317 4.221 -1.039 1.00 97.00 339 ASN A CA 1
ATOM 2616 C C . ASN A 1 339 ? -2.913 5.280 -2.085 1.00 97.00 339 ASN A C 1
ATOM 2618 O O . ASN A 1 339 ? -1.725 5.539 -2.282 1.00 97.00 339 ASN A O 1
ATOM 2622 N N . SER A 1 340 ? -3.888 5.908 -2.751 1.00 97.19 340 SER A N 1
ATOM 2623 C CA . SER A 1 340 ? -3.684 7.004 -3.703 1.00 97.19 340 SER A CA 1
ATOM 2624 C C . SER A 1 340 ? -4.007 8.349 -3.048 1.00 97.19 340 SER A C 1
ATOM 2626 O O . SER A 1 340 ? -5.156 8.637 -2.710 1.00 97.19 340 SER A O 1
ATOM 2628 N N . ALA A 1 341 ? -2.990 9.187 -2.866 1.00 97.44 341 ALA A N 1
ATOM 2629 C CA . ALA A 1 341 ? -3.136 10.516 -2.292 1.00 97.44 341 ALA A CA 1
ATOM 2630 C C . ALA A 1 341 ? -3.722 11.512 -3.306 1.00 97.44 341 ALA A C 1
ATOM 2632 O O . ALA A 1 341 ? -3.500 11.410 -4.516 1.00 97.44 341 ALA A O 1
ATOM 2633 N N . ARG A 1 342 ? -4.399 12.561 -2.818 1.00 95.25 342 ARG A N 1
ATOM 2634 C CA . ARG A 1 342 ? -4.939 13.641 -3.675 1.00 95.25 342 ARG A CA 1
ATOM 2635 C C . ARG A 1 342 ? -3.865 14.404 -4.456 1.00 95.25 342 ARG A C 1
ATOM 2637 O O . ARG A 1 342 ? -4.175 15.027 -5.468 1.00 95.25 342 ARG A O 1
ATOM 2644 N N . THR A 1 343 ? -2.608 14.332 -4.024 1.00 97.12 343 THR A N 1
ATOM 2645 C CA . THR A 1 343 ? -1.451 14.898 -4.734 1.00 97.12 343 THR A CA 1
ATOM 2646 C C . THR A 1 343 ? -1.071 14.127 -6.001 1.00 97.12 343 THR A C 1
ATOM 2648 O O . THR A 1 343 ? -0.283 14.637 -6.796 1.00 97.12 343 THR A O 1
ATOM 2651 N N . GLY A 1 344 ? -1.622 12.923 -6.197 1.00 97.81 344 GLY A N 1
ATOM 2652 C CA . GLY A 1 344 ? -1.242 11.978 -7.249 1.00 97.81 344 GLY A CA 1
ATOM 2653 C C . GLY A 1 344 ? -0.212 10.940 -6.799 1.00 97.81 344 GLY A C 1
ATOM 2654 O O . GLY A 1 344 ? 0.052 9.997 -7.533 1.00 97.81 344 GLY A O 1
ATOM 2655 N N . ALA A 1 345 ? 0.362 11.075 -5.603 1.00 98.19 345 ALA A N 1
ATOM 2656 C CA . ALA A 1 345 ? 1.287 10.083 -5.068 1.00 98.19 345 ALA A CA 1
ATOM 2657 C C . ALA A 1 345 ? 0.558 8.776 -4.711 1.00 98.19 345 ALA A C 1
ATOM 2659 O O . ALA A 1 345 ? -0.485 8.808 -4.058 1.00 98.19 345 ALA A O 1
ATOM 2660 N N . HIS A 1 346 ? 1.141 7.631 -5.060 1.00 98.19 346 HIS A N 1
ATOM 2661 C CA . HIS A 1 346 ? 0.696 6.321 -4.574 1.00 98.19 346 HIS A CA 1
ATOM 2662 C C . HIS A 1 346 ? 1.675 5.819 -3.514 1.00 98.19 346 HIS A C 1
ATOM 2664 O O . HIS A 1 346 ? 2.866 5.724 -3.816 1.00 98.19 346 HIS A O 1
ATOM 2670 N N . ILE A 1 347 ? 1.208 5.510 -2.302 1.00 97.31 347 ILE A N 1
ATOM 2671 C CA . ILE A 1 347 ? 2.068 4.944 -1.249 1.00 97.31 347 ILE A CA 1
ATOM 2672 C C . ILE A 1 347 ? 2.218 3.424 -1.420 1.00 97.31 347 ILE A C 1
ATOM 2674 O O . ILE A 1 347 ? 1.265 2.740 -1.815 1.00 97.31 347 ILE A O 1
ATOM 2678 N N . ALA A 1 348 ? 3.398 2.878 -1.111 1.00 95.81 348 ALA A N 1
ATOM 2679 C CA . ALA A 1 348 ? 3.659 1.441 -1.248 1.00 95.81 348 ALA A CA 1
ATOM 2680 C C . ALA A 1 348 ? 2.832 0.603 -0.257 1.00 95.81 348 ALA A C 1
ATOM 2682 O O . ALA A 1 348 ? 2.287 -0.433 -0.635 1.00 95.81 348 ALA A O 1
ATOM 2683 N N . ALA A 1 349 ? 2.680 1.077 0.980 1.00 94.06 349 ALA A N 1
ATOM 2684 C CA . ALA A 1 349 ? 1.748 0.539 1.969 1.00 94.06 349 ALA A CA 1
ATOM 2685 C C . ALA A 1 349 ? 1.439 1.588 3.053 1.00 94.06 349 ALA A C 1
ATOM 2687 O O . ALA A 1 349 ? 2.297 2.421 3.356 1.00 94.06 349 ALA A O 1
ATOM 2688 N N . PRO A 1 350 ? 0.257 1.545 3.693 1.00 91.38 350 PRO A N 1
ATOM 2689 C CA . PRO A 1 350 ? -0.039 2.370 4.855 1.00 91.38 350 PRO A CA 1
ATOM 2690 C C . PRO A 1 350 ? 0.624 1.737 6.081 1.00 91.38 350 PRO A C 1
ATOM 2692 O O . PRO A 1 350 ? -0.039 1.071 6.868 1.00 91.38 350 PRO A O 1
ATOM 2695 N N . THR A 1 351 ? 1.953 1.844 6.169 1.00 87.69 351 THR A N 1
ATOM 2696 C CA . THR A 1 351 ? 2.689 1.453 7.369 1.00 87.69 351 THR A CA 1
ATOM 2697 C C . THR A 1 351 ? 3.919 2.320 7.635 1.00 87.69 351 THR A C 1
ATOM 2699 O O . THR A 1 351 ? 4.698 2.659 6.734 1.00 87.69 351 THR A O 1
ATOM 2702 N N . SER A 1 352 ? 4.080 2.674 8.908 1.00 78.62 352 SER A N 1
ATOM 2703 C CA . SER A 1 352 ? 5.175 3.456 9.480 1.00 78.62 352 SER A CA 1
ATOM 2704 C C . SER A 1 352 ? 6.217 2.581 10.198 1.00 78.62 352 SER A C 1
ATOM 2706 O O . SER A 1 352 ? 7.166 3.132 10.758 1.00 78.62 352 SER A O 1
ATOM 2708 N N . THR A 1 353 ? 6.041 1.250 10.232 1.00 70.38 353 THR A N 1
ATOM 2709 C CA . THR A 1 353 ? 6.955 0.308 10.919 1.00 70.38 353 THR A CA 1
ATOM 2710 C C . THR A 1 353 ? 8.250 0.088 10.137 1.00 70.38 353 THR A C 1
ATOM 2712 O O . THR A 1 353 ? 8.479 0.771 9.151 1.00 70.38 353 THR A O 1
ATOM 2715 N N . SER A 1 354 ? 9.143 -0.806 10.580 1.00 66.75 354 SER A N 1
ATOM 2716 C CA . SER A 1 354 ? 10.449 -1.005 9.941 1.00 66.75 354 SER A CA 1
ATOM 2717 C C . SER A 1 354 ? 10.417 -2.166 8.937 1.00 66.75 354 SER A C 1
ATOM 2719 O O . SER A 1 354 ? 10.323 -3.314 9.368 1.00 66.75 354 SER A O 1
ATOM 2721 N N . PRO A 1 355 ? 10.608 -1.922 7.626 1.00 76.19 355 PRO A N 1
ATOM 2722 C CA . PRO A 1 355 ? 10.827 -0.625 6.966 1.00 76.19 355 PRO A CA 1
ATOM 2723 C C . PRO A 1 355 ? 9.544 0.188 6.677 1.00 76.19 355 PRO A C 1
ATOM 2725 O O . PRO A 1 355 ? 8.482 -0.393 6.452 1.00 76.19 355 PRO A O 1
ATOM 2728 N N . PRO A 1 356 ? 9.632 1.537 6.649 1.00 84.56 356 PRO A N 1
ATOM 2729 C CA . PRO A 1 356 ? 8.469 2.404 6.448 1.00 84.56 356 PRO A CA 1
ATOM 2730 C C . PRO A 1 356 ? 8.073 2.465 4.970 1.00 84.56 356 PRO A C 1
ATOM 2732 O O . PRO A 1 356 ? 8.869 2.883 4.129 1.00 84.56 356 PRO A O 1
ATOM 2735 N N . TYR A 1 357 ? 6.836 2.072 4.649 1.00 91.31 357 TYR A N 1
ATOM 2736 C CA . TYR A 1 357 ? 6.346 1.924 3.263 1.00 91.31 357 TYR A CA 1
ATOM 2737 C C . TYR A 1 357 ? 5.329 3.003 2.856 1.00 91.31 357 TYR A C 1
ATOM 2739 O O . TYR A 1 357 ? 4.815 3.007 1.737 1.00 91.31 357 TYR A O 1
ATOM 2747 N N . ARG A 1 358 ? 5.092 3.988 3.726 1.00 91.56 358 ARG A N 1
ATOM 2748 C CA . ARG A 1 358 ? 4.209 5.148 3.495 1.00 91.56 358 ARG A CA 1
ATOM 2749 C C . ARG A 1 358 ? 4.672 6.135 2.406 1.00 91.56 358 ARG A C 1
ATOM 2751 O O . ARG A 1 358 ? 4.149 7.244 2.323 1.00 91.56 358 ARG A O 1
ATOM 2758 N N . PHE A 1 359 ? 5.693 5.795 1.626 1.00 95.75 359 PHE A N 1
ATOM 2759 C CA . PHE A 1 359 ? 6.270 6.654 0.590 1.00 95.75 359 PHE A CA 1
ATOM 2760 C C . PHE A 1 359 ? 5.855 6.194 -0.806 1.00 95.75 359 PHE A C 1
ATOM 2762 O O . PHE A 1 359 ? 5.389 5.072 -0.997 1.00 95.75 359 PHE A O 1
ATOM 2769 N N . SER A 1 360 ? 6.025 7.083 -1.780 1.00 97.75 360 SER A N 1
ATOM 2770 C CA . SER A 1 360 ? 5.786 6.817 -3.192 1.00 97.75 360 SER A CA 1
ATOM 2771 C C . SER A 1 360 ? 7.099 6.531 -3.905 1.00 97.75 360 SER A C 1
ATOM 2773 O O . SER A 1 360 ? 7.938 7.422 -4.052 1.00 97.75 360 SER A O 1
ATOM 2775 N N . TRP A 1 361 ? 7.262 5.287 -4.343 1.00 98.38 361 TRP A N 1
ATOM 2776 C CA . TRP A 1 361 ? 8.342 4.878 -5.234 1.00 98.38 361 TRP A CA 1
ATOM 2777 C C . TRP A 1 361 ? 7.917 5.092 -6.687 1.00 98.38 361 TRP A C 1
ATOM 2779 O O . TRP A 1 361 ? 6.808 4.680 -7.053 1.00 98.38 361 TRP A O 1
ATOM 2789 N N . PRO A 1 362 ? 8.764 5.697 -7.537 1.00 98.44 362 PRO A N 1
ATOM 2790 C CA . PRO A 1 362 ? 8.531 5.733 -8.975 1.00 98.44 362 PRO A CA 1
ATOM 2791 C C . PRO A 1 362 ? 8.201 4.357 -9.578 1.00 98.44 362 PRO A C 1
ATOM 2793 O O . PRO A 1 362 ? 7.290 4.273 -10.408 1.00 98.44 362 PRO A O 1
ATOM 2796 N N . ARG A 1 363 ? 8.881 3.276 -9.156 1.00 97.88 363 ARG A N 1
ATOM 2797 C CA . ARG A 1 363 ? 8.608 1.908 -9.644 1.00 97.88 363 ARG A CA 1
ATOM 2798 C C . ARG A 1 363 ? 7.216 1.415 -9.252 1.00 97.88 363 ARG A C 1
ATOM 2800 O O . ARG A 1 363 ? 6.406 1.125 -10.135 1.00 97.88 363 ARG A O 1
ATOM 2807 N N . ASP A 1 364 ? 6.934 1.312 -7.954 1.00 97.88 364 ASP A N 1
ATOM 2808 C CA . ASP A 1 364 ? 5.659 0.806 -7.431 1.00 97.88 364 ASP A CA 1
ATOM 2809 C C . ASP A 1 364 ? 4.495 1.635 -7.969 1.00 97.88 364 ASP A C 1
ATOM 2811 O O . ASP A 1 364 ? 3.541 1.094 -8.534 1.00 97.88 364 ASP A O 1
ATOM 2815 N N . GLY A 1 365 ? 4.629 2.961 -7.887 1.00 98.06 365 GLY A N 1
ATOM 2816 C CA . GLY A 1 365 ? 3.647 3.909 -8.388 1.00 98.06 365 GLY A CA 1
ATOM 2817 C C . GLY A 1 365 ? 3.368 3.746 -9.881 1.00 98.06 365 GLY A C 1
ATOM 2818 O O . GLY A 1 365 ? 2.210 3.810 -10.278 1.00 98.06 365 GLY A O 1
ATOM 2819 N N . SER A 1 366 ? 4.373 3.428 -10.706 1.00 98.38 366 SER A N 1
ATOM 2820 C CA . SER A 1 366 ? 4.159 3.174 -12.139 1.00 98.38 366 SER A CA 1
ATOM 2821 C C . SER A 1 366 ? 3.327 1.919 -12.398 1.00 98.38 366 SER A C 1
ATOM 2823 O O . SER A 1 366 ? 2.469 1.924 -13.278 1.00 98.38 366 SER A O 1
ATOM 2825 N N . PHE A 1 367 ? 3.526 0.843 -11.629 1.00 98.06 367 PHE A N 1
ATOM 2826 C CA . PHE A 1 367 ? 2.709 -0.368 -11.767 1.00 98.06 367 PHE A CA 1
ATOM 2827 C C . PHE A 1 367 ? 1.292 -0.191 -11.218 1.00 98.06 367 PHE A C 1
ATOM 2829 O O . PHE A 1 367 ? 0.348 -0.748 -11.782 1.00 98.06 367 PHE A O 1
ATOM 2836 N N . ILE A 1 368 ? 1.126 0.599 -10.157 1.00 98.56 368 ILE A N 1
ATOM 2837 C CA . ILE A 1 368 ? -0.189 0.987 -9.631 1.00 98.56 368 ILE A CA 1
ATOM 2838 C C . ILE A 1 368 ? -0.933 1.830 -10.673 1.00 98.56 368 ILE A C 1
ATOM 2840 O O . ILE A 1 368 ? -2.064 1.503 -11.034 1.00 98.56 368 ILE A O 1
ATOM 2844 N N . ALA A 1 369 ? -0.258 2.830 -11.240 1.00 98.31 369 ALA A N 1
ATOM 2845 C CA . ALA A 1 369 ? -0.788 3.710 -12.271 1.00 98.31 369 ALA A CA 1
ATOM 2846 C C . ALA A 1 369 ? -1.131 2.947 -13.563 1.00 98.31 369 ALA A C 1
ATOM 2848 O O . ALA A 1 369 ? -2.186 3.190 -14.150 1.00 98.31 369 ALA A O 1
ATOM 2849 N N . LEU A 1 370 ? -0.302 1.982 -13.987 1.00 97.75 370 LEU A N 1
ATOM 2850 C CA . LEU A 1 370 ? -0.638 1.067 -15.085 1.00 97.75 370 LEU A CA 1
ATOM 2851 C C . LEU A 1 370 ? -1.899 0.264 -14.771 1.00 97.75 370 LEU A C 1
ATOM 2853 O O . LEU A 1 370 ? -2.749 0.084 -15.638 1.00 97.75 370 LEU A O 1
ATOM 2857 N N . THR A 1 371 ? -2.015 -0.240 -13.544 1.00 97.75 371 THR A N 1
ATOM 2858 C CA . THR A 1 371 ? -3.165 -1.053 -13.142 1.00 97.75 371 THR A CA 1
ATOM 2859 C C . THR A 1 371 ? -4.445 -0.235 -13.185 1.00 97.75 371 THR A C 1
ATOM 2861 O O . THR A 1 371 ? -5.413 -0.676 -13.792 1.00 97.75 371 THR A O 1
ATOM 2864 N N . GLN A 1 372 ? -4.431 0.975 -12.623 1.00 97.06 372 GLN A N 1
ATOM 2865 C CA . GLN A 1 372 ? -5.553 1.912 -12.691 1.00 97.06 372 GLN A CA 1
ATOM 2866 C C . GLN A 1 372 ? -5.929 2.244 -14.139 1.00 97.06 372 GLN A C 1
ATOM 2868 O O . GLN A 1 372 ? -7.105 2.200 -14.490 1.00 97.06 372 GLN A O 1
ATOM 2873 N N . LEU A 1 373 ? -4.947 2.475 -15.015 1.00 96.25 373 LEU A N 1
ATOM 2874 C CA . LEU A 1 373 ? -5.199 2.696 -16.440 1.00 96.25 373 LEU A CA 1
ATOM 2875 C C . LEU A 1 373 ? -5.910 1.495 -17.081 1.00 96.25 373 LEU A C 1
ATOM 2877 O O . LEU A 1 373 ? -6.927 1.654 -17.752 1.00 96.25 373 LEU A O 1
ATOM 2881 N N . GLN A 1 374 ? -5.396 0.290 -16.835 1.00 95.12 374 GLN A N 1
ATOM 2882 C CA . GLN A 1 374 ? -5.909 -0.962 -17.395 1.00 95.12 374 GLN A CA 1
ATOM 2883 C C . GLN A 1 374 ? -7.292 -1.348 -16.865 1.00 95.12 374 GLN A C 1
ATOM 2885 O O . GLN A 1 374 ? -8.037 -2.065 -17.541 1.00 95.12 374 GLN A O 1
ATOM 2890 N N . THR A 1 375 ? -7.641 -0.884 -15.667 1.00 94.75 375 THR A N 1
ATOM 2891 C CA . THR A 1 375 ? -8.940 -1.155 -15.058 1.00 94.75 375 THR A CA 1
ATOM 2892 C C . THR A 1 375 ? -9.966 -0.070 -15.337 1.00 94.75 375 THR A C 1
ATOM 2894 O O . THR A 1 375 ? -11.131 -0.349 -15.106 1.00 94.75 375 THR A O 1
ATOM 2897 N N . GLY A 1 376 ? -9.603 1.081 -15.915 1.00 93.69 376 GLY A N 1
ATOM 2898 C CA . GLY A 1 376 ? -10.564 2.112 -16.341 1.00 93.69 376 GLY A CA 1
ATOM 2899 C C . GLY A 1 376 ? -10.502 3.435 -15.569 1.00 93.69 376 GLY A C 1
ATOM 2900 O O . GLY A 1 376 ? -11.478 4.181 -15.579 1.00 93.69 376 GLY A O 1
ATOM 2901 N N . HIS A 1 377 ? -9.369 3.737 -14.932 1.00 94.88 377 HIS A N 1
ATOM 2902 C CA . HIS A 1 377 ? -9.116 4.947 -14.136 1.00 94.88 377 HIS A CA 1
ATOM 2903 C C . HIS A 1 377 ? -7.927 5.779 -14.666 1.00 94.88 377 HIS A C 1
ATOM 2905 O O . HIS A 1 377 ? -6.952 6.005 -13.941 1.00 94.88 377 HIS A O 1
ATOM 2911 N N . PRO A 1 378 ? -7.956 6.243 -15.932 1.00 96.25 378 PRO A N 1
ATOM 2912 C CA . PRO A 1 378 ? -6.854 7.008 -16.527 1.00 96.25 378 PRO A CA 1
ATOM 2913 C C . PRO A 1 378 ? -6.543 8.317 -15.781 1.00 96.25 378 PRO A C 1
ATOM 2915 O O . PRO A 1 378 ? -5.403 8.784 -15.782 1.00 96.25 378 PRO A O 1
ATOM 2918 N N . GLU A 1 379 ? -7.531 8.914 -15.116 1.00 96.38 379 GLU A N 1
ATOM 2919 C CA . GLU A 1 379 ? -7.366 10.134 -14.331 1.00 96.38 379 GLU A CA 1
ATOM 2920 C C . GLU A 1 379 ? -6.448 9.953 -13.118 1.00 96.38 379 GLU A C 1
ATOM 2922 O O . GLU A 1 379 ? -5.778 10.906 -12.719 1.00 96.38 379 GLU A O 1
ATOM 2927 N N . GLU A 1 380 ? -6.414 8.760 -12.519 1.00 96.56 380 GLU A N 1
ATOM 2928 C CA . GLU A 1 380 ? -5.506 8.446 -11.412 1.00 96.56 380 GLU A CA 1
ATOM 2929 C C . GLU A 1 380 ? -4.073 8.315 -11.940 1.00 96.56 380 GLU A C 1
ATOM 2931 O O . GLU A 1 380 ? -3.157 8.978 -11.448 1.00 96.56 380 GLU A O 1
ATOM 2936 N N . THR A 1 381 ? -3.911 7.573 -13.041 1.00 98.19 381 THR A N 1
ATOM 2937 C CA . THR A 1 381 ? -2.638 7.403 -13.749 1.00 98.19 381 THR A CA 1
ATOM 2938 C C . THR A 1 381 ? -2.017 8.744 -14.126 1.00 98.19 381 THR A C 1
ATOM 2940 O O . THR A 1 381 ? -0.835 8.980 -13.872 1.00 98.19 381 THR A O 1
ATOM 2943 N N . ARG A 1 382 ? -2.808 9.657 -14.702 1.00 98.50 382 ARG A N 1
ATOM 2944 C CA . ARG A 1 382 ? -2.316 10.980 -15.098 1.00 98.50 382 ARG A CA 1
ATOM 2945 C C . ARG A 1 382 ? -1.818 11.789 -13.904 1.00 98.50 382 ARG A C 1
ATOM 2947 O O . ARG A 1 382 ? -0.754 12.399 -13.999 1.00 98.50 382 ARG A O 1
ATOM 2954 N N . ARG A 1 383 ? -2.542 11.776 -12.778 1.00 98.38 383 ARG A N 1
ATOM 2955 C CA . ARG A 1 383 ? -2.121 12.499 -11.565 1.00 98.38 383 ARG A CA 1
ATOM 2956 C C . ARG A 1 383 ? -0.795 11.979 -11.024 1.00 98.38 383 ARG A C 1
ATOM 2958 O O . ARG A 1 383 ? 0.048 12.792 -10.652 1.00 98.38 383 ARG A O 1
ATOM 2965 N N . PHE A 1 384 ? -0.576 10.666 -11.043 1.00 98.81 384 PHE A N 1
ATOM 2966 C CA . PHE A 1 384 ? 0.712 10.084 -10.668 1.00 98.81 384 PHE A CA 1
ATOM 2967 C C . PHE A 1 384 ? 1.850 10.509 -11.598 1.00 98.81 384 PHE A C 1
ATOM 2969 O O . PHE A 1 384 ? 2.918 10.917 -11.138 1.00 98.81 384 PHE A O 1
ATOM 2976 N N . LEU A 1 385 ? 1.626 10.479 -12.912 1.00 98.81 385 LEU A N 1
ATOM 2977 C CA . LEU A 1 385 ? 2.645 10.888 -13.880 1.00 98.81 385 LEU A CA 1
ATOM 2978 C C . LEU A 1 385 ? 2.981 12.380 -13.758 1.00 98.81 385 LEU A C 1
ATOM 2980 O O . LEU A 1 385 ? 4.147 12.758 -13.855 1.00 98.81 385 LEU A O 1
ATOM 2984 N N . GLU A 1 386 ? 1.988 13.225 -13.475 1.00 98.75 386 GLU A N 1
ATOM 2985 C CA . GLU A 1 386 ? 2.193 14.648 -13.189 1.00 98.75 386 GLU A CA 1
ATOM 2986 C C . GLU A 1 386 ? 2.893 14.884 -11.838 1.00 98.75 386 GLU A C 1
ATOM 2988 O O . GLU A 1 386 ? 3.704 15.806 -11.722 1.00 98.75 386 GLU A O 1
ATOM 2993 N N . PHE A 1 387 ? 2.635 14.049 -10.827 1.00 98.75 387 PHE A N 1
ATOM 2994 C CA . PHE A 1 387 ? 3.377 14.048 -9.564 1.00 98.75 387 PHE A CA 1
ATOM 2995 C C . PHE A 1 387 ? 4.860 13.716 -9.797 1.00 98.75 387 PHE A C 1
ATOM 2997 O O . PHE A 1 387 ? 5.739 14.474 -9.383 1.00 98.75 387 PHE A O 1
ATOM 3004 N N . MET A 1 388 ? 5.146 12.656 -10.558 1.00 98.75 388 MET A N 1
ATOM 3005 C CA . MET A 1 38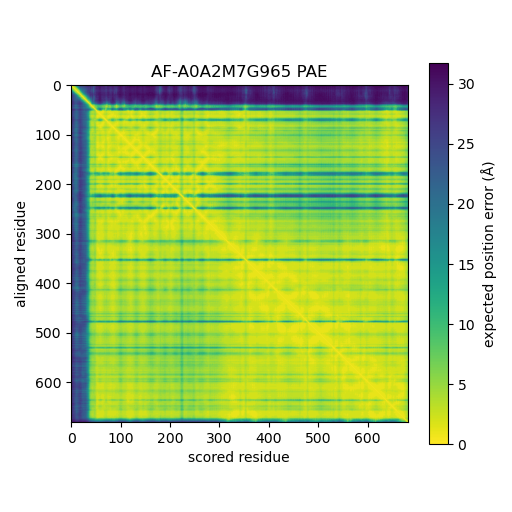8 ? 6.511 12.246 -10.906 1.00 98.75 388 MET A CA 1
ATOM 3006 C C . MET A 1 388 ? 7.229 13.267 -11.794 1.00 98.75 388 MET A C 1
ATOM 3008 O O . MET A 1 388 ? 8.418 13.520 -11.594 1.00 98.75 388 MET A O 1
ATOM 3012 N N . ALA A 1 389 ? 6.519 13.911 -12.725 1.00 98.69 389 ALA A N 1
ATOM 3013 C CA . ALA A 1 389 ? 7.053 15.004 -13.535 1.00 98.69 389 ALA A CA 1
ATOM 3014 C C . ALA A 1 389 ? 7.517 16.189 -12.672 1.00 98.69 389 ALA A C 1
ATOM 3016 O O . ALA A 1 389 ? 8.591 16.743 -12.909 1.00 98.69 389 ALA A O 1
ATOM 3017 N N . LYS A 1 390 ? 6.736 16.557 -11.645 1.00 98.44 390 LYS A N 1
ATOM 3018 C CA . LYS A 1 390 ? 7.096 17.620 -10.688 1.00 98.44 390 LYS A CA 1
ATOM 3019 C C . LYS A 1 390 ? 8.261 17.219 -9.779 1.00 98.44 390 LYS A C 1
ATOM 3021 O O . LYS A 1 390 ? 9.056 18.077 -9.410 1.00 98.44 390 LYS A O 1
ATOM 3026 N N . ALA A 1 391 ? 8.360 15.936 -9.435 1.00 98.19 391 ALA A N 1
ATOM 3027 C CA . ALA A 1 391 ? 9.391 15.390 -8.556 1.00 98.19 391 ALA A CA 1
ATOM 3028 C C . ALA A 1 391 ? 10.752 15.148 -9.247 1.00 98.19 391 ALA A C 1
ATOM 3030 O O . ALA A 1 391 ? 11.742 14.856 -8.565 1.00 98.19 391 ALA A O 1
ATOM 3031 N N . GLN A 1 392 ? 10.823 15.255 -10.584 1.00 98.50 392 GLN A N 1
ATOM 3032 C CA . GLN A 1 392 ? 12.058 15.033 -11.338 1.00 98.50 392 GLN A CA 1
ATOM 3033 C C . GLN A 1 392 ? 13.142 16.037 -10.922 1.00 98.50 392 GLN A C 1
ATOM 3035 O O . GLN A 1 392 ? 12.941 17.255 -10.932 1.00 98.50 392 GLN A O 1
ATOM 3040 N N . LYS A 1 393 ? 14.338 15.529 -10.614 1.00 97.94 393 LYS A N 1
ATOM 3041 C CA . LYS A 1 393 ? 15.491 16.367 -10.276 1.00 97.94 393 LYS A CA 1
ATOM 3042 C C . LYS A 1 393 ? 15.976 17.140 -11.505 1.00 97.94 393 LYS A C 1
ATOM 3044 O O . LYS A 1 393 ? 15.815 16.719 -12.651 1.00 97.94 393 LYS A O 1
ATOM 3049 N N . SER A 1 394 ? 16.674 18.251 -11.277 1.00 96.81 394 SER A N 1
ATOM 3050 C CA . SER A 1 394 ? 17.216 19.097 -12.354 1.00 96.81 394 SER A CA 1
ATOM 3051 C C . SER A 1 394 ? 18.152 18.355 -13.320 1.00 96.81 394 SER A C 1
ATOM 3053 O O . SER A 1 394 ? 18.219 18.708 -14.495 1.00 96.81 394 SER A O 1
ATOM 3055 N N . ASN A 1 395 ? 18.837 17.309 -12.850 1.00 96.75 395 ASN A N 1
ATOM 3056 C CA . ASN A 1 395 ? 19.745 16.479 -13.643 1.00 96.75 395 ASN A CA 1
ATOM 3057 C C . ASN A 1 395 ? 19.049 15.398 -14.497 1.00 96.75 395 ASN A C 1
ATOM 3059 O O . ASN A 1 395 ? 19.743 14.708 -15.252 1.00 96.75 395 ASN A O 1
ATOM 3063 N N . GLY A 1 396 ? 17.724 15.250 -14.370 1.00 98.06 396 GLY A N 1
ATOM 3064 C CA . GLY A 1 396 ? 16.882 14.306 -15.108 1.00 98.06 396 GLY A CA 1
ATOM 3065 C C . GLY A 1 396 ? 16.589 12.974 -14.415 1.00 98.06 396 GLY A C 1
ATOM 3066 O O . GLY A 1 396 ? 15.796 12.202 -14.944 1.00 98.06 396 GLY A O 1
ATOM 3067 N N . GLY A 1 397 ? 17.197 12.706 -13.257 1.00 98.00 397 GLY A N 1
ATOM 3068 C CA . GLY A 1 3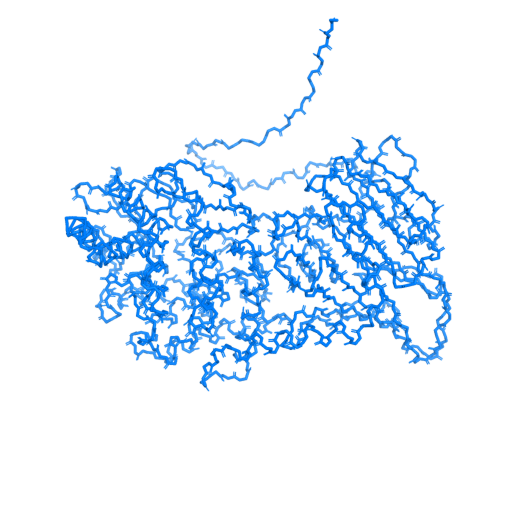97 ? 16.920 11.509 -12.460 1.00 98.00 397 GLY A CA 1
ATOM 3069 C C . GLY A 1 397 ? 15.832 11.728 -11.406 1.00 98.00 397 GLY A C 1
ATOM 3070 O O . GLY A 1 397 ? 15.303 12.831 -11.249 1.00 98.00 397 GLY A O 1
ATOM 3071 N N . TRP A 1 398 ? 15.568 10.676 -10.636 1.00 98.38 398 TRP A N 1
ATOM 3072 C CA . TRP A 1 398 ? 14.699 10.691 -9.460 1.00 98.38 398 TRP A CA 1
ATOM 3073 C C . TRP A 1 398 ? 15.479 10.254 -8.207 1.00 98.38 398 TRP A C 1
ATOM 3075 O O . TRP A 1 398 ? 16.582 9.697 -8.290 1.00 98.38 398 TRP A O 1
ATOM 3085 N N . ALA A 1 399 ? 14.956 10.618 -7.041 1.00 97.81 399 ALA A N 1
ATOM 3086 C CA . ALA A 1 399 ? 15.297 9.996 -5.765 1.00 97.81 399 ALA A CA 1
ATOM 3087 C C . ALA A 1 399 ? 14.661 8.594 -5.698 1.00 97.81 399 ALA A C 1
ATOM 3089 O O . ALA A 1 399 ? 13.784 8.308 -6.505 1.00 97.81 399 ALA A O 1
ATOM 3090 N N . ILE A 1 400 ? 15.084 7.757 -4.744 1.00 96.62 400 ILE A N 1
ATOM 3091 C CA . ILE A 1 400 ? 14.547 6.394 -4.557 1.00 96.62 400 ILE A CA 1
ATOM 3092 C C . ILE A 1 400 ? 13.043 6.436 -4.276 1.00 96.62 400 ILE A C 1
ATOM 3094 O O . ILE A 1 400 ? 12.258 5.668 -4.806 1.00 96.62 400 ILE A O 1
ATOM 3098 N N . ASN A 1 401 ? 12.624 7.345 -3.399 1.00 97.19 401 ASN A N 1
ATOM 3099 C CA . ASN A 1 401 ? 11.229 7.470 -3.018 1.00 97.19 401 ASN A CA 1
ATOM 3100 C C . ASN A 1 401 ? 10.906 8.873 -2.514 1.00 97.19 401 ASN A C 1
ATOM 3102 O O . ASN A 1 401 ? 11.778 9.678 -2.161 1.00 97.19 401 ASN A O 1
ATOM 3106 N N . TYR A 1 402 ? 9.610 9.159 -2.493 1.00 97.88 402 TYR A N 1
ATOM 3107 C CA . TYR A 1 402 ? 9.079 10.483 -2.233 1.00 97.88 402 TYR A CA 1
ATOM 3108 C C . TYR A 1 402 ? 7.993 10.448 -1.170 1.00 97.88 402 TYR A C 1
ATOM 3110 O O . TYR A 1 402 ? 7.143 9.560 -1.119 1.00 97.88 402 TYR A O 1
ATOM 3118 N N . ARG A 1 403 ? 7.980 11.485 -0.343 1.00 96.25 403 ARG A N 1
ATOM 3119 C CA . ARG A 1 403 ? 6.821 11.844 0.468 1.00 96.25 403 ARG A CA 1
ATOM 3120 C C . ARG A 1 403 ? 5.659 12.211 -0.456 1.00 96.25 403 ARG A C 1
ATOM 3122 O O . ARG A 1 403 ? 5.878 12.629 -1.591 1.00 96.25 403 ARG A O 1
ATOM 3129 N N . THR A 1 404 ? 4.421 12.122 0.024 1.00 96.44 404 THR A N 1
ATOM 3130 C CA . THR A 1 404 ? 3.240 12.411 -0.812 1.00 96.44 404 THR A CA 1
ATOM 3131 C C . THR A 1 404 ? 3.129 13.875 -1.249 1.00 96.44 404 THR A C 1
ATOM 3133 O O . THR A 1 404 ? 2.371 14.177 -2.165 1.00 96.44 404 THR A O 1
ATOM 3136 N N . ASP A 1 405 ? 3.919 14.782 -0.668 1.00 95.06 405 ASP A N 1
ATOM 3137 C CA . ASP A 1 405 ? 4.068 16.177 -1.105 1.00 95.06 405 ASP A CA 1
ATOM 3138 C C . ASP A 1 405 ? 5.156 16.390 -2.180 1.00 95.06 405 ASP A C 1
ATOM 3140 O O . ASP A 1 405 ? 5.367 17.515 -2.631 1.00 95.06 405 ASP A O 1
ATOM 3144 N N . GLY A 1 406 ? 5.843 15.325 -2.603 1.00 96.38 406 GLY A N 1
ATOM 3145 C CA . GLY A 1 406 ? 6.867 15.352 -3.649 1.00 96.38 406 GLY A CA 1
ATOM 3146 C C . GLY A 1 406 ? 8.282 15.630 -3.148 1.00 96.38 406 GLY A C 1
ATOM 3147 O O . GLY A 1 406 ? 9.211 15.666 -3.956 1.00 96.38 406 GLY A O 1
ATOM 3148 N N . ARG A 1 407 ? 8.494 15.803 -1.836 1.00 95.81 407 ARG A N 1
ATOM 3149 C CA . ARG A 1 407 ? 9.852 15.895 -1.280 1.00 95.81 407 ARG A CA 1
ATOM 3150 C C . ARG A 1 407 ? 10.517 14.514 -1.272 1.00 95.81 407 ARG A C 1
ATOM 3152 O O . ARG A 1 407 ? 9.872 13.546 -0.862 1.00 95.81 407 ARG A O 1
ATOM 3159 N N . PRO A 1 408 ? 11.790 14.399 -1.688 1.00 96.44 408 PRO A N 1
ATOM 3160 C CA . PRO A 1 408 ? 12.505 13.129 -1.631 1.00 96.44 408 PRO A CA 1
ATOM 3161 C C . PRO A 1 408 ? 12.677 12.681 -0.176 1.00 96.44 408 PRO A C 1
ATOM 3163 O O . PRO A 1 408 ? 12.892 13.514 0.710 1.00 96.44 408 PRO A O 1
ATOM 3166 N N . TRP A 1 409 ? 12.587 11.373 0.062 1.00 94.06 409 TRP A N 1
ATOM 3167 C CA . TRP A 1 409 ? 12.897 10.776 1.360 1.00 94.06 409 TRP A CA 1
ATOM 3168 C C . TRP A 1 409 ? 14.294 10.145 1.348 1.00 94.06 409 TRP A C 1
ATOM 3170 O O . TRP A 1 409 ? 15.174 10.615 2.070 1.00 94.06 409 TRP A O 1
ATOM 3180 N N . TYR A 1 410 ? 14.543 9.175 0.463 1.00 94.56 410 TYR A N 1
ATOM 3181 C CA . TYR A 1 410 ? 15.885 8.648 0.204 1.00 94.56 410 TYR A CA 1
ATOM 3182 C C . TYR A 1 410 ? 16.447 9.140 -1.137 1.00 94.56 410 TYR A C 1
ATOM 3184 O O . TYR A 1 410 ? 15.936 8.808 -2.202 1.00 94.56 410 TYR A O 1
ATOM 3192 N N . ASP A 1 411 ? 17.547 9.897 -1.090 1.00 95.00 411 ASP A N 1
ATOM 3193 C CA . ASP A 1 411 ? 18.365 10.260 -2.257 1.00 95.00 411 ASP A CA 1
ATOM 3194 C C . ASP A 1 411 ? 19.846 10.036 -1.915 1.00 95.00 411 ASP A C 1
ATOM 3196 O O . ASP A 1 411 ? 20.430 10.756 -1.104 1.00 95.00 411 ASP A O 1
ATOM 3200 N N . PHE A 1 412 ? 20.454 9.015 -2.521 1.00 94.62 412 PHE A N 1
ATOM 3201 C CA . PHE A 1 412 ? 21.852 8.630 -2.294 1.00 94.62 412 PHE A CA 1
ATOM 3202 C C . PHE A 1 412 ? 22.795 9.157 -3.386 1.00 94.62 412 PHE A C 1
ATOM 3204 O O . PHE A 1 412 ? 23.975 8.790 -3.439 1.00 94.62 412 PHE A O 1
ATOM 3211 N N . GLY A 1 413 ? 22.283 10.028 -4.259 1.00 93.06 413 GLY A N 1
ATOM 3212 C CA . GLY A 1 413 ? 23.002 10.558 -5.405 1.00 93.06 413 GLY A CA 1
ATOM 3213 C C . GLY A 1 413 ? 22.954 9.636 -6.622 1.00 93.06 413 GLY A C 1
ATOM 3214 O O . GLY A 1 413 ? 22.619 8.455 -6.561 1.00 93.06 413 GLY A O 1
ATOM 3215 N N . ASP A 1 414 ? 23.326 10.193 -7.771 1.00 92.88 414 ASP A N 1
ATOM 3216 C CA . ASP A 1 414 ? 22.950 9.632 -9.072 1.00 92.88 414 ASP A CA 1
ATOM 3217 C C . ASP A 1 414 ? 23.484 8.218 -9.350 1.00 92.88 414 ASP A C 1
ATOM 3219 O O . ASP A 1 414 ? 22.844 7.472 -10.077 1.00 92.88 414 ASP A O 1
ATOM 3223 N N . ARG A 1 415 ? 24.625 7.826 -8.767 1.00 92.31 415 ARG A N 1
ATOM 3224 C CA . ARG A 1 415 ? 25.226 6.481 -8.925 1.00 92.31 415 ARG A CA 1
ATOM 3225 C C . ARG A 1 415 ? 24.617 5.418 -8.002 1.00 92.31 415 ARG A C 1
ATOM 3227 O O . ARG A 1 415 ? 24.850 4.233 -8.211 1.00 92.31 415 ARG A O 1
ATOM 3234 N N . GLN A 1 416 ? 23.920 5.840 -6.948 1.00 92.12 416 GLN A N 1
ATOM 3235 C CA . GLN A 1 416 ? 23.376 4.961 -5.905 1.00 92.12 416 GLN A CA 1
ATOM 3236 C C . GLN A 1 416 ? 21.847 4.994 -5.828 1.00 92.12 416 GLN A C 1
ATOM 3238 O O . GLN A 1 416 ? 21.271 4.273 -5.011 1.00 92.12 416 GLN A O 1
ATOM 3243 N N . ASN A 1 417 ? 21.208 5.808 -6.669 1.00 95.81 417 ASN A N 1
ATOM 3244 C CA . ASN A 1 417 ? 19.779 5.736 -6.928 1.00 95.81 417 ASN A CA 1
ATOM 3245 C C . ASN A 1 417 ? 19.467 4.685 -8.003 1.00 95.81 417 ASN A C 1
ATOM 3247 O O . ASN A 1 417 ? 20.349 4.199 -8.723 1.00 95.81 417 ASN A O 1
ATOM 3251 N N . GLU A 1 418 ? 18.191 4.349 -8.098 1.00 96.75 418 GLU A N 1
ATOM 3252 C CA . GLU A 1 418 ? 17.652 3.302 -8.954 1.00 96.75 418 GLU A CA 1
ATOM 3253 C C . GLU A 1 418 ? 17.400 3.817 -10.370 1.00 96.75 418 GLU A C 1
ATOM 3255 O O . GLU A 1 418 ? 16.625 4.743 -10.604 1.00 96.75 418 GLU A O 1
ATOM 3260 N N . HIS A 1 419 ? 18.103 3.254 -11.353 1.00 98.12 419 HIS A N 1
ATOM 3261 C CA . HIS A 1 419 ? 17.948 3.672 -12.751 1.00 98.12 419 HIS A CA 1
ATOM 3262 C C . HIS A 1 419 ? 16.799 2.956 -13.451 1.00 98.12 419 HIS A C 1
ATOM 3264 O O . HIS A 1 419 ? 16.353 3.433 -14.494 1.00 98.12 419 HIS A O 1
ATOM 3270 N N . ASP A 1 420 ? 16.278 1.866 -12.880 1.00 98.50 420 ASP A N 1
ATOM 3271 C CA . ASP A 1 420 ? 15.038 1.268 -13.373 1.00 98.50 420 ASP A CA 1
ATOM 3272 C C . ASP A 1 420 ? 13.862 2.234 -13.227 1.00 98.50 420 ASP A C 1
ATOM 3274 O O . ASP A 1 420 ? 13.049 2.352 -14.140 1.00 98.50 420 ASP A O 1
ATOM 3278 N N . GLU A 1 421 ? 13.825 3.007 -12.146 1.00 98.31 421 GLU A N 1
ATOM 3279 C CA . GLU A 1 421 ? 12.825 4.045 -11.911 1.00 98.31 421 GLU A CA 1
ATOM 3280 C C . GLU A 1 421 ? 12.875 5.150 -12.971 1.00 98.31 421 GLU A C 1
ATOM 3282 O O . GLU A 1 421 ? 11.853 5.515 -13.558 1.00 98.31 421 GLU A O 1
ATOM 3287 N N . VAL A 1 422 ? 14.086 5.611 -13.304 1.00 98.62 422 VAL A N 1
ATOM 3288 C CA . VAL A 1 422 ? 14.321 6.623 -14.349 1.00 98.62 422 VAL A CA 1
ATOM 3289 C C . VAL A 1 422 ? 13.907 6.108 -15.734 1.00 98.62 422 VAL A C 1
ATOM 3291 O O . VAL A 1 422 ? 13.459 6.895 -16.567 1.00 98.62 422 VAL A O 1
ATOM 3294 N N . GLY A 1 423 ? 14.041 4.802 -15.994 1.00 98.44 423 GLY A N 1
ATOM 3295 C CA . GLY A 1 423 ? 13.566 4.163 -17.227 1.00 98.44 423 GLY A CA 1
ATOM 3296 C C . GLY A 1 423 ? 12.050 3.932 -17.255 1.00 98.44 423 GLY A C 1
ATOM 3297 O O . GLY A 1 423 ? 11.412 4.107 -18.295 1.00 98.44 423 GLY A O 1
ATOM 3298 N N . THR A 1 424 ? 11.462 3.594 -16.106 1.00 98.69 424 THR A N 1
ATOM 3299 C CA . THR A 1 424 ? 10.044 3.226 -15.980 1.00 98.69 424 THR A CA 1
ATOM 3300 C C . THR A 1 424 ? 9.120 4.431 -16.162 1.00 98.69 424 THR A C 1
ATOM 3302 O O . THR A 1 424 ? 8.096 4.306 -16.832 1.00 98.69 424 THR A O 1
ATOM 3305 N N . ILE A 1 425 ? 9.476 5.616 -15.650 1.00 98.69 425 ILE A N 1
ATOM 3306 C CA . ILE A 1 425 ? 8.608 6.804 -15.754 1.00 98.69 425 ILE A CA 1
ATOM 3307 C C . ILE A 1 425 ? 8.349 7.228 -17.217 1.00 98.69 425 ILE A C 1
ATOM 3309 O O . ILE A 1 425 ? 7.178 7.336 -17.594 1.00 98.69 425 ILE A O 1
ATOM 3313 N N . PRO A 1 426 ? 9.365 7.419 -18.086 1.00 98.56 426 PRO A N 1
ATOM 3314 C CA . PRO A 1 426 ? 9.136 7.706 -19.504 1.00 98.56 426 PRO A CA 1
ATOM 3315 C C . PRO A 1 426 ? 8.335 6.621 -20.223 1.00 98.56 426 PRO A C 1
ATOM 3317 O O . PRO A 1 426 ? 7.473 6.945 -21.042 1.00 98.56 426 PRO A O 1
ATOM 3320 N N . TRP A 1 427 ? 8.598 5.347 -19.908 1.00 98.56 427 TRP A N 1
ATOM 3321 C CA . TRP A 1 427 ? 7.826 4.229 -20.446 1.00 98.56 427 TRP A CA 1
ATOM 3322 C C . TRP A 1 427 ? 6.342 4.355 -20.082 1.00 98.56 427 TRP A C 1
ATOM 3324 O O . TRP A 1 427 ? 5.498 4.346 -20.977 1.00 98.56 427 TRP A O 1
ATOM 3334 N N . MET A 1 428 ? 6.025 4.596 -18.808 1.00 98.38 428 MET A N 1
ATOM 3335 C CA . MET A 1 428 ? 4.642 4.730 -18.354 1.00 98.38 428 MET A CA 1
ATOM 3336 C C . MET A 1 428 ? 3.945 5.972 -18.939 1.00 98.38 428 MET A C 1
ATOM 3338 O O . MET A 1 428 ? 2.759 5.911 -19.260 1.00 98.38 428 MET A O 1
ATOM 3342 N N . MET A 1 429 ? 4.661 7.086 -19.150 1.00 98.69 429 MET A N 1
ATOM 3343 C CA . MET A 1 429 ? 4.109 8.272 -19.829 1.00 98.69 429 MET A CA 1
ATOM 3344 C C . MET A 1 429 ? 3.679 7.975 -21.268 1.00 98.69 429 MET A C 1
ATOM 3346 O O . MET A 1 429 ? 2.593 8.381 -21.691 1.00 98.69 429 MET A O 1
ATOM 3350 N N . VAL A 1 430 ? 4.519 7.267 -22.026 1.00 98.12 430 VAL A N 1
ATOM 3351 C CA . VAL A 1 430 ? 4.189 6.875 -23.402 1.00 98.12 430 VAL A CA 1
ATOM 3352 C C . VAL A 1 430 ? 3.069 5.841 -23.417 1.00 98.12 430 VAL A C 1
ATOM 3354 O O . VAL A 1 430 ? 2.171 5.955 -24.250 1.00 98.12 430 VAL A O 1
ATOM 3357 N N . GLU A 1 431 ? 3.070 4.890 -22.483 1.00 96.94 431 GLU A N 1
ATOM 3358 C CA . GLU A 1 431 ? 2.010 3.886 -22.382 1.00 96.94 431 GLU A CA 1
ATOM 3359 C C . GLU A 1 431 ? 0.651 4.514 -22.059 1.00 96.94 431 GLU A C 1
ATOM 3361 O O . GLU A 1 431 ? -0.347 4.216 -22.719 1.00 96.94 431 GLU A O 1
ATOM 3366 N N . TYR A 1 432 ? 0.618 5.477 -21.133 1.00 98.12 432 TYR A N 1
ATOM 3367 C CA . TYR A 1 432 ? -0.576 6.273 -20.859 1.00 98.12 432 TYR A CA 1
ATOM 3368 C C . TYR A 1 432 ? -1.100 6.960 -22.125 1.00 98.12 432 TYR A C 1
ATOM 3370 O O . TYR A 1 432 ? -2.273 6.810 -22.474 1.00 98.12 432 TYR A O 1
ATOM 3378 N N . ALA A 1 433 ? -0.238 7.669 -22.860 1.00 98.00 433 ALA A N 1
ATOM 3379 C CA . ALA A 1 433 ? -0.640 8.364 -24.083 1.00 98.00 433 ALA A CA 1
ATOM 3380 C C . ALA A 1 433 ? -1.100 7.399 -25.189 1.00 98.00 433 ALA A C 1
ATOM 3382 O O . ALA A 1 433 ? -2.026 7.713 -25.938 1.00 98.00 433 ALA A O 1
ATOM 3383 N N . ARG A 1 434 ? -0.490 6.211 -25.272 1.00 95.75 434 ARG A N 1
ATOM 3384 C CA . ARG A 1 434 ? -0.846 5.163 -26.233 1.00 95.75 434 ARG A CA 1
ATOM 3385 C C . ARG A 1 434 ? -2.242 4.609 -25.990 1.00 95.75 434 ARG A C 1
ATOM 3387 O O . ARG A 1 434 ? -2.995 4.460 -26.950 1.00 95.75 434 ARG A O 1
ATOM 3394 N N . GLN A 1 435 ? -2.583 4.327 -24.736 1.00 94.56 435 GLN A N 1
ATOM 3395 C CA . GLN A 1 435 ? -3.877 3.741 -24.384 1.00 94.56 435 GLN A CA 1
ATOM 3396 C C . GLN A 1 435 ? -5.015 4.767 -24.348 1.00 94.56 435 GLN A C 1
ATOM 3398 O O . GLN A 1 435 ? -6.146 4.433 -24.688 1.00 94.56 435 GLN A O 1
ATOM 3403 N N . THR A 1 436 ? -4.730 6.011 -23.958 1.00 96.75 436 THR A N 1
ATOM 3404 C CA . THR A 1 436 ? -5.750 7.072 -23.843 1.00 96.75 436 THR A CA 1
ATOM 3405 C C . THR A 1 436 ? -5.899 7.916 -25.106 1.00 96.75 436 THR A C 1
ATOM 3407 O O . THR A 1 436 ? -6.902 8.603 -25.280 1.00 96.75 436 THR A O 1
ATOM 3410 N N . GLY A 1 437 ? -4.897 7.905 -25.989 1.00 96.81 437 GLY A N 1
ATOM 3411 C CA . GLY A 1 437 ? -4.812 8.825 -27.119 1.00 96.81 437 GLY A CA 1
ATOM 3412 C C . GLY A 1 437 ? -4.380 10.247 -26.737 1.00 96.81 437 GLY A C 1
ATOM 3413 O O . GLY A 1 437 ? -4.364 11.115 -27.613 1.00 96.81 437 GLY A O 1
ATOM 3414 N N . GLU A 1 438 ? -3.992 10.511 -25.479 1.00 97.50 438 GLU A N 1
ATOM 3415 C CA . GLU A 1 438 ? -3.558 11.833 -24.997 1.00 97.50 438 GLU A CA 1
ATOM 3416 C C . GLU A 1 438 ? -2.141 12.224 -25.471 1.00 97.50 438 GLU A C 1
ATOM 3418 O O . GLU A 1 438 ? -1.263 12.636 -24.708 1.00 97.50 438 GLU A O 1
ATOM 3423 N N . TRP A 1 439 ? -1.907 12.156 -26.780 1.00 97.31 439 TRP A N 1
ATOM 3424 C CA . TRP A 1 439 ? -0.633 12.524 -27.392 1.00 97.31 439 TRP A CA 1
ATOM 3425 C C . TRP A 1 439 ? -0.276 13.991 -27.165 1.00 97.31 439 TRP A C 1
ATOM 3427 O O . TRP A 1 439 ? 0.893 14.300 -26.970 1.00 97.31 439 TRP A O 1
ATOM 3437 N N . ALA A 1 440 ? -1.263 14.892 -27.151 1.00 97.56 440 ALA A N 1
ATOM 3438 C CA . ALA A 1 440 ? -1.039 16.310 -26.871 1.00 97.56 440 ALA A CA 1
ATOM 3439 C C . ALA A 1 440 ? -0.496 16.543 -25.451 1.00 97.56 440 ALA A C 1
ATOM 3441 O O . ALA A 1 440 ? 0.378 17.385 -25.264 1.00 97.56 440 ALA A O 1
ATOM 3442 N N . TRP A 1 441 ? -0.955 15.768 -24.464 1.00 98.00 441 TRP A N 1
ATOM 3443 C CA . TRP A 1 441 ? -0.392 15.806 -23.115 1.00 98.00 441 TRP A CA 1
ATOM 3444 C C . TRP A 1 441 ? 1.036 15.255 -23.099 1.00 98.00 441 TRP A C 1
ATOM 3446 O O . TRP A 1 441 ? 1.926 15.899 -22.554 1.00 98.00 441 TRP A O 1
ATOM 3456 N N . LEU A 1 442 ? 1.307 14.141 -23.786 1.00 98.12 442 LEU A N 1
ATOM 3457 C CA . LEU A 1 442 ? 2.674 13.615 -23.895 1.00 98.12 442 LEU A CA 1
ATOM 3458 C C . LEU A 1 442 ? 3.646 14.662 -24.464 1.00 98.12 442 LEU A C 1
ATOM 3460 O O . LEU A 1 442 ? 4.797 14.746 -24.036 1.00 98.12 442 LEU A O 1
ATOM 3464 N N . GLN A 1 443 ? 3.175 15.509 -25.389 1.00 97.12 443 GLN A N 1
ATOM 3465 C CA . GLN A 1 443 ? 3.978 16.605 -25.928 1.00 97.12 443 GLN A CA 1
ATOM 3466 C C . GLN A 1 443 ? 4.393 17.638 -24.882 1.00 97.12 443 GLN A C 1
ATOM 3468 O O . GLN A 1 443 ? 5.489 18.194 -24.990 1.00 97.12 443 GLN A O 1
ATOM 3473 N N . THR A 1 444 ? 3.563 17.886 -23.868 1.00 98.00 444 THR A N 1
ATOM 3474 C CA . THR A 1 444 ? 3.925 18.776 -22.755 1.00 98.00 444 THR A CA 1
ATOM 3475 C C . THR A 1 444 ? 4.905 18.108 -21.790 1.00 98.00 444 THR A C 1
ATOM 3477 O O . THR A 1 444 ? 5.697 18.806 -21.161 1.00 98.00 444 THR A O 1
ATOM 3480 N N . GLN A 1 445 ? 4.931 16.770 -21.740 1.00 98.44 445 GLN A N 1
ATOM 3481 C CA . GLN A 1 445 ? 5.858 15.985 -20.914 1.00 98.44 445 GLN A CA 1
ATOM 3482 C C . GLN A 1 445 ? 7.223 15.723 -21.567 1.00 98.44 445 GLN A C 1
ATOM 3484 O O . GLN A 1 445 ? 8.128 15.202 -20.915 1.00 98.44 445 GLN A O 1
ATOM 3489 N N . TRP A 1 446 ? 7.421 16.110 -22.832 1.00 98.31 446 TRP A N 1
ATOM 3490 C CA . TRP A 1 446 ? 8.692 15.910 -23.537 1.00 98.31 446 TRP A CA 1
ATOM 3491 C C . TRP A 1 446 ? 9.938 16.354 -22.753 1.00 98.31 446 TRP A C 1
ATOM 3493 O O . TRP A 1 446 ? 10.888 15.572 -22.704 1.00 98.31 446 TRP A O 1
ATOM 3503 N N . PRO A 1 447 ? 9.971 17.527 -22.086 1.00 98.62 447 PRO A N 1
ATOM 3504 C CA . PRO A 1 447 ? 11.141 17.925 -21.306 1.00 98.62 447 PRO A CA 1
ATOM 3505 C C . PRO A 1 447 ? 11.503 16.929 -20.196 1.00 98.62 447 PRO A C 1
ATOM 3507 O O . PRO A 1 447 ? 12.686 16.737 -19.923 1.00 98.62 447 PRO A O 1
ATOM 3510 N N . VAL A 1 448 ? 10.510 16.277 -19.580 1.00 98.81 448 VAL A N 1
ATOM 3511 C CA . VAL A 1 448 ? 10.723 15.263 -18.534 1.00 98.81 448 VAL A CA 1
ATOM 3512 C C . VAL A 1 448 ? 11.344 14.007 -19.141 1.00 98.81 448 VAL A C 1
ATOM 3514 O O . VAL A 1 448 ? 12.380 13.533 -18.669 1.00 98.81 448 VAL A O 1
ATOM 3517 N N . ILE A 1 449 ? 10.755 13.516 -20.234 1.00 98.88 449 ILE A N 1
ATOM 3518 C CA . ILE A 1 449 ? 11.208 12.322 -20.965 1.00 98.88 449 ILE A CA 1
ATOM 3519 C C . ILE A 1 449 ? 12.630 12.513 -21.503 1.00 98.88 449 ILE A C 1
ATOM 3521 O O . ILE A 1 449 ? 13.491 11.650 -21.320 1.00 98.88 449 ILE A O 1
ATOM 3525 N N . GLN A 1 450 ? 12.893 13.660 -22.132 1.00 98.81 450 GLN A N 1
ATOM 3526 C CA . GLN A 1 450 ? 14.198 13.992 -22.690 1.00 98.81 450 GLN A CA 1
ATOM 3527 C C . GLN A 1 450 ? 15.264 14.023 -21.593 1.00 98.81 450 GLN A C 1
ATOM 3529 O O . GLN A 1 450 ? 16.302 13.379 -21.728 1.00 98.81 450 GLN A O 1
ATOM 3534 N N . LYS A 1 451 ? 15.002 14.713 -20.474 1.00 98.88 451 LYS A N 1
ATOM 3535 C CA . LYS A 1 451 ? 15.938 14.774 -19.343 1.00 98.88 451 LYS A CA 1
ATOM 3536 C C . LYS A 1 451 ? 16.241 13.396 -18.757 1.00 98.88 451 LYS A C 1
ATOM 3538 O O . LYS A 1 451 ? 17.400 13.134 -18.445 1.00 98.88 451 LYS A O 1
ATOM 3543 N N . ALA A 1 452 ? 15.243 12.518 -18.651 1.00 98.88 452 ALA A N 1
ATOM 3544 C CA . ALA A 1 452 ? 15.436 11.147 -18.182 1.00 98.88 452 ALA A CA 1
ATOM 3545 C C . ALA A 1 452 ? 16.347 10.345 -19.126 1.00 98.88 452 ALA A C 1
ATOM 3547 O O . ALA A 1 452 ? 17.311 9.719 -18.687 1.00 98.88 452 ALA A O 1
ATOM 3548 N N . CYS A 1 453 ? 16.112 10.431 -20.439 1.00 98.88 453 CYS A N 1
ATOM 3549 C CA . CYS A 1 453 ? 16.957 9.763 -21.431 1.00 98.88 453 CYS A CA 1
ATOM 3550 C C . CYS A 1 453 ? 18.395 10.311 -21.416 1.00 98.88 453 CYS A C 1
ATOM 3552 O O . CYS A 1 453 ? 19.356 9.541 -21.410 1.00 98.88 453 CYS A O 1
ATOM 3554 N N . GLU A 1 454 ? 18.569 11.634 -21.355 1.00 98.75 454 GLU A N 1
ATOM 3555 C CA . GLU A 1 454 ? 19.895 12.254 -21.242 1.00 98.75 454 GLU A CA 1
ATOM 3556 C C . GLU A 1 454 ? 20.596 11.921 -19.918 1.00 98.75 454 GLU A C 1
ATOM 3558 O O . GLU A 1 454 ? 21.824 11.830 -19.885 1.00 98.75 454 GLU A O 1
ATOM 3563 N N . PHE A 1 455 ? 19.846 11.715 -18.831 1.00 98.81 455 PHE A N 1
ATOM 3564 C CA . PHE A 1 455 ? 20.384 11.193 -17.577 1.00 98.81 455 PHE A CA 1
ATOM 3565 C C . PHE A 1 455 ? 20.946 9.786 -17.773 1.00 98.81 455 PHE A C 1
ATOM 3567 O O . PHE A 1 455 ? 22.125 9.559 -17.500 1.00 98.81 455 PHE A O 1
ATOM 3574 N N . LEU A 1 456 ? 20.137 8.867 -18.302 1.00 98.81 456 LEU A N 1
ATOM 3575 C CA . LEU A 1 456 ? 20.490 7.454 -18.462 1.00 98.81 456 LEU A CA 1
ATOM 3576 C C . LEU A 1 456 ? 21.673 7.240 -19.412 1.00 98.81 456 LEU A C 1
ATOM 3578 O O . LEU A 1 456 ? 22.510 6.373 -19.170 1.00 98.81 456 LEU A O 1
ATOM 3582 N N . LEU A 1 457 ? 21.810 8.073 -20.449 1.00 98.75 457 LEU A N 1
ATOM 3583 C CA . LEU A 1 457 ? 22.954 8.020 -21.367 1.00 98.75 457 LEU A CA 1
ATOM 3584 C C . LEU A 1 457 ? 24.305 8.238 -20.674 1.00 98.75 457 LEU A C 1
ATOM 3586 O O . LEU A 1 457 ? 25.314 7.736 -21.164 1.00 98.75 457 LEU A O 1
ATOM 3590 N N . ARG A 1 458 ? 24.346 8.944 -19.535 1.00 97.94 458 ARG A N 1
ATOM 3591 C CA . ARG A 1 458 ? 25.584 9.133 -18.754 1.00 97.94 458 ARG A CA 1
ATOM 3592 C C . ARG A 1 458 ? 26.029 7.871 -18.015 1.00 97.94 458 ARG A C 1
ATOM 3594 O O . ARG A 1 458 ? 27.187 7.790 -17.618 1.00 97.94 458 ARG A O 1
ATOM 3601 N N . PHE A 1 459 ? 25.118 6.918 -17.829 1.00 97.81 459 PHE A N 1
ATOM 3602 C CA . PHE A 1 459 ? 25.344 5.657 -17.120 1.00 97.81 459 PHE A CA 1
ATOM 3603 C C . PHE A 1 459 ? 25.428 4.456 -18.060 1.00 97.81 459 PHE A C 1
ATOM 3605 O O . PHE A 1 459 ? 25.560 3.329 -17.598 1.00 97.81 459 PHE A O 1
ATOM 3612 N N . GLN A 1 460 ? 25.351 4.671 -19.375 1.00 98.00 460 GLN A N 1
ATOM 3613 C CA . GLN A 1 460 ? 25.563 3.604 -20.340 1.00 98.00 460 GLN A CA 1
ATOM 3614 C C . GLN A 1 460 ? 27.063 3.321 -20.481 1.00 98.00 460 GLN A C 1
ATOM 3616 O O . GLN A 1 460 ? 27.811 4.129 -21.034 1.00 98.00 460 GLN A O 1
ATOM 3621 N N . ASP A 1 461 ? 27.497 2.157 -19.999 1.00 96.50 461 ASP A N 1
ATOM 3622 C CA . ASP A 1 461 ? 28.876 1.695 -20.116 1.00 96.50 461 ASP A CA 1
ATOM 3623 C C . ASP A 1 461 ? 29.250 1.520 -21.593 1.00 96.50 461 ASP A C 1
ATOM 3625 O O . ASP A 1 461 ? 28.590 0.804 -22.349 1.00 96.50 461 ASP A O 1
ATOM 3629 N N . SER A 1 462 ? 30.332 2.170 -22.017 1.00 94.31 462 SER A N 1
ATOM 3630 C CA . SER A 1 462 ? 30.729 2.222 -23.430 1.00 94.31 462 SER A CA 1
ATOM 3631 C C . SER A 1 462 ? 31.187 0.874 -23.986 1.00 94.31 462 SER A C 1
ATOM 3633 O O . SER A 1 462 ? 31.148 0.668 -25.198 1.00 94.31 462 SER A O 1
ATOM 3635 N N . ARG A 1 463 ? 31.622 -0.042 -23.116 1.00 93.38 463 ARG A N 1
ATOM 3636 C CA . ARG A 1 463 ? 32.118 -1.363 -23.503 1.00 93.38 463 ARG A CA 1
ATOM 3637 C C . ARG A 1 463 ? 31.000 -2.393 -23.586 1.00 93.38 463 ARG A C 1
ATOM 3639 O O . ARG A 1 463 ? 30.960 -3.160 -24.539 1.00 93.38 463 ARG A O 1
ATOM 3646 N N . THR A 1 464 ? 30.153 -2.454 -22.566 1.00 96.69 464 THR A N 1
ATOM 3647 C CA . THR A 1 464 ? 29.121 -3.490 -22.436 1.00 96.69 464 THR A CA 1
ATOM 3648 C C . THR A 1 464 ? 27.764 -3.042 -22.967 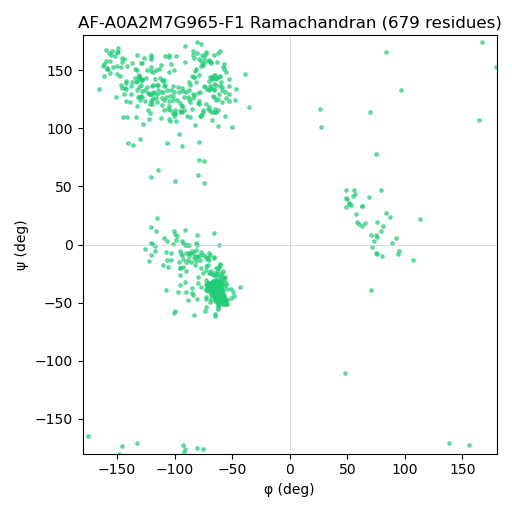1.00 96.69 464 THR A C 1
ATOM 3650 O O . THR A 1 464 ? 26.922 -3.884 -23.251 1.00 96.69 464 THR A O 1
ATOM 3653 N N . GLY A 1 465 ? 27.527 -1.731 -23.087 1.00 97.75 465 GLY A N 1
ATOM 3654 C CA . GLY A 1 465 ? 26.221 -1.157 -23.419 1.00 97.75 465 GLY A CA 1
ATOM 3655 C C . GLY A 1 465 ? 25.215 -1.172 -22.263 1.00 97.75 465 GLY A C 1
ATOM 3656 O O . GLY A 1 465 ? 24.144 -0.576 -22.399 1.00 97.75 465 GLY A O 1
ATOM 3657 N N . LEU A 1 466 ? 25.556 -1.818 -21.143 1.00 98.38 466 LEU A N 1
ATOM 3658 C CA . LEU A 1 466 ? 24.727 -1.921 -19.948 1.00 98.38 466 LEU A CA 1
ATOM 3659 C C . LEU A 1 466 ? 24.676 -0.603 -19.163 1.00 98.38 466 LEU A C 1
ATOM 3661 O O . LEU A 1 466 ? 25.575 0.230 -19.255 1.00 98.38 466 LEU A O 1
ATOM 3665 N N . ILE A 1 467 ? 23.633 -0.438 -18.355 1.00 98.19 467 ILE A N 1
ATOM 3666 C CA . ILE A 1 467 ? 23.431 0.715 -17.477 1.00 98.19 467 ILE A CA 1
ATOM 3667 C C . ILE A 1 467 ? 24.016 0.441 -16.099 1.00 98.19 467 ILE A C 1
ATOM 3669 O O . ILE A 1 467 ? 23.679 -0.554 -15.459 1.00 98.19 467 ILE A O 1
ATOM 3673 N N . GLY A 1 468 ? 24.863 1.342 -15.625 1.00 94.88 468 GLY A N 1
ATOM 3674 C CA . GLY A 1 468 ? 25.355 1.347 -14.260 1.00 94.88 468 GLY A CA 1
ATOM 3675 C C . GLY A 1 468 ? 26.540 2.299 -14.089 1.00 94.88 468 GLY A C 1
ATOM 3676 O O . GLY A 1 468 ? 27.037 2.878 -15.055 1.00 94.88 468 GLY A O 1
ATOM 3677 N N . PRO A 1 469 ? 27.024 2.485 -12.858 1.00 95.56 469 PRO A N 1
ATOM 3678 C CA . PRO A 1 469 ? 26.529 1.874 -11.626 1.00 95.56 469 PRO A CA 1
ATOM 3679 C C . PRO A 1 469 ? 25.149 2.380 -11.202 1.00 95.56 469 PRO A C 1
ATOM 3681 O O . PRO A 1 469 ? 24.852 3.565 -11.354 1.00 95.56 469 PRO A O 1
ATOM 3684 N N . THR A 1 470 ? 24.346 1.481 -10.634 1.00 96.00 470 THR A N 1
ATOM 3685 C CA . THR A 1 470 ? 23.023 1.774 -10.072 1.00 96.00 470 THR A CA 1
ATOM 3686 C C . THR A 1 470 ? 22.691 0.844 -8.894 1.00 96.00 470 THR A C 1
ATOM 3688 O O . THR A 1 470 ? 23.411 -0.124 -8.618 1.00 96.00 470 THR A O 1
ATOM 3691 N N . ARG A 1 471 ? 21.624 1.163 -8.160 1.00 96.19 471 ARG A N 1
ATOM 3692 C CA . ARG A 1 471 ? 21.022 0.305 -7.131 1.00 96.19 471 ARG A CA 1
ATOM 3693 C C . ARG A 1 471 ? 20.038 -0.679 -7.771 1.00 96.19 471 ARG A C 1
ATOM 3695 O O . ARG A 1 471 ? 19.422 -0.358 -8.784 1.00 96.19 471 ARG A O 1
ATOM 3702 N N . ASP A 1 472 ? 19.962 -1.891 -7.228 1.00 95.06 472 ASP A N 1
ATOM 3703 C CA . ASP A 1 472 ? 19.011 -2.908 -7.685 1.00 95.06 472 ASP A CA 1
ATOM 3704 C C . ASP A 1 472 ? 17.600 -2.652 -7.141 1.00 95.06 472 ASP A C 1
ATOM 3706 O O . ASP A 1 472 ? 17.465 -2.008 -6.110 1.00 95.06 472 ASP A O 1
ATOM 3710 N N . LEU A 1 473 ? 16.570 -3.226 -7.773 1.00 95.12 473 LEU A N 1
ATOM 3711 C CA . LEU A 1 473 ? 15.162 -2.996 -7.411 1.00 95.12 473 LEU A CA 1
ATOM 3712 C C . LEU A 1 473 ? 14.771 -3.401 -5.978 1.00 95.12 473 LEU A C 1
ATOM 3714 O O . LEU A 1 473 ? 13.690 -3.042 -5.518 1.00 95.12 473 LEU A O 1
ATOM 3718 N N . TRP A 1 474 ? 15.579 -4.231 -5.308 1.00 94.56 474 TRP A N 1
ATOM 3719 C CA . TRP A 1 474 ? 15.349 -4.623 -3.915 1.00 94.56 474 TRP A CA 1
ATOM 3720 C C . TRP A 1 474 ? 16.089 -3.731 -2.920 1.00 94.56 474 TRP A C 1
ATOM 3722 O O . TRP A 1 474 ? 16.053 -4.006 -1.723 1.00 94.56 474 TRP A O 1
ATOM 3732 N N . GLU A 1 475 ? 16.784 -2.702 -3.406 1.00 92.06 475 GLU A N 1
ATOM 3733 C CA . GLU A 1 475 ? 17.554 -1.731 -2.635 1.00 92.06 475 GLU A CA 1
ATOM 3734 C C . GLU A 1 475 ? 18.739 -2.299 -1.833 1.00 92.06 475 GLU A C 1
ATOM 3736 O O . GLU A 1 475 ? 19.298 -1.613 -0.972 1.00 92.06 475 GLU A O 1
ATOM 3741 N N . LEU A 1 476 ? 19.188 -3.524 -2.128 1.00 86.44 476 LEU A N 1
ATOM 3742 C CA . LEU A 1 476 ? 20.188 -4.243 -1.325 1.00 86.44 476 LEU A CA 1
ATOM 3743 C C . LEU A 1 476 ? 21.615 -4.093 -1.846 1.00 86.44 476 LEU A C 1
ATOM 3745 O O . LEU A 1 476 ? 22.578 -4.133 -1.082 1.00 86.44 476 LEU A O 1
ATOM 3749 N N . SER A 1 477 ? 21.767 -4.030 -3.163 1.00 86.38 477 SER A N 1
ATOM 3750 C CA . SER A 1 477 ? 23.038 -4.062 -3.871 1.00 86.38 477 SER A CA 1
ATOM 3751 C C . SER A 1 477 ? 23.187 -2.777 -4.673 1.00 86.38 477 SER A C 1
ATOM 3753 O O . SER A 1 477 ? 22.290 -2.364 -5.406 1.00 86.38 477 SER A O 1
ATOM 3755 N N . THR A 1 478 ? 24.329 -2.118 -4.515 1.00 83.38 478 THR A N 1
ATOM 3756 C CA . THR A 1 478 ? 24.617 -0.846 -5.175 1.00 83.38 478 THR A CA 1
ATOM 3757 C C . THR A 1 478 ? 25.845 -0.970 -6.054 1.00 83.38 478 THR A C 1
ATOM 3759 O O . THR A 1 478 ? 26.677 -1.853 -5.867 1.00 83.38 478 THR A O 1
ATOM 3762 N N . SER A 1 479 ? 25.992 -0.009 -6.958 1.00 78.81 479 SER A N 1
ATOM 3763 C CA . SER A 1 479 ? 27.227 0.244 -7.700 1.00 78.81 479 SER A CA 1
ATOM 3764 C C . SER A 1 479 ? 27.562 -0.731 -8.833 1.00 78.81 479 SER A C 1
ATOM 3766 O O . SER A 1 479 ? 28.694 -0.737 -9.304 1.00 78.81 479 SER A O 1
ATOM 3768 N N . ASP A 1 480 ? 26.578 -1.471 -9.338 1.00 91.31 480 ASP A N 1
ATOM 3769 C CA . ASP A 1 480 ? 26.744 -2.418 -10.446 1.00 91.31 480 ASP A CA 1
ATOM 3770 C C . ASP A 1 480 ? 25.639 -2.248 -11.499 1.00 91.31 480 ASP A C 1
ATOM 3772 O O . ASP A 1 480 ? 24.900 -1.260 -11.484 1.00 91.31 480 ASP A O 1
ATOM 3776 N N . SER A 1 481 ? 25.568 -3.171 -12.460 1.00 97.12 481 SER A N 1
ATOM 3777 C CA . SER A 1 481 ? 24.537 -3.195 -13.493 1.00 97.12 481 SER A CA 1
ATOM 3778 C C . SER A 1 481 ? 23.568 -4.357 -13.276 1.00 97.12 481 SER A C 1
ATOM 3780 O O . SER A 1 481 ? 23.995 -5.507 -13.222 1.00 97.12 481 SER A O 1
ATOM 3782 N N . TRP A 1 482 ? 22.265 -4.087 -13.181 1.00 97.88 482 TRP A N 1
ATOM 3783 C CA . TRP A 1 482 ? 21.253 -5.101 -12.842 1.00 97.88 482 TRP A CA 1
ATOM 3784 C C . TRP A 1 482 ? 20.356 -5.437 -14.029 1.00 97.88 482 TRP A C 1
ATOM 3786 O O . TRP A 1 482 ? 19.971 -4.553 -14.798 1.00 97.88 482 TRP A O 1
ATOM 3796 N N . THR A 1 483 ? 20.005 -6.713 -14.188 1.00 98.38 483 THR A N 1
ATOM 3797 C CA . THR A 1 483 ? 19.231 -7.195 -15.343 1.00 98.38 483 THR A CA 1
ATOM 3798 C C . THR A 1 483 ? 17.856 -6.536 -15.420 1.00 98.38 483 THR A C 1
ATOM 3800 O O . THR A 1 483 ? 17.480 -6.038 -16.483 1.00 98.38 483 THR A O 1
ATOM 3803 N N . TYR A 1 484 ? 17.145 -6.443 -14.291 1.00 98.38 484 TYR A N 1
ATOM 3804 C CA . TYR A 1 484 ? 15.871 -5.727 -14.206 1.00 98.38 484 TYR A CA 1
ATOM 3805 C C . TYR A 1 484 ? 16.004 -4.252 -14.619 1.00 98.38 484 TYR A C 1
ATOM 3807 O O . TYR A 1 484 ? 15.236 -3.768 -15.452 1.00 98.38 484 TYR A O 1
ATOM 3815 N N . SER A 1 485 ? 17.017 -3.546 -14.106 1.00 98.38 485 SER A N 1
ATOM 3816 C CA . SER A 1 485 ? 17.205 -2.123 -14.404 1.00 98.38 485 SER A CA 1
ATOM 3817 C C . SER A 1 485 ? 17.554 -1.859 -15.861 1.00 98.38 485 SER A C 1
ATOM 3819 O O . SER A 1 485 ? 17.040 -0.913 -16.454 1.00 98.38 485 SER A O 1
ATOM 3821 N N . ASN A 1 486 ? 18.346 -2.730 -16.485 1.00 98.81 486 ASN A N 1
ATOM 3822 C CA . ASN A 1 486 ? 18.596 -2.646 -17.922 1.00 98.81 486 ASN A CA 1
ATOM 3823 C C . ASN A 1 486 ? 17.318 -2.865 -18.747 1.00 98.81 486 ASN A C 1
ATOM 3825 O O . ASN A 1 486 ? 17.129 -2.180 -19.750 1.00 98.81 486 ASN A O 1
ATOM 3829 N N . ALA A 1 487 ? 16.424 -3.767 -18.326 1.00 98.81 487 ALA A N 1
ATOM 3830 C CA . ALA A 1 487 ? 15.137 -3.961 -18.995 1.00 98.81 487 ALA A CA 1
ATOM 3831 C C . ALA A 1 487 ? 14.278 -2.684 -18.938 1.00 98.81 487 ALA A C 1
ATOM 3833 O O . ALA A 1 487 ? 13.806 -2.208 -19.970 1.00 98.81 487 ALA A O 1
ATOM 3834 N N . ALA A 1 488 ? 14.151 -2.078 -17.756 1.00 98.81 488 ALA A N 1
ATOM 3835 C CA . ALA A 1 488 ? 13.409 -0.832 -17.572 1.00 98.81 488 ALA A CA 1
ATOM 3836 C C . ALA A 1 488 ? 13.993 0.333 -18.389 1.00 98.81 488 ALA A C 1
ATOM 3838 O O . ALA A 1 488 ? 13.259 1.078 -19.039 1.00 98.81 488 ALA A O 1
ATOM 3839 N N . VAL A 1 489 ? 15.322 0.472 -18.423 1.00 98.88 489 VAL A N 1
ATOM 3840 C CA . VAL A 1 489 ? 15.992 1.524 -19.204 1.00 98.88 489 VAL A CA 1
ATOM 3841 C C . VAL A 1 489 ? 15.881 1.287 -20.711 1.00 98.88 489 VAL A C 1
ATOM 3843 O O . VAL A 1 489 ? 15.705 2.250 -21.459 1.00 98.88 489 VAL A O 1
ATOM 3846 N N . PHE A 1 490 ? 15.917 0.034 -21.175 1.00 98.94 490 PHE A N 1
ATOM 3847 C CA . PHE A 1 490 ? 15.612 -0.291 -22.570 1.00 98.94 490 PHE A CA 1
ATOM 3848 C C . PHE A 1 490 ? 14.233 0.256 -22.968 1.00 98.94 490 PHE A C 1
ATOM 3850 O O . PHE A 1 490 ? 14.128 0.995 -23.952 1.00 98.94 490 PHE A O 1
ATOM 3857 N N . ALA A 1 491 ? 13.199 -0.031 -22.171 1.00 98.75 491 ALA A N 1
ATOM 3858 C CA . ALA A 1 491 ? 11.851 0.478 -22.415 1.00 98.75 491 ALA A CA 1
ATOM 3859 C C . ALA A 1 491 ? 11.784 2.011 -22.335 1.00 98.75 491 ALA A C 1
ATOM 3861 O O . ALA A 1 491 ? 11.180 2.641 -23.204 1.00 98.75 491 ALA A O 1
ATOM 3862 N N . GLY A 1 492 ? 12.469 2.623 -21.364 1.00 98.75 492 GLY A N 1
ATOM 3863 C CA . GLY A 1 492 ? 12.574 4.078 -21.237 1.00 98.75 492 GLY A CA 1
ATOM 3864 C C . GLY A 1 492 ? 13.187 4.749 -22.470 1.00 98.75 492 GLY A C 1
ATOM 3865 O O . GLY A 1 492 ? 12.649 5.739 -22.966 1.00 98.75 492 GLY A O 1
ATOM 3866 N N . PHE A 1 493 ? 14.257 4.183 -23.040 1.00 98.94 493 PHE A N 1
ATOM 3867 C CA . PHE A 1 493 ? 14.843 4.690 -24.284 1.00 98.94 493 PHE A CA 1
ATOM 3868 C C . PHE A 1 493 ? 13.936 4.483 -25.500 1.00 98.94 493 PHE A C 1
ATOM 3870 O O . PHE A 1 493 ? 13.836 5.384 -26.337 1.00 98.94 493 PHE A O 1
ATOM 3877 N N . LYS A 1 494 ? 13.240 3.341 -25.609 1.00 98.88 494 LYS A N 1
ATOM 3878 C CA . LYS A 1 494 ? 12.251 3.127 -26.682 1.00 98.88 494 LYS A CA 1
ATOM 3879 C C . LYS A 1 494 ? 11.097 4.128 -26.584 1.00 98.88 494 LYS A C 1
ATOM 3881 O O . LYS A 1 494 ? 10.707 4.698 -27.603 1.00 98.88 494 LYS A O 1
ATOM 3886 N N . ALA A 1 495 ? 10.617 4.400 -25.373 1.00 98.56 495 ALA A N 1
ATOM 3887 C CA . ALA A 1 495 ? 9.607 5.416 -25.101 1.00 98.56 495 ALA A CA 1
ATOM 3888 C C . ALA A 1 495 ? 10.108 6.826 -25.461 1.00 98.56 495 ALA A C 1
ATOM 3890 O O . ALA A 1 495 ? 9.432 7.564 -26.181 1.00 98.56 495 ALA A O 1
ATOM 3891 N N . GLY A 1 496 ? 11.335 7.171 -25.059 1.00 98.75 496 GLY A N 1
ATOM 3892 C CA . GLY A 1 496 ? 11.988 8.420 -25.447 1.00 98.75 496 GLY A CA 1
ATOM 3893 C C . GLY A 1 496 ? 12.098 8.587 -26.962 1.00 98.75 496 GLY A C 1
ATOM 3894 O O . GLY A 1 496 ? 11.798 9.659 -27.488 1.00 98.75 496 GLY A O 1
ATOM 3895 N N . ALA A 1 497 ? 12.469 7.524 -27.680 1.00 98.81 497 ALA A N 1
ATOM 3896 C CA . ALA A 1 497 ? 12.556 7.538 -29.136 1.00 98.81 497 ALA A CA 1
ATOM 3897 C C . ALA A 1 497 ? 11.188 7.751 -29.808 1.00 98.81 497 ALA A C 1
ATOM 3899 O O . ALA A 1 497 ? 11.088 8.520 -30.768 1.00 98.81 497 ALA A O 1
ATOM 3900 N N . GLU A 1 498 ? 10.125 7.118 -29.299 1.00 98.31 498 GLU A N 1
ATOM 3901 C CA . GLU A 1 498 ? 8.762 7.332 -29.799 1.00 98.31 498 GLU A CA 1
ATOM 3902 C C . GLU A 1 498 ? 8.296 8.777 -29.569 1.00 98.31 498 GLU A C 1
ATOM 3904 O O . GLU A 1 498 ? 7.828 9.431 -30.508 1.00 98.31 498 GLU A O 1
ATOM 3909 N N . ALA A 1 499 ? 8.462 9.296 -28.348 1.00 98.44 499 ALA A N 1
ATOM 3910 C CA . ALA A 1 499 ? 8.090 10.666 -28.008 1.00 98.44 499 ALA A CA 1
ATOM 3911 C C . ALA A 1 499 ? 8.844 11.689 -28.880 1.00 98.44 499 ALA A C 1
ATOM 3913 O O . ALA A 1 499 ? 8.229 12.611 -29.422 1.00 98.44 499 ALA A O 1
ATOM 3914 N N . ALA A 1 500 ? 10.147 11.476 -29.095 1.00 98.56 500 ALA A N 1
ATOM 3915 C CA . ALA A 1 500 ? 10.986 12.303 -29.960 1.00 98.56 500 ALA A CA 1
ATOM 3916 C C . ALA A 1 500 ? 10.497 12.298 -31.417 1.00 98.56 500 ALA A C 1
ATOM 3918 O O . ALA A 1 500 ? 10.330 13.352 -32.033 1.00 98.56 500 ALA A O 1
ATOM 3919 N N . ARG A 1 501 ? 10.201 11.116 -31.974 1.00 98.00 501 ARG A N 1
ATOM 3920 C CA . ARG A 1 501 ? 9.733 10.978 -33.362 1.00 98.00 501 ARG A CA 1
ATOM 3921 C C . ARG A 1 501 ? 8.412 11.707 -33.588 1.00 98.00 501 ARG A C 1
ATOM 3923 O O . ARG A 1 501 ? 8.262 12.408 -34.584 1.00 98.00 501 ARG A O 1
ATOM 3930 N N . ARG A 1 502 ? 7.477 11.603 -32.638 1.00 96.25 502 ARG A N 1
ATOM 3931 C CA . ARG A 1 502 ? 6.182 12.305 -32.694 1.00 96.25 502 ARG A CA 1
ATOM 3932 C C . ARG A 1 502 ? 6.319 13.830 -32.650 1.00 96.25 502 ARG A C 1
ATOM 3934 O O . ARG A 1 502 ? 5.400 14.521 -33.073 1.00 96.25 502 ARG A O 1
ATOM 3941 N N . ARG A 1 503 ? 7.449 14.345 -32.160 1.00 95.81 503 ARG A N 1
ATOM 3942 C CA . ARG A 1 503 ? 7.795 15.776 -32.155 1.00 95.81 503 ARG A CA 1
ATOM 3943 C C . ARG A 1 503 ? 8.515 16.264 -33.398 1.00 95.81 503 ARG A C 1
ATOM 3945 O O . ARG A 1 503 ? 8.661 17.469 -33.562 1.00 95.81 503 ARG A O 1
ATOM 3952 N N . GLY A 1 504 ? 9.007 15.351 -34.230 1.00 97.00 504 GLY A N 1
ATOM 3953 C CA . GLY A 1 504 ? 9.971 15.680 -35.277 1.00 97.00 504 GLY A CA 1
ATOM 3954 C C . GLY A 1 504 ? 11.414 15.830 -34.774 1.00 97.00 504 GLY A C 1
ATOM 3955 O O . GLY A 1 504 ? 12.274 16.258 -35.539 1.00 97.00 504 GLY A O 1
ATOM 3956 N N . GLU A 1 505 ? 11.718 15.430 -33.533 1.00 97.88 505 GLU A N 1
ATOM 3957 C CA . GLU A 1 505 ? 13.069 15.449 -32.943 1.00 97.88 505 GLU A CA 1
ATOM 3958 C C . GLU A 1 505 ? 13.887 14.232 -33.416 1.00 97.88 505 GLU A C 1
ATOM 3960 O O . GLU A 1 505 ? 14.307 13.371 -32.636 1.00 97.88 505 GLU A O 1
ATOM 3965 N N . ASN A 1 506 ? 14.084 14.119 -34.731 1.00 97.81 506 ASN A N 1
ATOM 3966 C CA . ASN A 1 506 ? 14.612 12.911 -35.375 1.00 97.81 506 ASN A CA 1
ATOM 3967 C C . ASN A 1 506 ? 16.009 12.505 -34.873 1.00 97.81 506 ASN A C 1
ATOM 3969 O O . ASN A 1 506 ? 16.283 11.315 -34.722 1.00 97.81 506 ASN A O 1
ATOM 3973 N N . ALA A 1 507 ? 16.878 13.476 -34.569 1.00 98.44 507 ALA A N 1
ATOM 3974 C CA . ALA A 1 507 ? 18.213 13.204 -34.034 1.00 98.44 507 ALA A CA 1
ATOM 3975 C C . ALA A 1 507 ? 18.153 12.568 -32.633 1.00 98.44 507 ALA A C 1
ATOM 3977 O O . ALA A 1 507 ? 18.858 11.595 -32.361 1.00 98.44 507 ALA A O 1
ATOM 3978 N N . ALA A 1 508 ? 17.276 13.072 -31.757 1.00 98.56 508 ALA A N 1
ATOM 3979 C CA . ALA A 1 508 ? 17.053 12.485 -30.438 1.00 98.56 508 ALA A CA 1
ATOM 3980 C C . ALA A 1 508 ? 16.433 11.085 -30.561 1.00 98.56 508 ALA A C 1
ATOM 3982 O O . ALA A 1 508 ? 16.894 10.154 -29.903 1.00 98.56 508 ALA A O 1
ATOM 3983 N N . ALA A 1 509 ? 15.463 10.912 -31.468 1.00 98.81 509 ALA A N 1
ATOM 3984 C CA . ALA A 1 509 ? 14.835 9.618 -31.724 1.00 98.81 509 ALA A CA 1
ATOM 3985 C C . ALA A 1 509 ? 15.864 8.543 -32.109 1.00 98.81 509 ALA A C 1
ATOM 3987 O O . ALA A 1 509 ? 15.907 7.480 -31.491 1.00 98.81 509 ALA A O 1
ATOM 3988 N N . GLN A 1 510 ? 16.741 8.842 -33.074 1.00 98.81 510 GLN A N 1
ATOM 3989 C CA . GLN A 1 510 ? 17.809 7.931 -33.501 1.00 98.81 510 GLN A CA 1
ATOM 3990 C C . GLN A 1 510 ? 18.811 7.644 -32.376 1.00 98.81 510 GLN A C 1
ATOM 3992 O O . GLN A 1 510 ? 19.225 6.499 -32.191 1.00 98.81 510 GLN A O 1
ATOM 3997 N N . ARG A 1 511 ? 19.189 8.667 -31.599 1.00 98.75 511 ARG A N 1
ATOM 3998 C CA . ARG A 1 511 ? 20.131 8.520 -30.481 1.00 98.75 511 ARG A CA 1
ATOM 3999 C C . ARG A 1 511 ? 19.589 7.591 -29.395 1.00 98.75 511 ARG A C 1
ATOM 4001 O O . ARG A 1 511 ? 20.333 6.730 -28.923 1.00 98.75 511 ARG A O 1
ATOM 4008 N N . TYR A 1 512 ? 18.324 7.752 -29.009 1.00 98.88 512 TYR A N 1
ATOM 4009 C CA . TYR A 1 512 ? 17.691 6.917 -27.985 1.00 98.88 512 TYR A CA 1
ATOM 4010 C C . TYR A 1 512 ? 17.416 5.502 -28.495 1.00 98.88 512 TYR A C 1
ATOM 4012 O O . TYR A 1 512 ? 17.654 4.542 -27.768 1.00 98.88 512 TYR A O 1
ATOM 4020 N N . GLU A 1 513 ? 17.036 5.340 -29.763 1.00 98.81 513 GLU A N 1
ATOM 4021 C CA .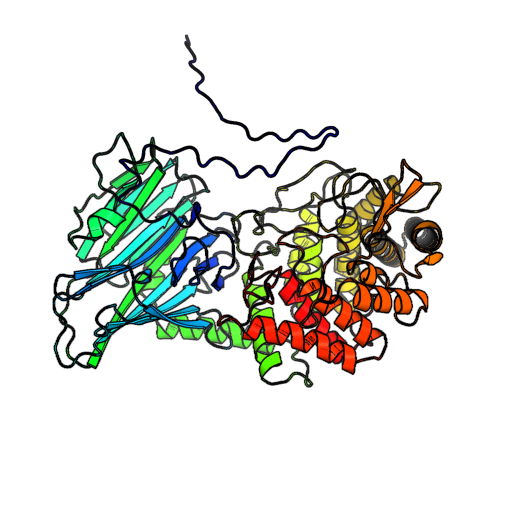 GLU A 1 513 ? 16.887 4.018 -30.381 1.00 98.81 513 GLU A CA 1
ATOM 4022 C C . GLU A 1 513 ? 18.218 3.249 -30.413 1.00 98.81 513 GLU A C 1
ATOM 4024 O O . GLU A 1 513 ? 18.280 2.103 -29.972 1.00 98.81 513 GLU A O 1
ATOM 4029 N N . ALA A 1 514 ? 19.315 3.902 -30.810 1.00 98.81 514 ALA A N 1
ATOM 4030 C CA . ALA A 1 514 ? 20.647 3.300 -30.762 1.00 98.81 514 ALA A CA 1
ATOM 4031 C C . ALA A 1 514 ? 21.094 2.958 -29.328 1.00 98.81 514 ALA A C 1
ATOM 4033 O O . ALA A 1 514 ? 21.787 1.963 -29.113 1.00 98.81 514 ALA A O 1
ATOM 4034 N N . ALA A 1 515 ? 20.714 3.773 -28.338 1.00 98.88 515 ALA A N 1
ATOM 4035 C CA . ALA A 1 515 ? 21.008 3.498 -26.934 1.00 98.88 515 ALA A CA 1
ATOM 4036 C C . ALA A 1 515 ? 20.236 2.282 -26.410 1.00 98.88 515 ALA A C 1
ATOM 4038 O O . ALA A 1 515 ? 20.849 1.437 -25.757 1.00 98.88 515 ALA A O 1
ATOM 4039 N N . ALA A 1 516 ? 18.946 2.157 -26.744 1.00 98.88 516 ALA A N 1
ATOM 4040 C CA . ALA A 1 516 ? 18.136 0.984 -26.425 1.00 98.88 516 ALA A CA 1
ATOM 4041 C C . ALA A 1 516 ? 18.750 -0.291 -27.020 1.00 98.88 516 ALA A C 1
ATOM 4043 O O . ALA A 1 516 ? 18.941 -1.275 -26.307 1.00 98.88 516 ALA A O 1
ATOM 4044 N N . GLU A 1 517 ? 19.146 -0.262 -28.296 1.00 98.75 517 GLU A N 1
ATOM 4045 C CA . GLU A 1 517 ? 19.778 -1.424 -28.929 1.00 98.75 517 GLU A CA 1
ATOM 4046 C C . GLU A 1 517 ? 21.090 -1.815 -28.243 1.00 98.75 517 GLU A C 1
ATOM 4048 O O . GLU A 1 517 ? 21.314 -2.997 -27.989 1.00 98.75 517 GLU A O 1
ATOM 4053 N N . ARG A 1 518 ? 21.928 -0.850 -27.840 1.00 98.81 518 ARG A N 1
ATOM 4054 C CA . ARG A 1 518 ? 23.140 -1.150 -27.055 1.00 98.81 518 ARG A CA 1
ATOM 4055 C C . ARG A 1 518 ? 22.826 -1.821 -25.717 1.00 98.81 518 ARG A C 1
ATOM 4057 O O . ARG A 1 518 ? 23.505 -2.784 -25.374 1.00 98.81 518 ARG A O 1
ATOM 4064 N N . VAL A 1 519 ? 21.795 -1.370 -24.996 1.00 98.88 519 VAL A N 1
ATOM 4065 C CA . VAL A 1 519 ? 21.356 -2.030 -23.751 1.00 98.88 519 VAL A CA 1
ATOM 4066 C C . VAL A 1 519 ? 20.906 -3.464 -24.034 1.00 98.88 519 VAL A C 1
ATOM 4068 O O . VAL A 1 519 ? 21.343 -4.389 -23.354 1.00 98.88 519 VAL A O 1
ATOM 4071 N N . LYS A 1 520 ? 20.088 -3.677 -25.073 1.00 98.69 520 LYS A N 1
ATOM 4072 C CA . LYS A 1 520 ? 19.606 -5.010 -25.464 1.00 98.69 520 LYS A CA 1
ATOM 4073 C C . LYS A 1 520 ? 20.748 -5.965 -25.821 1.00 98.69 520 LYS A C 1
ATOM 4075 O O . LYS A 1 520 ? 20.742 -7.113 -25.373 1.00 98.69 520 LYS A O 1
ATOM 4080 N N . GLN A 1 521 ? 21.737 -5.497 -26.584 1.00 98.50 521 GLN A N 1
ATOM 4081 C CA . GLN A 1 521 ? 22.936 -6.286 -26.887 1.00 98.50 521 GLN A CA 1
ATOM 4082 C C . GLN A 1 521 ? 23.759 -6.569 -25.624 1.00 98.50 521 GLN A C 1
ATOM 4084 O O . GLN A 1 521 ? 24.222 -7.693 -25.434 1.00 98.50 521 GLN A O 1
ATOM 4089 N N . GLY A 1 522 ? 23.865 -5.595 -24.716 1.00 98.31 522 GLY A N 1
ATOM 4090 C CA . GLY A 1 522 ? 24.513 -5.780 -23.423 1.00 98.31 522 GLY A CA 1
ATOM 4091 C C . GLY A 1 522 ? 23.855 -6.879 -22.585 1.00 98.31 522 GLY A C 1
ATOM 4092 O O . GLY A 1 522 ? 24.540 -7.772 -22.085 1.00 98.31 522 GLY A O 1
ATOM 4093 N N . ILE A 1 523 ? 22.519 -6.868 -22.492 1.00 98.56 523 ILE A N 1
ATOM 4094 C CA . ILE A 1 523 ? 21.740 -7.917 -21.817 1.00 98.56 523 ILE A CA 1
ATOM 4095 C C . ILE A 1 523 ? 22.037 -9.282 -22.449 1.00 98.56 523 ILE A C 1
ATOM 4097 O O . ILE A 1 523 ? 22.334 -10.242 -21.738 1.00 98.56 523 ILE A O 1
ATOM 4101 N N . TYR A 1 524 ? 21.988 -9.368 -23.783 1.00 96.69 524 TYR A N 1
ATOM 4102 C CA . TYR A 1 524 ? 22.257 -10.602 -24.524 1.00 96.69 524 TYR A CA 1
ATOM 4103 C C . TYR A 1 524 ? 23.649 -11.167 -24.211 1.00 96.69 524 TYR A C 1
ATOM 4105 O O . TYR A 1 524 ? 23.779 -12.356 -23.934 1.00 96.69 524 TYR A O 1
ATOM 4113 N N . GLN A 1 525 ? 24.679 -10.322 -24.271 1.00 96.31 525 GLN A N 1
ATOM 4114 C CA . GLN A 1 525 ? 26.074 -10.753 -24.252 1.00 96.31 525 GLN A CA 1
ATOM 4115 C C . GLN A 1 525 ? 26.631 -10.956 -22.840 1.00 96.31 525 GLN A C 1
ATOM 4117 O O . GLN A 1 525 ? 27.438 -11.859 -22.631 1.00 96.31 525 GLN A O 1
ATOM 4122 N N . TYR A 1 526 ? 26.238 -10.113 -21.884 1.00 97.50 526 TYR A N 1
ATOM 4123 C CA . TYR A 1 526 ? 26.890 -10.052 -20.574 1.00 97.50 526 TYR A CA 1
ATOM 4124 C C . TYR A 1 526 ? 26.033 -10.590 -19.432 1.00 97.50 526 TYR A C 1
ATOM 4126 O O . TYR A 1 526 ? 26.590 -10.907 -18.385 1.00 97.50 526 TYR A O 1
ATOM 4134 N N . LEU A 1 527 ? 24.713 -10.731 -19.602 1.00 97.69 527 LEU A N 1
ATOM 4135 C CA . LEU A 1 527 ? 23.813 -11.171 -18.522 1.00 97.69 527 LEU A CA 1
ATOM 4136 C C . LEU A 1 527 ? 23.318 -12.613 -18.688 1.00 97.69 527 LEU A C 1
ATOM 4138 O O . LEU A 1 527 ? 22.785 -13.185 -17.740 1.00 97.69 527 LEU A O 1
ATOM 4142 N N . TRP A 1 528 ? 23.500 -13.216 -19.865 1.00 97.44 528 TRP A N 1
ATOM 4143 C CA . TRP A 1 528 ? 23.147 -14.612 -20.115 1.00 97.44 528 TRP A CA 1
ATOM 4144 C C . TRP A 1 528 ? 24.202 -15.576 -19.550 1.00 97.44 528 TRP A C 1
ATOM 4146 O O . TRP A 1 528 ? 25.384 -15.495 -19.889 1.00 97.44 528 TRP A O 1
ATOM 4156 N N . VAL A 1 529 ? 23.778 -16.500 -18.687 1.00 96.88 529 VAL A N 1
ATOM 4157 C CA . VAL A 1 529 ? 24.625 -17.522 -18.060 1.00 96.88 529 VAL A CA 1
ATOM 4158 C C . VAL A 1 529 ? 24.506 -18.819 -18.864 1.00 96.88 529 VAL A C 1
ATOM 4160 O O . VAL A 1 529 ? 23.601 -19.622 -18.636 1.00 96.88 529 VAL A O 1
ATOM 4163 N N . GLU A 1 530 ? 25.433 -19.043 -19.800 1.00 92.94 530 GLU A N 1
ATOM 4164 C CA . GLU A 1 530 ? 25.357 -20.146 -20.777 1.00 92.94 530 GLU A CA 1
ATOM 4165 C C . GLU A 1 530 ? 25.259 -21.532 -20.118 1.00 92.94 530 GLU A C 1
ATOM 4167 O O . GLU A 1 530 ? 24.392 -22.329 -20.468 1.00 92.94 530 GLU A O 1
ATOM 4172 N N . GLN A 1 531 ? 26.103 -21.801 -19.114 1.00 90.25 531 GLN A N 1
ATOM 4173 C CA . GLN A 1 531 ? 26.149 -23.100 -18.425 1.00 90.25 531 GLN A CA 1
ATOM 4174 C C . GLN A 1 531 ? 24.860 -23.414 -17.656 1.00 90.25 531 GLN A C 1
ATOM 4176 O O . GLN A 1 531 ? 24.498 -24.578 -17.505 1.00 90.25 531 GLN A O 1
ATOM 4181 N N . GLY A 1 532 ? 24.185 -22.379 -17.150 1.00 87.88 532 GLY A N 1
ATOM 4182 C CA . GLY A 1 532 ? 22.975 -22.515 -16.346 1.00 87.88 532 GLY A CA 1
ATOM 4183 C C . GLY A 1 532 ? 21.679 -22.381 -17.143 1.00 87.88 532 GLY A C 1
ATOM 4184 O O . GLY A 1 532 ? 20.635 -22.823 -16.671 1.00 87.88 532 GLY A O 1
ATOM 4185 N N . GLY A 1 533 ? 21.730 -21.767 -18.327 1.00 95.19 533 GLY A N 1
ATOM 4186 C CA . GLY A 1 533 ? 20.559 -21.509 -19.157 1.00 95.19 533 GLY A CA 1
ATOM 4187 C C . GLY A 1 533 ? 19.602 -20.468 -18.569 1.00 95.19 533 GLY A C 1
ATOM 4188 O O . GLY A 1 533 ? 18.395 -20.667 -18.625 1.00 95.19 533 GLY A O 1
ATOM 4189 N N . TYR A 1 534 ? 20.103 -19.375 -17.993 1.00 97.56 534 TYR A N 1
ATOM 4190 C CA . TYR A 1 534 ? 19.266 -18.310 -17.427 1.00 97.56 534 TYR A CA 1
ATOM 4191 C C . TYR A 1 534 ? 19.948 -16.939 -17.509 1.00 97.56 534 TYR A C 1
ATOM 4193 O O . TYR A 1 534 ? 21.152 -16.851 -17.739 1.00 97.56 534 TYR A O 1
ATOM 4201 N N . TYR A 1 535 ? 19.191 -15.858 -17.306 1.00 98.19 535 TYR A N 1
ATOM 4202 C CA . TYR A 1 535 ? 19.772 -14.526 -17.112 1.00 98.19 535 TYR A CA 1
ATOM 4203 C C . TYR A 1 535 ? 20.110 -14.316 -15.637 1.00 98.19 535 TYR A C 1
ATOM 4205 O O . TYR A 1 535 ? 19.219 -14.408 -14.790 1.00 98.19 535 TYR A O 1
ATOM 4213 N N . GLY A 1 536 ? 21.376 -14.023 -15.336 1.00 97.00 536 GLY A N 1
ATOM 4214 C CA . GLY A 1 536 ? 21.827 -13.705 -13.980 1.00 97.00 536 GLY A CA 1
ATOM 4215 C C . GLY A 1 536 ? 21.166 -12.437 -13.435 1.00 97.00 536 GLY A C 1
ATOM 4216 O O . GLY A 1 536 ? 20.578 -11.649 -14.181 1.00 97.00 536 GLY A O 1
ATOM 4217 N N . ARG A 1 537 ? 21.256 -12.215 -12.124 1.00 96.56 537 ARG A N 1
ATOM 4218 C CA . ARG A 1 537 ? 20.691 -11.029 -11.457 1.00 96.56 537 ARG A CA 1
ATOM 4219 C C . ARG A 1 537 ? 21.310 -9.718 -11.959 1.00 96.56 537 ARG A C 1
ATOM 4221 O O . ARG A 1 537 ? 20.627 -8.704 -12.079 1.00 96.56 537 ARG A O 1
ATOM 4228 N N . GLY A 1 538 ? 22.592 -9.742 -12.310 1.00 96.81 538 GLY A N 1
ATOM 4229 C CA . GLY A 1 538 ? 23.297 -8.569 -12.813 1.00 96.81 538 GLY A CA 1
ATOM 4230 C C . GLY A 1 538 ? 24.724 -8.864 -13.255 1.00 96.81 538 GLY A C 1
ATOM 4231 O O . GLY A 1 538 ? 25.120 -10.016 -13.443 1.00 96.81 538 GLY A O 1
ATOM 4232 N N . TYR A 1 539 ? 25.502 -7.802 -13.417 1.00 96.81 539 TYR A N 1
ATOM 4233 C CA . TYR A 1 539 ? 26.894 -7.819 -13.833 1.00 96.81 539 TYR A CA 1
ATOM 4234 C C . TYR A 1 539 ? 27.699 -6.811 -13.019 1.00 96.81 539 TYR A C 1
ATOM 4236 O O . TYR A 1 539 ? 27.423 -5.608 -13.027 1.00 96.81 539 TYR A O 1
ATOM 4244 N N . HIS A 1 540 ? 28.727 -7.322 -12.349 1.00 94.94 540 HIS A N 1
ATOM 4245 C CA . HIS A 1 540 ? 29.647 -6.529 -11.561 1.00 94.94 540 HIS A CA 1
ATOM 4246 C C . HIS A 1 540 ? 30.629 -5.795 -12.475 1.00 94.94 540 HIS A C 1
ATOM 4248 O O . HIS A 1 540 ? 31.476 -6.430 -13.116 1.00 94.94 540 HIS A O 1
ATOM 4254 N N . LEU A 1 541 ? 30.534 -4.465 -12.542 1.00 88.81 541 LEU A N 1
ATOM 4255 C CA . LEU A 1 541 ? 31.268 -3.664 -13.534 1.00 88.81 541 LEU A CA 1
ATOM 4256 C C . LEU A 1 541 ? 32.785 -3.697 -13.289 1.00 88.81 541 LEU A C 1
ATOM 4258 O O . LEU A 1 541 ? 33.564 -3.846 -14.242 1.00 88.81 541 LEU A O 1
ATOM 4262 N N . ASP A 1 542 ? 33.188 -3.647 -12.017 1.00 87.81 542 ASP A N 1
ATOM 4263 C CA . ASP A 1 542 ? 34.592 -3.639 -11.594 1.00 87.81 542 ASP A CA 1
ATOM 4264 C C . ASP A 1 542 ? 35.253 -5.006 -11.783 1.00 87.81 542 ASP A C 1
ATOM 4266 O O . ASP A 1 542 ? 36.286 -5.137 -12.445 1.00 87.81 542 ASP A O 1
ATOM 4270 N N . SER A 1 543 ? 34.634 -6.053 -11.225 1.00 91.94 543 SER A N 1
ATOM 4271 C CA . SER A 1 543 ? 35.188 -7.412 -11.256 1.00 91.94 543 SER A CA 1
ATOM 4272 C C . SER A 1 543 ? 34.942 -8.144 -12.576 1.00 91.94 543 SER A C 1
ATOM 4274 O O . SER A 1 543 ? 35.547 -9.196 -12.799 1.00 91.94 543 SER A O 1
ATOM 4276 N N . ARG A 1 544 ? 34.092 -7.579 -13.448 1.00 92.25 544 ARG A N 1
ATOM 4277 C CA . ARG A 1 544 ? 33.724 -8.100 -14.772 1.00 92.25 544 ARG A CA 1
ATOM 4278 C C . ARG A 1 544 ? 33.142 -9.509 -14.705 1.00 92.25 544 ARG A C 1
ATOM 4280 O O . ARG A 1 544 ? 33.523 -10.390 -15.475 1.00 92.25 544 ARG A O 1
ATOM 4287 N N . ARG A 1 545 ? 32.256 -9.732 -13.737 1.00 94.25 545 ARG A N 1
ATOM 4288 C CA . ARG A 1 545 ? 31.637 -11.033 -13.465 1.00 94.25 545 ARG A CA 1
ATOM 4289 C C . ARG A 1 545 ? 30.130 -10.900 -13.338 1.00 94.25 545 ARG A C 1
ATOM 4291 O O . ARG A 1 545 ? 29.638 -9.904 -12.825 1.00 94.25 545 ARG A O 1
ATOM 4298 N N . GLN A 1 546 ? 29.415 -11.926 -13.776 1.00 95.38 546 GLN A N 1
ATOM 4299 C CA . GLN A 1 546 ? 27.970 -12.032 -13.593 1.00 95.38 546 GLN A CA 1
ATOM 4300 C C . GLN A 1 546 ? 27.628 -12.283 -12.117 1.00 95.38 546 GLN A C 1
ATOM 4302 O O . GLN A 1 546 ? 28.305 -13.074 -11.456 1.00 95.38 546 GLN A O 1
ATOM 4307 N N . ASP A 1 547 ? 26.558 -11.657 -11.623 1.00 95.50 547 ASP A N 1
ATOM 4308 C CA . ASP A 1 547 ? 25.858 -12.120 -10.421 1.00 95.50 547 ASP A CA 1
ATOM 4309 C C . ASP A 1 547 ? 24.983 -13.312 -10.834 1.00 95.50 547 ASP A C 1
ATOM 4311 O O . ASP A 1 547 ? 24.014 -13.177 -11.586 1.00 95.50 547 ASP A O 1
ATOM 4315 N N . LEU A 1 548 ? 25.368 -14.499 -10.366 1.00 96.38 548 LEU A N 1
ATOM 4316 C CA . LEU A 1 548 ? 24.772 -15.770 -10.769 1.00 96.38 548 LEU A CA 1
ATOM 4317 C C . LEU A 1 548 ? 23.471 -16.106 -10.031 1.00 96.38 548 LEU A C 1
ATOM 4319 O O . LEU A 1 548 ? 22.911 -17.174 -10.284 1.00 96.38 548 LEU A O 1
ATOM 4323 N N . LYS A 1 549 ? 22.974 -15.249 -9.130 1.00 96.69 549 LYS A N 1
ATOM 4324 C CA . LYS A 1 549 ? 21.683 -15.491 -8.473 1.00 96.69 549 LYS A CA 1
ATOM 4325 C C . LYS A 1 549 ? 20.563 -15.560 -9.512 1.00 96.69 549 LYS A C 1
ATOM 4327 O O . LYS A 1 549 ? 20.494 -14.728 -10.417 1.00 96.69 549 LYS A O 1
ATOM 4332 N N . VAL A 1 550 ? 19.672 -16.538 -9.359 1.00 98.00 550 VAL A N 1
ATOM 4333 C CA . VAL A 1 550 ? 18.423 -16.599 -10.132 1.00 98.00 550 VAL A CA 1
ATOM 4334 C C . VAL A 1 550 ? 17.453 -15.607 -9.506 1.00 98.00 550 VAL A C 1
ATOM 4336 O O . VAL A 1 550 ? 17.282 -15.621 -8.289 1.00 98.00 550 VAL A O 1
ATOM 4339 N N . GLU A 1 551 ? 16.828 -14.756 -10.318 1.00 97.50 551 GLU A N 1
ATOM 4340 C CA . GLU A 1 551 ? 15.938 -13.686 -9.861 1.00 97.50 551 GLU A CA 1
ATOM 4341 C C . GLU A 1 551 ? 14.628 -13.673 -10.654 1.00 97.50 551 GLU A C 1
ATOM 4343 O O . GLU A 1 551 ? 14.631 -13.602 -11.884 1.00 97.50 551 GLU A O 1
ATOM 4348 N N . ALA A 1 552 ? 13.496 -13.709 -9.945 1.00 98.31 552 ALA A N 1
ATOM 4349 C CA . ALA A 1 552 ? 12.169 -13.732 -10.557 1.00 98.31 552 ALA A CA 1
ATOM 4350 C C . ALA A 1 552 ? 11.857 -12.441 -11.337 1.00 98.31 552 ALA A C 1
ATOM 4352 O O . ALA A 1 552 ? 11.184 -12.484 -12.368 1.00 98.31 552 ALA A O 1
ATOM 4353 N N . ALA A 1 553 ? 12.392 -11.299 -10.888 1.00 97.50 553 ALA A N 1
ATOM 4354 C CA . ALA A 1 553 ? 12.185 -10.002 -11.531 1.00 97.50 553 ALA A CA 1
ATOM 4355 C C . ALA A 1 553 ? 12.742 -9.942 -12.963 1.00 97.50 553 ALA A C 1
ATOM 4357 O O . ALA A 1 553 ? 12.257 -9.156 -13.768 1.00 97.50 553 ALA A O 1
ATOM 4358 N N . ASN A 1 554 ? 13.676 -10.817 -13.345 1.00 98.19 554 ASN A N 1
ATOM 4359 C CA . ASN A 1 554 ? 14.196 -10.874 -14.715 1.00 98.19 554 ASN A CA 1
ATOM 4360 C C . ASN A 1 554 ? 13.146 -11.301 -15.757 1.00 98.19 554 ASN A C 1
ATOM 4362 O O . ASN A 1 554 ? 13.364 -11.115 -16.953 1.00 98.19 554 ASN A O 1
ATOM 4366 N N . LEU A 1 555 ? 11.969 -11.788 -15.341 1.00 98.31 555 LEU A N 1
ATOM 4367 C CA . LEU A 1 555 ? 10.804 -11.907 -16.229 1.00 98.31 555 LEU A CA 1
ATOM 4368 C C . LEU A 1 555 ? 10.349 -10.544 -16.797 1.00 98.31 555 LEU A C 1
ATOM 4370 O O . LEU A 1 555 ? 9.667 -10.504 -17.825 1.00 98.31 555 LEU A O 1
ATOM 4374 N N . ALA A 1 556 ? 10.789 -9.432 -16.194 1.00 97.69 556 ALA A N 1
ATOM 4375 C CA . ALA A 1 556 ? 10.641 -8.072 -16.708 1.00 97.69 556 ALA A CA 1
ATOM 4376 C C . ALA A 1 556 ? 11.262 -7.856 -18.094 1.00 97.69 556 ALA A C 1
ATOM 4378 O O . ALA A 1 556 ? 10.806 -6.979 -18.828 1.00 97.69 556 ALA A O 1
ATOM 4379 N N . LEU A 1 557 ? 12.227 -8.698 -18.490 1.00 98.50 557 LEU A N 1
ATOM 4380 C CA . LEU A 1 557 ? 12.761 -8.739 -19.853 1.00 98.50 557 LEU A CA 1
ATOM 4381 C C . LEU A 1 557 ? 11.679 -9.026 -20.907 1.00 98.50 557 LEU A C 1
ATOM 4383 O O . LEU A 1 557 ? 11.849 -8.651 -22.062 1.00 98.50 557 LEU A O 1
ATO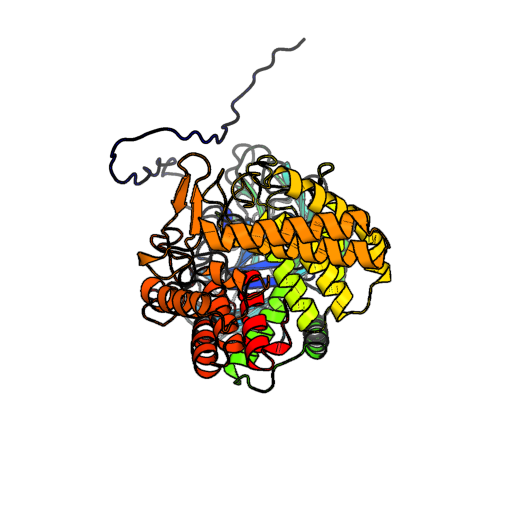M 4387 N N . VAL A 1 558 ? 10.574 -9.673 -20.527 1.00 97.69 558 VAL A N 1
ATOM 4388 C CA . VAL A 1 558 ? 9.422 -9.915 -21.408 1.00 97.69 558 VAL A CA 1
ATOM 4389 C C . VAL A 1 558 ? 8.319 -8.910 -21.133 1.00 97.69 558 VAL A C 1
ATOM 4391 O O . VAL A 1 558 ? 7.891 -8.190 -22.029 1.00 97.69 558 VAL A O 1
ATOM 4394 N N . TRP A 1 559 ? 7.849 -8.851 -19.890 1.00 96.00 559 TRP A N 1
ATOM 4395 C CA . TRP A 1 559 ? 6.802 -7.920 -19.493 1.00 96.00 559 TRP A CA 1
ATOM 4396 C C . TRP A 1 559 ? 7.149 -7.317 -18.134 1.00 96.00 559 TRP A C 1
ATOM 4398 O O . TRP A 1 559 ? 7.432 -8.079 -17.210 1.00 96.00 559 TRP A O 1
ATOM 4408 N N . PRO A 1 560 ? 7.111 -5.986 -17.979 1.00 95.56 560 PRO A N 1
ATOM 4409 C CA . PRO A 1 560 ? 6.479 -5.027 -18.888 1.00 95.56 560 PRO A CA 1
ATOM 4410 C C . PRO A 1 560 ? 7.381 -4.482 -20.003 1.00 95.56 560 PRO A C 1
ATOM 4412 O O . PRO A 1 560 ? 6.876 -3.776 -20.857 1.00 95.56 560 PRO A O 1
ATOM 4415 N N . PHE A 1 561 ? 8.688 -4.762 -20.013 1.00 97.44 561 PHE A N 1
ATOM 4416 C CA . PHE A 1 561 ? 9.627 -3.926 -20.776 1.00 97.44 561 PHE A CA 1
ATOM 4417 C C . PHE A 1 561 ? 9.965 -4.410 -22.194 1.00 97.44 561 PHE A C 1
ATOM 4419 O O . PHE A 1 561 ? 10.616 -3.681 -22.941 1.00 97.44 561 PHE A O 1
ATOM 4426 N N . GLY A 1 562 ? 9.545 -5.617 -22.588 1.00 96.06 562 GLY A N 1
ATOM 4427 C CA . GLY A 1 562 ? 9.581 -6.049 -23.992 1.00 96.06 562 GLY A CA 1
ATOM 4428 C C . GLY A 1 562 ? 10.971 -6.130 -24.630 1.00 96.06 562 GLY A C 1
ATOM 4429 O O . GLY A 1 562 ? 11.114 -5.873 -25.825 1.00 96.06 562 GLY A O 1
ATOM 4430 N N . VAL A 1 563 ? 12.011 -6.485 -23.867 1.00 98.12 563 VAL A N 1
ATOM 4431 C CA . VAL A 1 563 ? 13.352 -6.759 -24.421 1.00 98.12 563 VAL A CA 1
ATOM 4432 C C . VAL A 1 563 ? 13.306 -7.996 -25.328 1.00 98.12 563 VAL A C 1
ATOM 4434 O O . VAL A 1 563 ? 13.887 -7.997 -26.424 1.00 98.12 563 VAL A O 1
ATOM 4437 N N . PHE A 1 564 ? 12.582 -9.024 -24.877 1.00 97.44 564 PHE A N 1
ATOM 4438 C CA . PHE A 1 564 ? 12.332 -10.280 -25.580 1.00 97.44 564 PHE A CA 1
ATOM 4439 C C . PHE A 1 564 ? 10.836 -10.598 -25.636 1.00 97.44 564 PHE A C 1
ATOM 4441 O O . PHE A 1 564 ? 10.054 -10.186 -24.781 1.00 97.44 564 PHE A O 1
ATOM 4448 N N . GLU A 1 565 ? 10.449 -11.404 -26.621 1.00 95.38 565 GLU A N 1
ATOM 4449 C CA . GLU A 1 565 ? 9.126 -12.024 -26.648 1.00 95.38 565 GLU A CA 1
ATOM 4450 C C . GLU A 1 565 ? 9.050 -13.185 -25.650 1.00 95.38 565 GLU A C 1
ATOM 4452 O O . GLU A 1 565 ? 10.059 -13.818 -25.328 1.00 95.38 565 GLU A O 1
ATOM 4457 N N . ALA A 1 566 ? 7.840 -13.520 -25.191 1.00 95.31 566 ALA A N 1
ATOM 4458 C CA . ALA A 1 566 ? 7.645 -14.606 -24.226 1.00 95.31 566 ALA A CA 1
ATOM 4459 C C . ALA A 1 566 ? 8.141 -15.964 -24.760 1.00 95.31 566 ALA A C 1
ATOM 4461 O O . ALA A 1 566 ? 8.607 -16.797 -23.982 1.00 95.31 566 ALA A O 1
ATOM 4462 N N . GLN A 1 567 ? 8.065 -16.157 -26.082 1.00 96.25 567 GLN A N 1
ATOM 4463 C CA . GLN A 1 567 ? 8.473 -17.367 -26.792 1.00 96.25 567 GLN A CA 1
ATOM 4464 C C . GLN A 1 567 ? 9.995 -17.499 -26.971 1.00 96.25 567 GLN A C 1
ATOM 4466 O O . GLN A 1 567 ? 10.433 -18.571 -27.391 1.00 96.25 567 GLN A O 1
ATOM 4471 N N . ASP A 1 568 ? 10.808 -16.478 -26.651 1.00 97.69 568 ASP A N 1
ATOM 4472 C CA . ASP A 1 568 ? 12.273 -16.611 -26.704 1.00 97.69 568 ASP A CA 1
ATOM 4473 C C . ASP A 1 568 ? 12.704 -17.806 -25.837 1.00 97.69 568 ASP A C 1
ATOM 4475 O O . ASP A 1 568 ? 12.345 -17.916 -24.660 1.00 97.69 568 ASP A O 1
ATOM 4479 N N . VAL A 1 569 ? 13.464 -18.730 -26.433 1.00 97.25 569 VAL A N 1
ATOM 4480 C CA . VAL A 1 569 ? 13.893 -19.986 -25.795 1.00 97.25 569 VAL A CA 1
ATOM 4481 C C . VAL A 1 569 ? 14.626 -19.722 -24.479 1.00 97.25 569 VAL A C 1
ATOM 4483 O O . VAL A 1 569 ? 14.498 -20.491 -23.529 1.00 97.25 569 VAL A O 1
ATOM 4486 N N . ARG A 1 570 ? 15.366 -18.617 -24.383 1.00 97.44 570 ARG A N 1
ATOM 4487 C CA . ARG A 1 570 ? 16.089 -18.238 -23.166 1.00 97.44 570 ARG A CA 1
ATOM 4488 C C . ARG A 1 570 ? 15.157 -17.776 -22.064 1.00 97.44 570 ARG A C 1
ATOM 4490 O O . ARG A 1 570 ? 15.410 -18.081 -20.904 1.00 97.44 570 ARG A O 1
ATOM 4497 N N . MET A 1 571 ? 14.064 -17.102 -22.416 1.00 98.12 571 MET A N 1
ATOM 4498 C CA . MET A 1 571 ? 13.043 -16.718 -21.445 1.00 98.12 571 MET A CA 1
ATOM 4499 C C . MET A 1 571 ? 12.250 -17.930 -20.952 1.00 98.12 571 MET A C 1
ATOM 4501 O O . MET A 1 571 ? 11.924 -17.988 -19.769 1.00 98.12 571 MET A O 1
ATOM 4505 N N . GLN A 1 572 ? 12.031 -18.935 -21.806 1.00 98.44 572 GLN A N 1
ATOM 4506 C CA . GLN A 1 572 ? 11.441 -20.208 -21.378 1.00 98.44 572 GLN A CA 1
ATOM 4507 C C . GLN A 1 572 ? 12.352 -20.938 -20.382 1.00 98.44 572 GLN A C 1
ATOM 4509 O O . GLN A 1 572 ? 11.896 -21.291 -19.294 1.00 98.44 572 GLN A O 1
ATOM 4514 N N . LYS A 1 573 ? 13.652 -21.063 -20.693 1.00 98.12 573 LYS A N 1
ATOM 4515 C CA . LYS A 1 573 ? 14.639 -21.636 -19.760 1.00 98.12 573 LYS A CA 1
ATOM 4516 C C . LYS A 1 573 ? 14.739 -20.836 -18.456 1.00 98.12 573 LYS A C 1
ATOM 4518 O O . LYS A 1 573 ? 14.821 -21.419 -17.379 1.00 98.12 573 LYS A O 1
ATOM 4523 N N . MET A 1 574 ? 14.673 -19.505 -18.532 1.00 97.81 574 MET A N 1
ATOM 4524 C CA . MET A 1 574 ? 14.658 -18.637 -17.353 1.00 97.81 574 MET A CA 1
ATOM 4525 C C . MET A 1 574 ? 13.443 -18.914 -16.460 1.00 97.81 574 MET A C 1
ATOM 4527 O O . MET A 1 574 ? 13.589 -19.062 -15.249 1.00 97.81 574 MET A O 1
ATOM 4531 N N . ALA A 1 575 ? 12.251 -19.031 -17.046 1.00 98.44 575 ALA A N 1
ATOM 4532 C CA . ALA A 1 575 ? 11.044 -19.352 -16.295 1.00 98.44 575 ALA A CA 1
ATOM 4533 C C . ALA A 1 575 ? 11.109 -20.750 -15.658 1.00 98.44 575 ALA A C 1
ATOM 4535 O O . ALA A 1 575 ? 10.732 -20.909 -14.500 1.00 98.44 575 ALA A O 1
ATOM 4536 N N . GLU A 1 576 ? 11.644 -21.746 -16.370 1.00 98.38 576 GLU A N 1
ATOM 4537 C CA . GLU A 1 576 ? 11.903 -23.088 -15.827 1.00 98.38 576 GLU A CA 1
ATOM 4538 C C . GLU A 1 576 ? 12.886 -23.048 -14.648 1.00 98.38 576 GLU A C 1
ATOM 4540 O O . GLU A 1 576 ? 12.641 -23.676 -13.613 1.00 98.38 576 GLU A O 1
ATOM 4545 N N . LYS A 1 577 ? 13.963 -22.258 -14.763 1.00 98.31 577 LYS A N 1
ATOM 4546 C CA . LYS A 1 577 ? 14.943 -22.055 -13.689 1.00 98.31 577 LYS A CA 1
ATOM 4547 C C . LYS A 1 577 ? 14.303 -21.408 -12.461 1.00 98.31 577 LYS A C 1
ATOM 4549 O O . LYS A 1 577 ? 14.510 -21.889 -11.353 1.00 98.31 577 LYS A O 1
ATOM 4554 N N . ILE A 1 578 ? 13.490 -20.367 -12.648 1.00 98.62 578 ILE A N 1
ATOM 4555 C CA . ILE A 1 578 ? 12.757 -19.709 -11.555 1.00 98.62 578 ILE A CA 1
ATOM 4556 C C . ILE A 1 578 ? 11.793 -20.691 -10.884 1.00 98.62 578 ILE A C 1
ATOM 4558 O O . ILE A 1 578 ? 11.786 -20.784 -9.661 1.00 98.62 578 ILE A O 1
ATOM 4562 N N . MET A 1 579 ? 11.011 -21.454 -11.654 1.00 98.38 579 MET A N 1
ATOM 4563 C CA . MET A 1 579 ? 10.096 -22.442 -11.075 1.00 98.38 579 MET A CA 1
ATOM 4564 C C . MET A 1 579 ? 10.838 -23.523 -10.284 1.00 98.38 579 MET A C 1
ATOM 4566 O O . MET A 1 579 ? 10.330 -23.973 -9.260 1.00 98.38 579 MET A O 1
ATOM 4570 N N . THR A 1 580 ? 12.026 -23.924 -10.733 1.00 97.69 580 THR A N 1
ATOM 4571 C CA . THR A 1 580 ? 12.839 -24.941 -10.051 1.00 97.69 580 THR A CA 1
ATOM 4572 C C . THR A 1 580 ? 13.462 -24.404 -8.764 1.00 97.69 580 THR A C 1
ATOM 4574 O O . THR A 1 580 ? 13.416 -25.069 -7.732 1.00 97.69 580 THR A O 1
ATOM 4577 N N . ASP A 1 581 ? 14.029 -23.199 -8.811 1.00 98.00 581 ASP A N 1
ATOM 4578 C CA . ASP A 1 581 ? 14.885 -22.687 -7.740 1.00 98.00 581 ASP A CA 1
ATOM 4579 C C . ASP A 1 581 ? 14.137 -21.808 -6.725 1.00 98.00 581 ASP A C 1
ATOM 4581 O O . ASP A 1 581 ? 14.587 -21.670 -5.587 1.00 98.00 581 ASP A O 1
ATOM 4585 N N . LEU A 1 582 ? 13.032 -21.170 -7.133 1.00 98.50 582 LEU A N 1
ATOM 4586 C CA . LEU A 1 582 ? 12.351 -20.129 -6.352 1.00 98.50 582 LEU A CA 1
ATOM 4587 C C . LEU A 1 582 ? 10.920 -20.488 -5.940 1.00 98.50 582 LEU A C 1
ATOM 4589 O O . LEU A 1 582 ? 10.327 -19.725 -5.177 1.00 98.50 582 LEU A O 1
ATOM 4593 N N . SER A 1 583 ? 10.358 -21.613 -6.392 1.00 98.12 583 SER A N 1
ATOM 4594 C CA . SER A 1 583 ? 9.036 -22.048 -5.922 1.00 98.12 583 SER A CA 1
ATOM 4595 C C . SER A 1 583 ? 9.087 -22.486 -4.459 1.00 98.12 583 SER A C 1
ATOM 4597 O O . SER A 1 583 ? 9.959 -23.248 -4.038 1.00 98.12 583 SER A O 1
ATOM 4599 N N . SER A 1 584 ? 8.131 -22.019 -3.669 1.00 97.25 584 SER A N 1
ATOM 4600 C CA . SER A 1 584 ? 7.869 -22.497 -2.316 1.00 97.25 584 SER A CA 1
ATOM 4601 C C . SER A 1 584 ? 7.059 -23.799 -2.331 1.00 97.25 584 SER A C 1
ATOM 4603 O O . SER A 1 584 ? 6.590 -24.264 -3.373 1.00 97.25 584 SER A O 1
ATOM 4605 N N . ALA A 1 585 ? 6.870 -24.393 -1.151 1.00 93.00 585 ALA A N 1
ATOM 4606 C CA . ALA A 1 585 ? 6.169 -25.665 -1.013 1.00 93.00 585 ALA A CA 1
ATOM 4607 C C . ALA A 1 585 ? 4.693 -25.573 -1.431 1.00 93.00 585 ALA A C 1
ATOM 4609 O O . ALA A 1 585 ? 4.153 -26.553 -1.942 1.00 93.00 585 ALA A O 1
ATOM 4610 N N . GLN A 1 586 ? 4.046 -24.415 -1.243 1.00 95.56 586 GLN A N 1
ATOM 4611 C CA . GLN A 1 586 ? 2.656 -24.207 -1.662 1.00 95.56 586 GLN A CA 1
ATOM 4612 C C . GLN A 1 586 ? 2.515 -23.431 -2.983 1.00 95.56 586 GLN A C 1
ATOM 4614 O O . GLN A 1 586 ? 1.393 -23.069 -3.354 1.00 95.56 586 GLN A O 1
ATOM 4619 N N . GLY A 1 587 ? 3.614 -23.239 -3.723 1.00 96.31 587 GLY A N 1
ATOM 4620 C CA . GLY A 1 587 ? 3.613 -22.733 -5.100 1.00 96.31 587 GLY A CA 1
ATOM 4621 C C . GLY A 1 587 ? 3.770 -21.218 -5.263 1.00 96.31 587 GLY A C 1
ATOM 4622 O O . GLY A 1 587 ? 3.682 -20.732 -6.389 1.00 96.31 587 GLY A O 1
ATOM 4623 N N . GLY A 1 588 ? 4.002 -20.468 -4.185 1.00 97.94 588 GLY A N 1
ATOM 4624 C CA . GLY A 1 588 ? 4.440 -19.074 -4.276 1.00 97.94 588 GLY A CA 1
ATOM 4625 C C . GLY A 1 588 ? 5.876 -18.961 -4.799 1.00 97.94 588 GLY A C 1
ATOM 4626 O O . GLY A 1 588 ? 6.658 -19.902 -4.715 1.00 97.94 588 GLY A O 1
ATOM 4627 N N . ILE A 1 589 ? 6.247 -17.804 -5.342 1.00 98.62 589 ILE A N 1
ATOM 4628 C CA . ILE A 1 589 ? 7.575 -17.581 -5.933 1.00 98.62 589 ILE A CA 1
ATOM 4629 C C . ILE A 1 589 ? 8.385 -16.620 -5.057 1.00 98.62 589 ILE A C 1
ATOM 4631 O O . ILE A 1 589 ? 7.897 -15.559 -4.674 1.00 98.62 589 ILE A O 1
ATOM 4635 N N . ARG A 1 590 ? 9.634 -16.969 -4.740 1.00 98.31 590 ARG A N 1
ATOM 4636 C CA . ARG A 1 590 ? 10.580 -16.122 -3.985 1.00 98.31 590 ARG A CA 1
ATOM 4637 C C . ARG A 1 590 ? 11.248 -15.072 -4.887 1.00 98.31 590 ARG A C 1
ATOM 4639 O O . ARG A 1 590 ? 11.217 -15.196 -6.109 1.00 98.31 590 ARG A O 1
ATOM 4646 N N . ARG A 1 591 ? 11.883 -14.048 -4.298 1.00 97.75 591 ARG A N 1
ATOM 4647 C CA . ARG A 1 591 ? 12.553 -12.957 -5.046 1.00 97.75 591 ARG A CA 1
ATOM 4648 C C . ARG A 1 591 ? 13.741 -13.444 -5.861 1.00 97.75 591 ARG A C 1
ATOM 4650 O O . ARG A 1 591 ? 13.763 -13.302 -7.084 1.00 97.75 591 ARG A O 1
ATOM 4657 N N . TYR A 1 592 ? 14.719 -14.016 -5.169 1.00 97.81 592 TYR A N 1
ATOM 4658 C CA . TYR A 1 592 ? 15.948 -14.527 -5.753 1.00 97.81 592 TYR A CA 1
ATOM 4659 C C . TYR A 1 592 ? 16.592 -15.588 -4.850 1.00 97.81 592 TYR A C 1
ATOM 4661 O O . TYR A 1 592 ? 16.266 -15.722 -3.668 1.00 97.81 592 TYR A O 1
ATOM 4669 N N . THR A 1 593 ? 17.532 -16.356 -5.399 1.00 97.31 593 THR A N 1
ATOM 4670 C CA . THR A 1 593 ? 18.222 -17.423 -4.658 1.00 97.31 593 THR A CA 1
ATOM 4671 C C . THR A 1 593 ? 19.074 -16.862 -3.521 1.00 97.31 593 THR A C 1
ATOM 4673 O O . THR A 1 593 ? 19.951 -16.026 -3.752 1.00 97.31 593 THR A O 1
ATOM 4676 N N . GLY A 1 594 ? 18.874 -17.375 -2.305 1.00 95.06 594 GLY A N 1
ATOM 4677 C CA . GLY A 1 594 ? 19.622 -16.949 -1.118 1.00 95.06 594 GLY A CA 1
ATOM 4678 C C . GLY A 1 594 ? 19.106 -15.659 -0.475 1.00 95.06 594 GLY A C 1
ATOM 4679 O O . GLY A 1 594 ? 19.832 -15.049 0.311 1.00 95.06 594 GLY A O 1
ATOM 4680 N N . ASP A 1 595 ? 17.887 -15.236 -0.811 1.00 95.12 595 ASP A N 1
ATOM 4681 C CA . ASP A 1 595 ? 17.193 -14.160 -0.111 1.00 95.12 595 ASP A CA 1
ATOM 4682 C C . ASP A 1 595 ? 16.984 -14.490 1.377 1.00 95.12 595 ASP A C 1
ATOM 4684 O O . ASP A 1 595 ? 16.695 -15.628 1.745 1.00 95.12 595 ASP A O 1
ATOM 4688 N N . ARG A 1 596 ? 17.169 -13.480 2.229 1.00 93.56 596 ARG A N 1
ATOM 4689 C CA . ARG A 1 596 ? 17.049 -13.566 3.694 1.00 93.56 596 ARG A CA 1
ATOM 4690 C C . ARG A 1 596 ? 16.088 -12.533 4.275 1.00 93.56 596 ARG A C 1
ATOM 4692 O O . ARG A 1 596 ? 15.880 -12.517 5.483 1.00 93.56 596 ARG A O 1
ATOM 4699 N N . TYR A 1 597 ? 15.541 -11.648 3.448 1.00 91.69 597 TYR A N 1
ATOM 4700 C CA . TYR A 1 597 ? 14.589 -10.645 3.903 1.00 91.69 597 TYR A CA 1
ATOM 4701 C C . TYR A 1 597 ? 13.272 -11.338 4.251 1.00 91.69 597 TYR A C 1
ATOM 4703 O O . TYR A 1 597 ? 12.685 -11.973 3.378 1.00 91.69 597 TYR A O 1
ATOM 4711 N N . TYR A 1 598 ? 12.873 -11.284 5.525 1.00 90.44 598 TYR A N 1
ATOM 4712 C CA . TYR A 1 598 ? 11.793 -12.104 6.094 1.00 90.44 598 TYR A CA 1
ATOM 4713 C C . TYR A 1 598 ? 11.927 -13.596 5.751 1.00 90.44 598 TYR A C 1
ATOM 4715 O O . TYR A 1 598 ? 10.980 -14.222 5.294 1.00 90.44 598 TYR A O 1
ATOM 4723 N N . ASP A 1 599 ? 13.130 -14.160 5.909 1.00 91.50 599 ASP A N 1
ATOM 4724 C CA . ASP A 1 599 ? 13.451 -15.561 5.578 1.00 91.50 599 ASP A CA 1
ATOM 4725 C C . ASP A 1 599 ? 13.205 -15.945 4.101 1.00 91.50 599 ASP A C 1
ATOM 4727 O O . ASP A 1 599 ? 13.115 -17.127 3.739 1.00 91.50 599 ASP A O 1
ATOM 4731 N N . GLY A 1 600 ? 13.122 -14.932 3.229 1.00 92.81 600 GLY A N 1
ATOM 4732 C CA . GLY A 1 600 ? 12.935 -15.079 1.789 1.00 92.81 600 GLY A CA 1
ATOM 4733 C C . GLY A 1 600 ? 11.613 -15.753 1.432 1.00 92.81 600 GLY A C 1
ATOM 4734 O O . GLY A 1 600 ? 11.586 -16.541 0.482 1.00 92.81 600 GLY A O 1
ATOM 4735 N N . GLN A 1 601 ? 10.562 -15.534 2.224 1.00 96.06 601 GLN A N 1
ATOM 4736 C CA . GLN A 1 601 ? 9.220 -16.070 1.999 1.00 96.06 601 GLN A CA 1
ATOM 4737 C C . GLN A 1 601 ? 8.676 -15.656 0.612 1.00 96.06 601 GLN A C 1
ATOM 4739 O O . GLN A 1 601 ? 9.136 -14.680 0.009 1.00 96.06 601 GLN A O 1
ATOM 4744 N N . PRO A 1 602 ? 7.737 -16.424 0.028 1.00 97.38 602 PRO A N 1
ATOM 4745 C CA . PRO A 1 602 ? 7.179 -16.088 -1.277 1.00 97.38 602 PRO A CA 1
ATOM 4746 C C . PRO A 1 602 ? 6.457 -14.732 -1.259 1.00 97.38 602 PRO A C 1
ATOM 4748 O O . PRO A 1 602 ? 5.777 -14.381 -0.292 1.00 97.38 602 PRO A O 1
ATOM 4751 N N . TRP A 1 603 ? 6.566 -14.004 -2.373 1.00 97.56 603 TRP A N 1
ATOM 4752 C CA . TRP A 1 603 ? 5.944 -12.692 -2.562 1.00 97.56 603 TRP A CA 1
ATOM 4753 C C . TRP A 1 603 ? 4.828 -12.790 -3.613 1.00 97.56 603 TRP A C 1
ATOM 4755 O O . TRP A 1 603 ? 5.042 -13.331 -4.708 1.00 97.56 603 TRP A O 1
ATOM 4765 N N . PRO A 1 604 ? 3.625 -12.255 -3.346 1.00 98.19 604 PRO A N 1
ATOM 4766 C CA . PRO A 1 604 ? 2.606 -12.107 -4.378 1.00 98.19 604 PRO A CA 1
ATOM 4767 C C . PRO A 1 604 ? 3.070 -11.415 -5.670 1.00 98.19 604 PRO A C 1
ATOM 4769 O O . PRO A 1 604 ? 2.694 -11.883 -6.744 1.00 98.19 604 PRO A O 1
ATOM 4772 N N . VAL A 1 605 ? 3.928 -10.383 -5.607 1.00 98.38 605 VAL A N 1
ATOM 4773 C CA . VAL A 1 605 ? 4.464 -9.673 -6.790 1.00 98.38 605 VAL A CA 1
ATOM 4774 C C . VAL A 1 605 ? 5.169 -10.626 -7.753 1.00 98.38 605 VAL A C 1
ATOM 4776 O O . VAL A 1 605 ? 4.856 -10.637 -8.944 1.00 98.38 605 VAL A O 1
ATOM 4779 N N . THR A 1 606 ? 6.096 -11.448 -7.262 1.00 98.56 606 THR A N 1
ATOM 4780 C CA . THR A 1 606 ? 6.875 -12.399 -8.078 1.00 98.56 606 THR A CA 1
ATOM 4781 C C . THR A 1 606 ? 6.017 -13.562 -8.567 1.00 98.56 606 THR A C 1
ATOM 4783 O O . THR A 1 606 ? 6.158 -13.995 -9.712 1.00 98.56 606 THR A O 1
ATOM 4786 N N . THR A 1 607 ? 5.077 -14.018 -7.736 1.00 98.81 607 THR A N 1
ATOM 4787 C CA . THR A 1 607 ? 4.103 -15.063 -8.091 1.00 98.81 607 THR A CA 1
ATOM 4788 C C . THR A 1 607 ? 3.205 -14.606 -9.246 1.00 98.81 607 THR A C 1
ATOM 4790 O O . THR A 1 607 ? 3.085 -15.301 -10.258 1.00 98.81 607 THR A O 1
ATOM 4793 N N . SER A 1 608 ? 2.658 -13.389 -9.163 1.00 98.56 608 SER A N 1
ATOM 4794 C CA . SER A 1 608 ? 1.881 -12.772 -10.243 1.00 98.56 608 SER A CA 1
ATOM 4795 C C . SER A 1 608 ? 2.732 -12.465 -11.476 1.00 98.56 608 SER A C 1
ATOM 4797 O O . SER A 1 608 ? 2.247 -12.605 -12.596 1.00 98.56 608 SER A O 1
ATOM 4799 N N . TRP A 1 609 ? 4.009 -12.099 -11.321 1.00 97.81 609 TRP A N 1
ATOM 4800 C CA . TRP A 1 609 ? 4.902 -11.878 -12.466 1.00 97.81 609 TRP A CA 1
ATOM 4801 C C . TRP A 1 609 ? 5.104 -13.145 -13.297 1.00 97.81 609 TRP A C 1
ATOM 4803 O O . TRP A 1 609 ? 5.048 -13.099 -14.528 1.00 97.81 609 TRP A O 1
ATOM 4813 N N . MET A 1 610 ? 5.285 -14.284 -12.624 1.00 98.75 610 MET A N 1
ATOM 4814 C CA . MET A 1 610 ? 5.349 -15.586 -13.281 1.00 98.75 610 MET A CA 1
ATOM 4815 C C . MET A 1 610 ? 4.009 -15.953 -13.933 1.00 98.75 610 MET A C 1
ATOM 4817 O O . MET A 1 610 ? 3.992 -16.455 -15.058 1.00 98.75 610 MET A O 1
ATOM 4821 N N . ALA A 1 611 ? 2.880 -15.642 -13.284 1.00 98.50 611 ALA A N 1
ATOM 4822 C CA . ALA A 1 611 ? 1.558 -15.848 -13.875 1.00 98.50 611 ALA A CA 1
ATOM 4823 C C . ALA A 1 611 ? 1.388 -15.049 -15.180 1.00 98.50 611 ALA A C 1
ATOM 4825 O O . ALA A 1 611 ? 0.976 -15.606 -16.198 1.00 98.50 611 ALA A O 1
ATOM 4826 N N . ILE A 1 612 ? 1.785 -13.772 -15.186 1.00 98.19 612 ILE A N 1
ATOM 4827 C CA . ILE A 1 612 ? 1.754 -12.914 -16.380 1.00 98.19 612 ILE A CA 1
ATOM 4828 C C . ILE A 1 612 ? 2.658 -13.482 -17.477 1.00 98.19 612 ILE A C 1
ATOM 4830 O O . ILE A 1 612 ? 2.237 -13.565 -18.632 1.00 98.19 612 ILE A O 1
ATOM 4834 N N . TYR A 1 613 ? 3.873 -13.922 -17.132 1.00 98.25 613 TYR A N 1
ATOM 4835 C CA . TYR A 1 613 ? 4.771 -14.555 -18.098 1.00 98.25 613 TYR A CA 1
ATOM 4836 C C . TYR A 1 613 ? 4.129 -15.795 -18.740 1.00 98.25 613 TYR A C 1
ATOM 4838 O O . TYR A 1 613 ? 4.102 -15.902 -19.967 1.00 98.25 613 TYR A O 1
ATOM 4846 N N . TYR A 1 614 ? 3.548 -16.702 -17.947 1.00 98.50 614 TYR A N 1
ATOM 4847 C CA . TYR A 1 614 ? 2.898 -17.898 -18.488 1.00 98.50 614 TYR A CA 1
ATOM 4848 C C . TYR A 1 614 ? 1.657 -17.593 -19.322 1.00 98.50 614 TYR A C 1
ATOM 4850 O O . TYR A 1 614 ? 1.454 -18.242 -20.351 1.00 98.50 614 TYR A O 1
ATOM 4858 N N . ALA A 1 615 ? 0.861 -16.592 -18.941 1.00 97.31 615 ALA A N 1
ATOM 4859 C CA . ALA A 1 615 ? -0.256 -16.136 -19.759 1.00 97.31 615 ALA A CA 1
ATOM 4860 C C . ALA A 1 615 ? 0.241 -15.664 -21.139 1.00 97.31 615 ALA A C 1
ATOM 4862 O O . ALA A 1 615 ? -0.278 -16.103 -22.166 1.00 97.31 615 ALA A O 1
ATOM 4863 N N . ARG A 1 616 ? 1.319 -14.866 -21.178 1.00 95.25 616 ARG A N 1
ATOM 4864 C CA . ARG A 1 616 ? 1.948 -14.392 -22.426 1.00 95.25 616 ARG A CA 1
ATOM 4865 C C . ARG A 1 616 ? 2.620 -15.492 -23.245 1.00 95.25 616 ARG A C 1
ATOM 4867 O O . ARG A 1 616 ? 2.637 -15.414 -24.471 1.00 95.25 616 ARG A O 1
ATOM 4874 N N . LEU A 1 617 ? 3.158 -16.519 -22.590 1.00 96.50 617 LEU A N 1
ATOM 4875 C CA . LEU A 1 617 ? 3.718 -17.695 -23.259 1.00 96.50 617 LEU A CA 1
ATOM 4876 C C . LEU A 1 617 ? 2.628 -18.570 -23.911 1.00 96.50 617 LEU A C 1
ATOM 4878 O O . LEU A 1 617 ? 2.953 -19.443 -24.712 1.00 96.50 617 LEU A O 1
ATOM 4882 N N . GLY A 1 618 ? 1.347 -18.352 -23.591 1.00 96.19 618 GLY A N 1
ATOM 4883 C CA . GLY A 1 618 ? 0.243 -19.198 -24.051 1.00 96.19 618 GLY A CA 1
ATOM 4884 C C . GLY A 1 618 ? 0.044 -20.448 -23.189 1.00 96.19 618 GLY A C 1
ATOM 4885 O O . GLY A 1 618 ? -0.451 -21.461 -23.676 1.00 96.19 618 GLY A O 1
ATOM 4886 N N . LYS A 1 619 ? 0.430 -20.393 -21.905 1.00 97.25 619 LYS A N 1
ATOM 4887 C CA . LYS A 1 619 ? 0.235 -21.461 -20.907 1.00 97.25 619 LYS A CA 1
ATOM 4888 C C . LYS A 1 619 ? -0.736 -21.007 -19.797 1.00 97.25 619 LYS A C 1
ATOM 4890 O O . LYS A 1 619 ? -0.328 -20.912 -18.635 1.00 97.25 619 LYS A O 1
ATOM 4895 N N . PRO A 1 620 ? -2.019 -20.731 -20.113 1.00 96.00 620 PRO A N 1
ATOM 4896 C CA . PRO A 1 620 ? -2.975 -20.162 -19.158 1.00 96.00 620 PRO A CA 1
ATOM 4897 C C . PRO A 1 620 ? -3.206 -21.056 -17.935 1.00 96.00 620 PRO A C 1
ATOM 4899 O O . PRO A 1 620 ? -3.367 -20.544 -16.836 1.00 96.00 620 PRO A O 1
ATOM 4902 N N . GLU A 1 621 ? -3.135 -22.380 -18.079 1.00 97.50 621 GLU A N 1
ATOM 4903 C CA . GLU A 1 621 ? -3.297 -23.313 -16.954 1.00 97.50 621 GLU A CA 1
ATOM 4904 C C . GLU A 1 621 ? -2.214 -23.154 -15.876 1.00 97.50 621 GLU A C 1
ATOM 4906 O O . GLU A 1 621 ? -2.492 -23.275 -14.685 1.00 97.50 621 GLU A O 1
ATOM 4911 N N . LEU A 1 622 ? -0.972 -22.844 -16.267 1.00 98.06 622 LEU A N 1
ATOM 4912 C CA . LEU A 1 622 ? 0.101 -22.563 -15.306 1.00 98.06 622 LEU A CA 1
ATOM 4913 C C . LEU A 1 622 ? -0.096 -21.198 -14.644 1.00 98.06 622 LEU A C 1
ATOM 4915 O O . LEU A 1 622 ? 0.094 -21.063 -13.437 1.00 98.06 622 LEU A O 1
ATOM 4919 N N . ALA A 1 623 ? -0.533 -20.205 -15.419 1.00 98.06 623 ALA A N 1
ATOM 4920 C CA . ALA A 1 623 ? -0.852 -18.882 -14.901 1.00 98.06 623 ALA A CA 1
ATOM 4921 C C . ALA A 1 623 ? -2.015 -18.917 -13.889 1.00 98.06 623 ALA A C 1
ATOM 4923 O O . ALA A 1 623 ? -1.901 -18.319 -12.821 1.00 98.06 623 ALA A O 1
ATOM 4924 N N . ARG A 1 624 ? -3.082 -19.689 -14.156 1.00 98.12 624 ARG A N 1
ATOM 4925 C CA . ARG A 1 624 ? -4.211 -19.883 -13.225 1.00 98.12 624 ARG A CA 1
ATOM 4926 C C . ARG A 1 624 ? -3.771 -20.505 -11.903 1.00 98.12 624 ARG A C 1
ATOM 4928 O O . ARG A 1 624 ? -4.227 -20.071 -10.852 1.00 98.12 624 ARG A O 1
ATOM 4935 N N . LYS A 1 625 ? -2.852 -21.477 -11.927 1.00 98.19 625 LYS A N 1
ATOM 4936 C CA . LYS A 1 625 ? -2.313 -22.074 -10.691 1.00 98.19 625 LYS A CA 1
ATOM 4937 C C . LYS A 1 625 ? -1.634 -21.030 -9.803 1.00 98.19 625 LYS A C 1
ATOM 4939 O O . LYS A 1 625 ? -1.855 -21.031 -8.599 1.00 98.19 625 LYS A O 1
ATOM 4944 N N . LEU A 1 626 ? -0.855 -20.125 -10.391 1.00 98.62 626 LEU A N 1
ATOM 4945 C CA . LEU A 1 626 ? -0.172 -19.052 -9.659 1.00 98.62 626 LEU A CA 1
ATOM 4946 C C . LEU A 1 626 ? -1.148 -17.962 -9.181 1.00 98.62 626 LEU A C 1
ATOM 4948 O O . LEU A 1 626 ? -1.027 -17.490 -8.053 1.00 98.62 626 LEU A O 1
ATOM 4952 N N . GLN A 1 627 ? -2.161 -17.617 -9.986 1.00 98.31 627 GLN A N 1
ATOM 4953 C CA . GLN A 1 627 ? -3.259 -16.732 -9.568 1.00 98.31 627 GLN A CA 1
ATOM 4954 C C . GLN A 1 627 ? -3.999 -17.299 -8.344 1.00 98.31 627 GLN A C 1
ATOM 4956 O O . GLN A 1 627 ? -4.273 -16.579 -7.379 1.00 98.31 627 GLN A O 1
ATOM 4961 N N . ALA A 1 628 ? -4.271 -18.607 -8.349 1.00 98.31 628 ALA A N 1
ATOM 4962 C CA . ALA A 1 628 ? -4.935 -19.300 -7.251 1.00 98.31 628 ALA A CA 1
ATOM 4963 C C . ALA A 1 628 ? -4.092 -19.318 -5.963 1.00 98.31 628 ALA A C 1
ATOM 4965 O O . ALA A 1 628 ? -4.656 -19.238 -4.875 1.00 98.31 628 ALA A O 1
ATOM 4966 N N . VAL A 1 629 ? -2.755 -19.366 -6.060 1.00 98.31 629 VAL A N 1
ATOM 4967 C CA . VAL A 1 629 ? -1.862 -19.255 -4.889 1.00 98.31 629 VAL A CA 1
ATOM 4968 C C . VAL A 1 629 ? -2.061 -17.917 -4.177 1.00 98.31 629 VAL A C 1
ATOM 4970 O O . VAL A 1 629 ? -2.327 -17.905 -2.976 1.00 98.31 629 VAL A O 1
ATOM 4973 N N . ASN A 1 630 ? -2.005 -16.802 -4.911 1.00 98.38 630 ASN A N 1
ATOM 4974 C CA . ASN A 1 630 ? -2.215 -15.477 -4.321 1.00 98.38 630 ASN A CA 1
ATOM 4975 C C . ASN A 1 630 ? -3.652 -15.306 -3.802 1.00 98.38 630 ASN A C 1
ATOM 4977 O O . ASN A 1 630 ? -3.848 -14.768 -2.715 1.00 98.38 630 ASN A O 1
ATOM 4981 N N . THR A 1 631 ? -4.649 -15.830 -4.523 1.00 98.38 631 THR A N 1
ATOM 4982 C CA . THR A 1 631 ? -6.051 -15.830 -4.064 1.00 98.38 631 THR A CA 1
ATOM 4983 C C . THR A 1 631 ? -6.183 -16.550 -2.724 1.00 98.38 631 THR A C 1
ATOM 4985 O O . THR A 1 631 ? -6.766 -16.005 -1.790 1.00 98.38 631 THR A O 1
ATOM 4988 N N . ARG A 1 632 ? -5.562 -17.728 -2.585 1.00 97.50 632 ARG A N 1
ATOM 4989 C CA . ARG A 1 632 ? -5.543 -18.476 -1.326 1.00 97.50 632 ARG A CA 1
ATOM 4990 C C . ARG A 1 632 ? -4.895 -17.667 -0.202 1.00 97.50 632 ARG A C 1
ATOM 4992 O O . ARG A 1 632 ? -5.463 -17.616 0.880 1.00 97.50 632 ARG A O 1
ATOM 4999 N N . TYR A 1 633 ? -3.756 -17.009 -0.438 1.00 96.69 633 TYR A N 1
ATOM 5000 C CA . TYR A 1 633 ? -3.117 -16.172 0.591 1.00 96.69 633 TYR A CA 1
ATOM 5001 C C . TYR A 1 633 ? -4.029 -15.052 1.089 1.00 96.69 633 TYR A C 1
ATOM 5003 O O . TYR A 1 633 ? -4.146 -14.862 2.298 1.00 96.69 633 TYR A O 1
ATOM 5011 N N . ALA A 1 634 ? -4.718 -14.360 0.178 1.00 96.12 634 ALA A N 1
ATOM 5012 C CA . ALA A 1 634 ? -5.690 -13.334 0.541 1.00 96.12 634 ALA A CA 1
ATOM 5013 C C . ALA A 1 634 ? -6.880 -13.916 1.329 1.00 96.12 634 ALA A C 1
ATOM 5015 O O . ALA A 1 634 ? -7.317 -13.323 2.309 1.00 96.12 634 ALA A O 1
ATOM 5016 N N . GLN A 1 635 ? -7.383 -15.095 0.950 1.00 94.44 635 GLN A N 1
ATOM 5017 C CA . GLN A 1 635 ? -8.507 -15.758 1.630 1.00 94.44 635 GLN A CA 1
ATOM 5018 C C . GLN A 1 635 ? -8.175 -16.294 3.024 1.00 94.44 635 GLN A C 1
ATOM 5020 O O . GLN A 1 635 ? -9.076 -16.449 3.848 1.00 94.44 635 GLN A O 1
ATOM 5025 N N . MET A 1 636 ? -6.900 -16.576 3.301 1.00 89.62 636 MET A N 1
ATOM 5026 C CA . MET A 1 636 ? -6.459 -16.967 4.642 1.00 89.62 636 MET A CA 1
ATOM 5027 C C . MET A 1 636 ? -6.526 -15.800 5.639 1.00 89.62 636 MET A C 1
ATOM 5029 O O . MET A 1 636 ? -6.358 -16.018 6.839 1.00 89.62 636 MET A O 1
ATOM 5033 N N . THR A 1 637 ? -6.812 -14.576 5.179 1.00 84.94 637 THR A N 1
ATOM 5034 C CA . THR A 1 637 ? -7.077 -13.421 6.040 1.00 84.94 637 THR A CA 1
ATOM 5035 C C . THR A 1 637 ? -8.533 -12.971 5.949 1.00 84.94 637 THR A C 1
ATOM 5037 O O . THR A 1 637 ? -9.217 -13.143 4.943 1.00 84.94 637 THR A O 1
ATOM 5040 N N . GLY A 1 638 ? -9.025 -12.328 7.012 1.00 86.06 638 GLY A N 1
ATOM 5041 C CA . GLY A 1 638 ? -10.355 -11.712 6.997 1.00 86.06 638 GLY A CA 1
ATOM 5042 C C . GLY A 1 638 ? -10.456 -10.461 6.113 1.00 86.06 638 GLY A C 1
ATOM 5043 O O . GLY A 1 638 ? -11.564 -9.979 5.882 1.00 86.06 638 GLY A O 1
ATOM 5044 N N . SER A 1 639 ? -9.330 -9.908 5.642 1.00 92.62 639 SER A N 1
ATOM 5045 C CA . SER A 1 639 ? -9.293 -8.646 4.894 1.00 92.62 639 SER A CA 1
ATOM 5046 C C . SER A 1 639 ? -9.282 -8.820 3.376 1.00 92.62 639 SER A C 1
ATOM 5048 O O . SER A 1 639 ? -9.556 -7.840 2.684 1.00 92.62 639 SER A O 1
ATOM 5050 N N . LEU A 1 640 ? -9.006 -10.033 2.867 1.00 95.75 640 LEU A N 1
ATOM 5051 C CA . LEU A 1 640 ? -8.871 -10.351 1.435 1.00 95.75 640 LEU A CA 1
ATOM 5052 C C . LEU A 1 640 ? -7.796 -9.525 0.711 1.00 95.75 640 LEU A C 1
ATOM 5054 O O . LEU A 1 640 ? -7.894 -9.292 -0.491 1.00 95.75 640 LEU A O 1
ATOM 5058 N N . GLN A 1 641 ? -6.790 -9.067 1.453 1.00 94.56 641 GLN A N 1
ATOM 5059 C CA . GLN A 1 641 ? -5.689 -8.254 0.944 1.00 94.56 641 GLN A CA 1
ATOM 5060 C C . GLN A 1 641 ? -4.411 -9.068 0.770 1.00 94.56 641 GLN A C 1
ATOM 5062 O O . GLN A 1 641 ? -4.185 -10.058 1.475 1.00 94.56 641 GLN A O 1
ATOM 5067 N N . LEU A 1 642 ? -3.549 -8.590 -0.121 1.00 96.25 642 LEU A N 1
ATOM 5068 C CA . LEU A 1 642 ? -2.217 -9.123 -0.361 1.00 96.25 642 LEU A CA 1
ATOM 5069 C C . LEU A 1 642 ? -1.153 -8.258 0.322 1.00 96.25 642 LEU A C 1
ATOM 5071 O O . LEU A 1 642 ? -1.084 -7.045 0.127 1.00 96.25 642 LEU A O 1
ATOM 5075 N N . GLY A 1 643 ? -0.288 -8.897 1.106 1.00 94.12 643 GLY A N 1
ATOM 5076 C CA . GLY A 1 643 ? 0.898 -8.275 1.692 1.00 94.12 643 GLY A CA 1
ATOM 5077 C C . GLY A 1 643 ? 2.149 -8.444 0.829 1.00 94.12 643 GLY A C 1
ATOM 5078 O O . GLY A 1 643 ? 2.105 -8.940 -0.303 1.00 94.12 643 GLY A O 1
ATOM 5079 N N . GLU A 1 644 ? 3.288 -8.029 1.377 1.00 94.81 644 GLU A N 1
ATOM 5080 C CA . GLU A 1 644 ? 4.593 -8.193 0.735 1.00 94.81 644 GLU A CA 1
ATOM 5081 C C . GLU A 1 644 ? 5.073 -9.652 0.774 1.00 94.81 644 GLU A C 1
ATOM 5083 O O . GLU A 1 644 ? 5.298 -10.251 -0.267 1.00 94.81 644 GLU A O 1
ATOM 5088 N N . GLN A 1 645 ? 5.191 -10.277 1.944 1.00 94.44 645 GLN A N 1
ATOM 5089 C CA . GLN A 1 645 ? 5.646 -11.669 2.043 1.00 94.44 645 GLN A CA 1
ATOM 5090 C C . GLN A 1 645 ? 4.707 -12.510 2.900 1.00 94.44 645 GLN A C 1
ATOM 5092 O O . GLN A 1 645 ? 4.257 -12.069 3.963 1.00 94.44 645 GLN A O 1
ATOM 5097 N N . TYR A 1 646 ? 4.419 -13.725 2.426 1.00 94.38 646 TYR A N 1
ATOM 5098 C CA . TYR A 1 646 ? 3.508 -14.661 3.082 1.00 94.38 646 TYR A CA 1
ATOM 5099 C C . TYR A 1 646 ? 4.261 -15.865 3.641 1.00 94.38 646 TYR A C 1
ATOM 5101 O O . TYR A 1 646 ? 4.873 -16.626 2.891 1.00 94.38 646 TYR A O 1
ATOM 5109 N N . ASP A 1 647 ? 4.176 -16.078 4.952 1.00 94.00 647 ASP A N 1
ATOM 5110 C CA . ASP A 1 647 ? 4.716 -17.281 5.574 1.00 94.00 647 ASP A CA 1
ATOM 5111 C C . ASP A 1 647 ? 3.722 -18.436 5.428 1.00 94.00 647 ASP A C 1
ATOM 5113 O O . ASP A 1 647 ? 2.731 -18.543 6.150 1.00 94.00 647 ASP A O 1
ATOM 5117 N N . GLU A 1 648 ? 4.015 -19.338 4.495 1.00 93.50 648 GLU A N 1
ATOM 5118 C CA . GLU A 1 648 ? 3.215 -20.535 4.232 1.00 93.50 648 GLU A CA 1
ATOM 5119 C C . GLU A 1 648 ? 3.143 -21.512 5.417 1.00 93.50 648 GLU A C 1
ATOM 5121 O O . GLU A 1 648 ? 2.223 -22.325 5.482 1.00 93.50 648 GLU A O 1
ATOM 5126 N N . LYS A 1 649 ? 4.091 -21.491 6.357 1.00 92.19 649 LYS A N 1
ATOM 5127 C CA . LYS A 1 649 ? 4.044 -22.376 7.532 1.00 92.19 649 LYS A CA 1
ATOM 5128 C C . LYS A 1 649 ? 3.176 -21.774 8.626 1.00 92.19 649 LYS A C 1
ATOM 5130 O O . LYS A 1 649 ? 2.380 -22.489 9.227 1.00 92.19 649 LYS A O 1
ATOM 5135 N N . LEU A 1 650 ? 3.331 -20.472 8.867 1.00 90.12 650 LEU A N 1
ATOM 5136 C CA . LEU A 1 650 ? 2.563 -19.739 9.877 1.00 90.12 650 LEU A CA 1
ATOM 5137 C C . LEU A 1 650 ? 1.182 -19.290 9.378 1.00 90.12 650 LEU A C 1
ATOM 5139 O O . LEU A 1 650 ? 0.363 -18.871 10.188 1.00 90.12 650 LEU A O 1
ATOM 5143 N N . GLN A 1 651 ? 0.926 -19.385 8.070 1.00 90.56 651 GLN A N 1
ATOM 5144 C CA . GLN A 1 651 ? -0.310 -18.959 7.407 1.00 90.56 651 GLN A CA 1
ATOM 5145 C C . GLN A 1 651 ? -0.665 -17.487 7.678 1.00 90.56 651 GLN A C 1
ATOM 5147 O O . GLN A 1 651 ? -1.826 -17.137 7.887 1.00 90.56 651 GLN A O 1
ATOM 5152 N N . ARG A 1 652 ? 0.343 -16.607 7.655 1.00 89.44 652 ARG A N 1
ATOM 5153 C CA . ARG A 1 652 ? 0.176 -15.168 7.898 1.00 89.44 652 ARG A CA 1
ATOM 5154 C C . ARG A 1 652 ? 1.132 -14.330 7.060 1.00 89.44 652 ARG A C 1
ATOM 5156 O O . ARG A 1 652 ? 2.203 -14.791 6.663 1.00 89.44 652 ARG A O 1
ATOM 5163 N N . TRP A 1 653 ? 0.763 -13.073 6.852 1.00 90.88 653 TRP A N 1
ATOM 5164 C CA . TRP A 1 653 ? 1.684 -12.062 6.347 1.00 90.88 653 TRP A CA 1
ATOM 5165 C C . TRP A 1 653 ? 2.763 -11.760 7.390 1.00 90.88 653 TRP A C 1
ATOM 5167 O O . TRP A 1 653 ? 2.485 -11.762 8.590 1.00 90.88 653 TRP A O 1
ATOM 5177 N N . VAL A 1 654 ? 3.988 -11.511 6.934 1.00 89.00 654 VAL A N 1
ATOM 5178 C CA . VAL A 1 654 ? 5.143 -11.226 7.812 1.00 89.00 654 VAL A CA 1
ATOM 5179 C C . VAL A 1 654 ? 5.783 -9.863 7.552 1.00 89.00 654 VAL A C 1
ATOM 5181 O O . VAL A 1 654 ? 6.760 -9.512 8.200 1.00 89.00 654 VAL A O 1
ATOM 5184 N N . SER A 1 655 ? 5.230 -9.104 6.607 1.00 89.12 655 SER A N 1
ATOM 5185 C CA . SER A 1 655 ? 5.705 -7.782 6.201 1.00 89.12 655 SER A CA 1
ATOM 5186 C C . SER A 1 655 ? 4.519 -6.886 5.800 1.00 89.12 655 SER A C 1
ATOM 5188 O O . SER A 1 655 ? 3.360 -7.274 5.992 1.00 89.12 655 SER A O 1
ATOM 5190 N N . ALA A 1 656 ? 4.799 -5.688 5.276 1.00 89.94 656 ALA A N 1
ATOM 5191 C CA . ALA A 1 656 ? 3.855 -4.652 4.869 1.00 89.94 656 ALA A CA 1
ATOM 5192 C C . ALA A 1 656 ? 2.566 -5.241 4.276 1.00 89.94 656 ALA A C 1
ATOM 5194 O O . ALA A 1 656 ? 2.591 -5.975 3.284 1.00 89.94 656 ALA A O 1
ATOM 5195 N N . THR A 1 657 ? 1.441 -4.953 4.934 1.00 89.12 657 THR A N 1
ATOM 5196 C CA . THR A 1 657 ? 0.119 -5.468 4.568 1.00 89.12 657 THR A CA 1
ATOM 5197 C C . THR A 1 657 ? -0.939 -4.382 4.778 1.00 89.12 657 THR A C 1
ATOM 5199 O O . THR A 1 657 ? -1.060 -3.886 5.901 1.00 89.12 657 THR A O 1
ATOM 5202 N N . PRO A 1 658 ? -1.708 -4.023 3.734 1.00 93.19 658 PRO A N 1
ATOM 5203 C CA . PRO A 1 658 ? -1.535 -4.468 2.347 1.00 93.19 658 PRO A CA 1
ATOM 5204 C C . PRO A 1 658 ? -0.255 -3.894 1.721 1.00 93.19 658 PRO A C 1
ATOM 5206 O O . PRO A 1 658 ? 0.198 -2.827 2.128 1.00 93.19 658 PRO A O 1
ATOM 5209 N N . LEU A 1 659 ? 0.287 -4.560 0.697 1.00 95.75 659 LEU A N 1
ATOM 5210 C CA . LEU A 1 659 ? 1.274 -3.960 -0.202 1.00 95.75 659 LEU A CA 1
ATOM 5211 C C . LEU A 1 659 ? 0.597 -3.602 -1.527 1.00 95.75 659 LEU A C 1
ATOM 5213 O O . LEU A 1 659 ? 0.201 -4.486 -2.288 1.00 95.75 659 LEU A O 1
ATOM 5217 N N . THR A 1 660 ? 0.540 -2.312 -1.856 1.00 97.69 660 THR A N 1
ATOM 5218 C CA . THR A 1 660 ? -0.164 -1.811 -3.046 1.00 97.69 660 THR A CA 1
ATOM 5219 C C . THR A 1 660 ? 0.388 -2.411 -4.348 1.00 97.69 660 THR A C 1
ATOM 5221 O O . THR A 1 660 ? -0.372 -2.669 -5.281 1.00 97.69 660 THR A O 1
ATOM 5224 N N . TRP A 1 661 ? 1.691 -2.718 -4.414 1.00 98.00 661 TRP A N 1
ATOM 5225 C CA . TRP A 1 661 ? 2.286 -3.389 -5.576 1.00 98.00 661 TRP A CA 1
ATOM 5226 C C . TRP A 1 661 ? 1.836 -4.850 -5.733 1.00 98.00 661 TRP A C 1
ATOM 5228 O O . TRP A 1 661 ? 1.594 -5.297 -6.858 1.00 98.00 661 TRP A O 1
ATOM 5238 N N . SER A 1 662 ? 1.668 -5.586 -4.627 1.00 98.25 662 SER A N 1
ATOM 5239 C CA . SER A 1 662 ? 1.114 -6.949 -4.645 1.00 98.25 662 SER A CA 1
ATOM 5240 C C . SER A 1 662 ? -0.312 -6.953 -5.196 1.00 98.25 662 SER A C 1
ATOM 5242 O O . SER A 1 662 ? -0.625 -7.760 -6.073 1.00 98.25 662 SER A O 1
ATOM 5244 N N . GLU A 1 663 ? -1.140 -6.006 -4.749 1.00 98.38 663 GLU A N 1
ATOM 5245 C CA . GLU A 1 663 ? -2.516 -5.831 -5.232 1.00 98.38 663 GLU A CA 1
ATOM 5246 C C . GLU A 1 663 ? -2.549 -5.499 -6.731 1.00 98.38 663 GLU A C 1
ATOM 5248 O O . GLU A 1 663 ? -3.251 -6.145 -7.514 1.00 98.38 663 GLU A O 1
ATOM 5253 N N . ALA A 1 664 ? -1.715 -4.544 -7.161 1.00 98.50 664 ALA A N 1
ATOM 5254 C CA . ALA A 1 664 ? -1.579 -4.158 -8.563 1.00 98.50 664 ALA A CA 1
ATOM 5255 C C . ALA A 1 664 ? -1.192 -5.356 -9.448 1.00 98.50 664 ALA A C 1
ATOM 5257 O O . ALA A 1 664 ? -1.792 -5.606 -10.495 1.00 98.50 664 ALA A O 1
ATOM 5258 N N . LYS A 1 665 ? -0.211 -6.154 -9.011 1.00 98.00 665 LYS A N 1
ATOM 5259 C CA . LYS A 1 665 ? 0.253 -7.325 -9.765 1.00 98.00 665 LYS A CA 1
ATOM 5260 C C . LYS A 1 665 ? -0.786 -8.439 -9.828 1.00 98.00 665 LYS A C 1
ATOM 5262 O O . LYS A 1 665 ? -0.864 -9.085 -10.869 1.00 98.00 665 LYS A O 1
ATOM 5267 N N . TYR A 1 666 ? -1.592 -8.638 -8.785 1.00 98.56 666 TYR A N 1
ATOM 5268 C CA . TYR A 1 666 ? -2.699 -9.600 -8.797 1.00 98.56 666 TYR A CA 1
ATOM 5269 C C . TYR A 1 666 ? -3.774 -9.247 -9.831 1.00 98.56 666 TYR A C 1
ATOM 5271 O O . TYR A 1 666 ? -4.254 -10.117 -10.564 1.00 98.56 666 TYR A O 1
ATOM 5279 N N . ILE A 1 667 ? -4.118 -7.961 -9.929 1.00 98.44 667 ILE A N 1
ATOM 5280 C CA . ILE A 1 667 ? -5.050 -7.457 -10.941 1.00 98.44 667 ILE A CA 1
ATOM 5281 C C . ILE A 1 667 ? -4.460 -7.636 -12.344 1.00 98.44 667 ILE A C 1
ATOM 5283 O O . ILE A 1 667 ? -5.124 -8.162 -13.239 1.00 98.44 667 ILE A O 1
ATOM 5287 N N . LEU A 1 668 ? -3.197 -7.249 -12.543 1.00 97.81 668 LEU A N 1
ATOM 5288 C CA . LEU A 1 668 ? -2.529 -7.377 -13.840 1.00 97.81 668 LEU A CA 1
ATOM 5289 C C . LEU A 1 668 ? -2.392 -8.843 -14.283 1.00 97.81 668 LEU A C 1
ATOM 5291 O O . LEU A 1 668 ? -2.547 -9.123 -15.470 1.00 97.81 668 LEU A O 1
ATOM 5295 N N . SER A 1 669 ? -2.165 -9.794 -13.369 1.00 97.56 669 SER A N 1
ATOM 5296 C CA . SER A 1 669 ? -2.141 -11.224 -13.710 1.00 97.56 669 SER A CA 1
ATOM 5297 C C . SER A 1 669 ? -3.515 -11.768 -14.099 1.00 97.56 669 SER A C 1
ATOM 5299 O O . SER A 1 669 ? -3.608 -12.521 -15.071 1.00 97.56 669 SER A O 1
ATOM 5301 N N . ALA A 1 670 ? -4.585 -11.326 -13.434 1.00 97.69 670 ALA A N 1
ATOM 5302 C CA . ALA A 1 670 ? -5.953 -11.626 -13.854 1.00 97.69 670 ALA A CA 1
ATOM 5303 C C . ALA A 1 670 ? -6.263 -11.050 -15.250 1.00 97.69 670 ALA A C 1
ATOM 5305 O O . ALA A 1 670 ? -6.772 -11.755 -16.118 1.00 97.69 670 ALA A O 1
ATOM 5306 N N . LEU A 1 671 ? -5.892 -9.798 -15.530 1.00 96.31 671 LEU A N 1
ATOM 5307 C CA . LEU A 1 671 ? -6.081 -9.203 -16.860 1.00 96.31 671 LEU A CA 1
ATOM 5308 C C . LEU A 1 671 ? -5.267 -9.928 -17.945 1.00 96.31 671 LEU A C 1
ATOM 5310 O O . LEU A 1 671 ? -5.773 -10.158 -19.048 1.00 96.31 671 LEU A O 1
ATOM 5314 N N . ALA A 1 672 ? -4.039 -10.351 -17.623 1.00 95.12 672 ALA A N 1
ATOM 5315 C CA . ALA A 1 672 ? -3.191 -11.131 -18.522 1.00 95.12 672 ALA A CA 1
ATOM 5316 C C . ALA A 1 672 ? -3.824 -12.478 -18.900 1.00 95.12 672 ALA A C 1
ATOM 5318 O O . ALA A 1 672 ? -3.692 -12.909 -20.041 1.00 95.12 672 ALA A O 1
ATOM 5319 N N . LEU A 1 673 ? -4.512 -13.137 -17.963 1.00 94.38 673 LEU A N 1
ATOM 5320 C CA . LEU A 1 673 ? -5.211 -14.406 -18.195 1.00 94.38 673 LEU A CA 1
ATOM 5321 C C . LEU A 1 673 ? -6.397 -14.274 -19.160 1.00 94.38 673 LEU A C 1
ATOM 5323 O O . LEU A 1 673 ? -6.696 -15.223 -19.883 1.00 94.38 673 LEU A O 1
ATOM 5327 N N . GLU A 1 674 ? -7.068 -13.120 -19.184 1.00 91.75 674 GLU A N 1
ATOM 5328 C CA . GLU A 1 674 ? -8.176 -12.854 -20.110 1.00 91.75 674 GLU A CA 1
ATOM 5329 C C . GLU A 1 674 ? -7.683 -12.452 -21.500 1.00 91.75 674 GLU A C 1
ATOM 5331 O O . GLU A 1 674 ? -8.171 -12.954 -22.511 1.00 91.75 674 GLU A O 1
ATOM 5336 N N . ASN A 1 675 ? -6.719 -11.532 -21.555 1.00 87.25 675 ASN A N 1
ATOM 5337 C CA . ASN A 1 675 ? -6.158 -11.051 -22.807 1.00 87.25 675 ASN A CA 1
ATOM 5338 C C . ASN A 1 675 ? -4.640 -10.860 -22.669 1.00 87.25 675 ASN A C 1
ATOM 5340 O O . ASN A 1 675 ? -4.184 -9.742 -22.407 1.00 87.25 675 ASN A O 1
ATOM 5344 N N . PRO A 1 676 ? -3.838 -11.914 -22.918 1.00 81.88 676 PRO A N 1
ATOM 5345 C CA . PRO A 1 676 ? -2.381 -11.829 -22.825 1.00 81.88 676 PRO A CA 1
ATOM 5346 C C . PRO A 1 676 ? -1.785 -10.746 -23.735 1.00 81.88 676 PRO A C 1
ATOM 5348 O O . PRO A 1 676 ? -0.767 -10.134 -23.408 1.00 81.88 676 PRO A O 1
ATOM 5351 N N . ALA A 1 677 ? -2.441 -10.488 -24.872 1.00 71.19 677 ALA A N 1
ATOM 5352 C CA . ALA A 1 677 ? -2.049 -9.480 -25.847 1.00 71.19 677 ALA A CA 1
ATOM 5353 C C . ALA A 1 677 ? -2.520 -8.061 -25.489 1.00 71.19 677 ALA A C 1
ATOM 5355 O O . ALA A 1 677 ? -2.094 -7.124 -26.154 1.00 71.19 677 ALA A O 1
ATOM 5356 N N . GLY A 1 678 ? -3.387 -7.889 -24.485 1.00 66.06 678 GLY A N 1
ATOM 5357 C CA . GLY A 1 678 ? -3.872 -6.586 -24.010 1.00 66.06 678 GLY A CA 1
ATOM 5358 C C . GLY A 1 678 ? -2.862 -5.842 -23.136 1.00 66.06 678 GLY A C 1
ATOM 5359 O O . GLY A 1 678 ? -2.917 -4.623 -23.044 1.00 66.06 678 GLY A O 1
ATOM 5360 N N . LEU A 1 679 ? -1.896 -6.567 -22.569 1.00 66.44 679 LEU A N 1
ATOM 5361 C CA . LEU A 1 679 ? -0.762 -6.028 -21.819 1.00 66.44 679 LEU A CA 1
ATOM 5362 C C . LEU A 1 679 ? 0.489 -5.977 -22.709 1.00 66.44 679 LEU A C 1
ATOM 5364 O O . LEU A 1 679 ? 1.498 -6.618 -22.401 1.00 66.44 679 LEU A O 1
ATOM 5368 N N . LYS A 1 680 ? 0.421 -5.325 -23.878 1.00 59.31 680 LYS A N 1
ATOM 5369 C CA . LYS A 1 680 ? 1.621 -5.179 -24.724 1.00 59.31 680 LYS A CA 1
ATOM 5370 C C . LYS A 1 680 ? 2.664 -4.301 -24.004 1.00 59.31 680 LYS A C 1
ATOM 5372 O O . LYS A 1 680 ? 2.252 -3.330 -23.382 1.00 59.31 680 LYS A O 1
ATOM 5377 N N . PRO A 1 681 ? 3.957 -4.672 -24.049 1.00 50.38 681 PRO A N 1
ATOM 5378 C CA . PRO A 1 681 ? 5.063 -3.847 -23.559 1.00 50.38 681 PRO A CA 1
ATOM 5379 C C . PRO A 1 681 ? 5.125 -2.434 -24.149 1.00 50.38 681 PRO A C 1
ATOM 5381 O O . PRO A 1 681 ? 4.814 -2.291 -25.357 1.00 50.38 681 PRO A O 1
#

Foldseek 3Di:
DDDDDDDDDDDDDDDDDDDDDDDDDPDPPPDDPPPPVPQDQDQLQVDAFDDFFAWAFQQQKIWTAGPCRHRSSQHRWTDWIAHGRSFDTWFRIKFKWKDWPQAIDTQSQFAFPDWFAPFLFRWTWTWGAHPVRQKIKIWTWHAFNPFRKIKIKIKIWGQDQWKIWQIKMKIKGDTHAGHAQAQWKWFQDPVLLWIWIDHQQKIKTKAKLDRFPAKAKAFAQAPPDPGHQQVSCPRSVHHPRHGIDHHNDHRHIMMMTMHGTDMAGHGGMDIIMMMIHIGSDNVSNSVSVVVVSVADPVRSVVSRSVVSCVQQVQFDDFPPDDPLLSRLLSLLSSLLSRQQHPQLAGFQFSDPPVVGRSWGFLVLSLLSLVLCLNTRNLVSNVSNLVLVLVLQDPQLHHARTARSVSHHDHRPDLQEAQLLSLLSSLLSLLVSCVSVVVLVVLLVCLVNLLSSLSSQVVQQDPPLLFGHQYAAPVSPDGTFGFLLSLLSNLSSLCSNLVNCVVVVVNVSNVVSPVSSVSSLSSQVPQQQDVVQLAGAGGAGPVVRHGRRKQFLSSLSCDPPRNSDQLQPSSNVSSLVVQQVQAADPQGAGFGIHPDPDVDRAGFLLSLLSSLLSCLRNVNLVSSVSSLVSQSVLLVLGSYSAGPGGADPVVSDDDHRPRRSSSSSSSSVSSVSSNPSPSSHD

Nearest PDB structures (foldseek):
  6gh3-assembly1_B  TM=7.410E-01  e=6.483E-19  Paenibacillus sp. YM1
  6gh3-assembly1_A  TM=7.350E-01  e=1.568E-18  Paenibacillus sp. YM1
  2okx-assembly1_A  TM=6.430E-01  e=1.084E-11  Bacillus sp. GL1
  8iwf-assembly1_A  TM=5.848E-01  e=6.014E-12  Aspergillus niger
  3cih-assembly1_A-2  TM=6.297E-01  e=6.678E-10  Bacteroides thetaiotaomicron VPI-5482